Protein AF-0000000084485780 (afdb_homodimer)

Organism: NCBI:txid1629725

Structure (mmCIF, N/CA/C/O backbone):
data_AF-0000000084485780-model_v1
#
loop_
_entity.id
_entity.type
_entity.pdbx_description
1 polymer 'Codanin-1 C-terminal domain-containing protein'
#
loop_
_atom_site.group_PDB
_atom_site.id
_atom_site.type_symbol
_atom_site.label_atom_id
_atom_site.label_alt_id
_atom_site.label_comp_id
_atom_site.label_asym_id
_atom_site.label_entity_id
_atom_site.label_seq_id
_atom_site.pdbx_PDB_ins_code
_atom_site.Cartn_x
_atom_site.Cartn_y
_atom_site.Cartn_z
_atom_site.occupancy
_atom_site.B_iso_or_equiv
_atom_site.auth_seq_id
_atom_site.auth_comp_id
_atom_site.auth_asym_id
_atom_site.auth_atom_id
_atom_site.pdbx_PDB_model_num
ATOM 1 N N . GLN A 1 1 ? -11.43 38.719 -32.812 1 28.69 1 GLN A N 1
ATOM 2 C CA . GLN A 1 1 ? -11.594 37.781 -31.703 1 28.69 1 GLN A CA 1
ATOM 3 C C . GLN A 1 1 ? -12.211 38.469 -30.484 1 28.69 1 GLN A C 1
ATOM 5 O O . GLN A 1 1 ? -12.57 37.812 -29.516 1 28.69 1 GLN A O 1
ATOM 10 N N . ASP A 1 2 ? -12.148 39.781 -30.562 1 36.28 2 ASP A N 1
ATOM 11 C CA . ASP A 1 2 ? -12.758 40.812 -29.75 1 36.28 2 ASP A CA 1
ATOM 12 C C . ASP A 1 2 ? -14.281 40.781 -29.859 1 36.28 2 ASP A C 1
ATOM 14 O O . ASP A 1 2 ? -14.984 41.188 -28.922 1 36.28 2 ASP A O 1
ATOM 18 N N . GLU A 1 3 ? -14.711 40.312 -31.016 1 39.09 3 GLU A N 1
ATOM 19 C CA . GLU A 1 3 ? -16.109 40.438 -31.422 1 39.09 3 GLU A CA 1
ATOM 20 C C . GLU A 1 3 ? -17 39.469 -30.656 1 39.09 3 GLU A C 1
ATOM 22 O O . GLU A 1 3 ? -18.156 39.781 -30.344 1 39.09 3 GLU A O 1
ATOM 27 N N . THR A 1 4 ? -16.438 38.312 -30.422 1 40.22 4 THR A N 1
ATOM 28 C CA . THR A 1 4 ? -17.266 37.219 -29.906 1 40.22 4 THR A CA 1
ATOM 29 C C . THR A 1 4 ? -17.547 37.406 -28.422 1 40.22 4 THR A C 1
ATOM 31 O O . THR A 1 4 ? -18.469 36.812 -27.875 1 40.22 4 THR A O 1
ATOM 34 N N . ILE A 1 5 ? -16.656 38.094 -27.688 1 44.38 5 ILE A N 1
ATOM 35 C CA . ILE A 1 5 ? -16.812 38.406 -26.266 1 44.38 5 ILE A CA 1
ATOM 36 C C . ILE A 1 5 ? -17.969 39.406 -26.094 1 44.38 5 ILE A C 1
ATOM 38 O O . ILE A 1 5 ? -18.719 39.344 -25.141 1 44.38 5 ILE A O 1
ATOM 42 N N . ASN A 1 6 ? -18.094 40.219 -27.172 1 43.06 6 ASN A N 1
ATOM 43 C CA . ASN A 1 6 ? -19.078 41.312 -27.125 1 43.06 6 ASN A CA 1
ATOM 44 C C . ASN A 1 6 ? -20.5 40.75 -27.234 1 43.06 6 ASN A C 1
ATOM 46 O O . ASN A 1 6 ? -21.438 41.344 -26.719 1 43.06 6 ASN A O 1
ATOM 50 N N . GLU A 1 7 ? -20.578 39.594 -28 1 43.38 7 GLU A N 1
ATOM 51 C CA . GLU A 1 7 ? -21.938 39.125 -28.297 1 43.38 7 GLU A CA 1
ATOM 52 C C . GLU A 1 7 ? -22.562 38.5 -27.062 1 43.38 7 GLU A C 1
ATOM 54 O O . GLU A 1 7 ? -23.781 38.562 -26.859 1 43.38 7 GLU A O 1
ATOM 59 N N . GLN A 1 8 ? -21.734 37.781 -26.25 1 42.75 8 GLN A N 1
ATOM 60 C CA . GLN A 1 8 ? -22.328 37.125 -25.078 1 42.75 8 GLN A CA 1
ATOM 61 C C . GLN A 1 8 ? -22.781 38.156 -24.062 1 42.75 8 GLN A C 1
ATOM 63 O O . GLN A 1 8 ? -23.781 37.969 -23.375 1 42.75 8 GLN A O 1
ATOM 68 N N . ALA A 1 9 ? -22.062 39.281 -23.938 1 45.06 9 ALA A N 1
ATOM 69 C CA . ALA A 1 9 ? -22.484 40.406 -23.125 1 45.06 9 ALA A CA 1
ATOM 70 C C . ALA A 1 9 ? -23.812 40.969 -23.625 1 45.06 9 ALA A C 1
ATOM 72 O O . ALA A 1 9 ? -24.656 41.406 -22.812 1 45.06 9 ALA A O 1
ATOM 73 N N . SER A 1 10 ? -23.875 40.938 -24.984 1 44.81 10 SER A N 1
ATOM 74 C CA . SER A 1 10 ? -25.094 41.5 -25.578 1 44.81 10 SER A CA 1
ATOM 75 C C . SER A 1 10 ? -26.312 40.625 -25.266 1 44.81 10 SER A C 1
ATOM 77 O O . SER A 1 10 ? -27.422 41.156 -25.094 1 44.81 10 SER A O 1
ATOM 79 N N . ILE A 1 11 ? -26.094 39.25 -25.375 1 45.16 11 ILE A N 1
ATOM 80 C CA . ILE A 1 11 ? -27.266 38.406 -25.172 1 45.16 11 ILE A CA 1
ATOM 81 C C . ILE A 1 11 ? -27.766 38.562 -23.734 1 45.16 11 ILE A C 1
ATOM 83 O O . ILE A 1 11 ? -28.969 38.625 -23.484 1 45.16 11 ILE A O 1
ATOM 87 N N . LEU A 1 12 ? -26.781 38.656 -22.734 1 43.53 12 LEU A N 1
ATOM 88 C CA . LEU A 1 12 ? -27.219 38.812 -21.359 1 43.53 12 LEU A CA 1
ATOM 89 C C . LEU A 1 12 ? -27.875 40.188 -21.172 1 43.53 12 LEU A C 1
ATOM 91 O O . LEU A 1 12 ? -28.812 40.312 -20.359 1 43.53 12 LEU A O 1
ATOM 95 N N . SER A 1 13 ? -27.375 41.094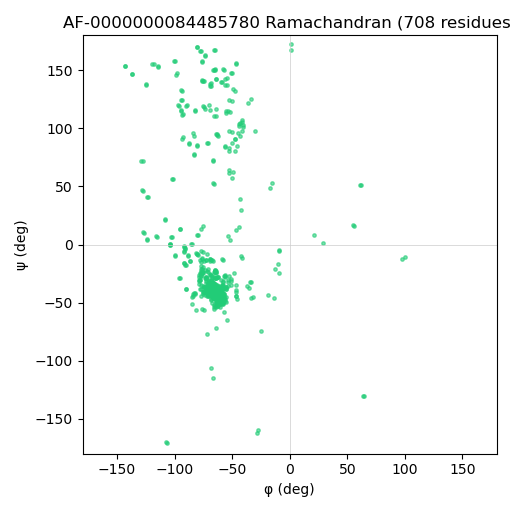 -21.922 1 44.09 13 SER A N 1
ATOM 96 C CA . SER A 1 13 ? -27.969 42.438 -21.891 1 44.09 13 SER A CA 1
ATOM 97 C C . SER A 1 13 ? -29.375 42.438 -22.469 1 44.09 13 SER A C 1
ATOM 99 O O . SER A 1 13 ? -30.156 43.344 -22.219 1 44.09 13 SER A O 1
ATOM 101 N N . SER A 1 14 ? -29.609 41.594 -23.531 1 42.59 14 SER A N 1
ATOM 102 C CA . SER A 1 14 ? -30.906 41.688 -24.203 1 42.59 14 SER A CA 1
ATOM 103 C C . SER A 1 14 ? -31.984 41 -23.391 1 42.59 14 SER A C 1
ATOM 105 O O . SER A 1 14 ? -33.156 40.906 -23.828 1 42.59 14 SER A O 1
ATOM 107 N N . LEU A 1 15 ? -31.578 40.094 -22.438 1 40.06 15 LEU A N 1
ATOM 108 C CA . LEU A 1 15 ? -32.75 39.531 -21.75 1 40.06 15 LEU A CA 1
ATOM 109 C C . LEU A 1 15 ? -33.5 40.594 -20.984 1 40.06 15 LEU A C 1
ATOM 111 O O . LEU A 1 15 ? -32.906 41.344 -20.188 1 40.06 15 LEU A O 1
ATOM 115 N N . PRO A 1 16 ? -34.719 40.969 -21.422 1 37.91 16 PRO A N 1
ATOM 116 C CA . PRO A 1 16 ? -35.719 41.875 -20.812 1 37.91 16 PRO A CA 1
ATOM 117 C C . PRO A 1 16 ? -36.094 41.438 -19.391 1 37.91 16 PRO A C 1
ATOM 119 O O . PRO A 1 16 ? -36.344 40.281 -19.141 1 37.91 16 PRO A O 1
ATOM 122 N N . ASN A 1 17 ? -35.75 42.281 -18.344 1 43.59 17 ASN A N 1
ATOM 123 C CA . ASN A 1 17 ? -36.125 42.375 -16.938 1 43.59 17 ASN A CA 1
ATOM 124 C C . ASN A 1 17 ? -35.125 41.719 -16.016 1 43.59 17 ASN A C 1
ATOM 126 O O . ASN A 1 17 ? -35.469 41.344 -14.891 1 43.59 17 ASN A O 1
ATOM 130 N N . VAL A 1 18 ? -34.25 40.969 -16.625 1 43.22 18 VAL A N 1
ATOM 131 C CA . VAL A 1 18 ? -33.312 40.438 -15.633 1 43.22 18 VAL A CA 1
ATOM 132 C C . VAL A 1 18 ? -32.406 41.531 -15.109 1 43.22 18 VAL A C 1
ATOM 134 O O . VAL A 1 18 ? -31.672 42.188 -15.883 1 43.22 18 VAL A O 1
ATOM 137 N N . ASP A 1 19 ? -32.844 42.25 -14.047 1 41.78 19 ASP A N 1
ATOM 138 C CA . ASP A 1 19 ? -32.125 43.312 -13.328 1 41.78 19 ASP A CA 1
ATOM 139 C C . ASP A 1 19 ? -30.641 42.906 -13.172 1 41.78 19 ASP A C 1
ATOM 141 O O . ASP A 1 19 ? -30.328 41.812 -12.703 1 41.78 19 ASP A O 1
ATOM 145 N N . ALA A 1 20 ? -29.766 43.531 -14.047 1 47.69 20 ALA A N 1
ATOM 146 C CA . ALA A 1 20 ? -28.312 43.406 -14.008 1 47.69 20 ALA A CA 1
ATOM 147 C C . ALA A 1 20 ? -27.812 43.344 -12.57 1 47.69 20 ALA A C 1
ATOM 149 O O . ALA A 1 20 ? -26.844 42.625 -12.281 1 47.69 20 ALA A O 1
ATOM 150 N N . GLU A 1 21 ? -28.484 44.094 -11.734 1 48.31 21 GLU A N 1
ATOM 151 C CA . GLU A 1 21 ? -28.047 44.094 -10.344 1 48.31 21 GLU A CA 1
ATOM 152 C C . GLU A 1 21 ? -28.312 42.75 -9.688 1 48.31 21 GLU A C 1
ATOM 154 O O . GLU A 1 21 ? -27.5 42.25 -8.914 1 48.31 21 GLU A O 1
ATOM 159 N N . LYS A 1 22 ? -29.484 42.156 -10 1 49.38 22 LYS A N 1
ATOM 160 C CA . LYS A 1 22 ? -29.766 40.812 -9.453 1 49.38 22 LYS A CA 1
ATOM 161 C C . LYS A 1 22 ? -28.828 39.781 -10.039 1 49.38 22 LYS A C 1
ATOM 163 O O . LYS A 1 22 ? -28.391 38.875 -9.328 1 49.38 22 LYS A O 1
ATOM 168 N N . LEU A 1 23 ? -28.531 39.906 -11.336 1 48.69 23 LEU A N 1
ATOM 169 C CA . LEU A 1 23 ? -27.578 38.969 -11.898 1 48.69 23 LEU A CA 1
ATOM 170 C C . LEU A 1 23 ? -26.172 39.188 -11.344 1 48.69 23 LEU A C 1
ATOM 172 O O . LEU A 1 23 ? -25.438 38.25 -11.078 1 48.69 23 LEU A O 1
ATOM 176 N N . HIS A 1 24 ? -25.766 40.469 -11.156 1 50.06 24 HIS A N 1
ATOM 177 C CA . HIS A 1 24 ? -24.5 40.719 -10.484 1 50.06 24 HIS A CA 1
ATOM 178 C C . HIS A 1 24 ? -24.516 40.219 -9.047 1 50.06 24 HIS A C 1
ATOM 180 O O . HIS A 1 24 ? -23.531 39.656 -8.562 1 50.06 24 HIS A O 1
ATOM 186 N N . ARG A 1 25 ? -25.656 40.344 -8.273 1 46.59 25 ARG A N 1
ATOM 187 C CA . ARG A 1 25 ? -25.766 39.781 -6.938 1 46.59 25 ARG A CA 1
ATOM 188 C C . ARG A 1 25 ? -25.812 38.25 -6.996 1 46.59 25 ARG A C 1
ATOM 190 O O . ARG A 1 25 ? -25.219 37.594 -6.152 1 46.59 25 ARG A O 1
ATOM 197 N N . LEU A 1 26 ? -26.484 37.688 -8.008 1 42.75 26 LEU A N 1
ATOM 198 C CA . LEU A 1 26 ? -26.422 36.25 -8.188 1 42.75 26 LEU A CA 1
ATOM 199 C C . LEU A 1 26 ? -25.016 35.812 -8.617 1 42.75 26 LEU A C 1
ATOM 201 O O . LEU A 1 26 ? -24.5 34.812 -8.133 1 42.75 26 LEU A O 1
ATOM 205 N N . LYS A 1 27 ? -24.375 36.5 -9.625 1 42.41 27 LYS A N 1
ATOM 206 C CA . LYS A 1 27 ? -22.984 36.188 -9.938 1 42.41 27 LYS A CA 1
ATOM 207 C C . LYS A 1 27 ? -22.078 36.469 -8.742 1 42.41 27 LYS A C 1
ATOM 209 O O . LYS A 1 27 ? -21.156 35.688 -8.445 1 42.41 27 LYS A O 1
ATOM 214 N N . ALA A 1 28 ? -22.156 37.656 -8.078 1 41.56 28 ALA A N 1
ATOM 215 C CA . ALA A 1 28 ? -21.391 37.875 -6.848 1 41.56 28 ALA A CA 1
ATOM 216 C C . ALA A 1 28 ? -21.719 36.844 -5.785 1 41.56 28 ALA A C 1
ATOM 218 O O . ALA A 1 28 ? -20.844 36.406 -5.039 1 41.56 28 ALA A O 1
ATOM 219 N N . ARG A 1 29 ? -22.969 36.469 -5.484 1 39.62 29 ARG A N 1
ATOM 220 C CA . ARG A 1 29 ? -23.328 35.344 -4.625 1 39.62 29 ARG A CA 1
ATOM 221 C C . ARG A 1 29 ? -22.797 34.031 -5.199 1 39.62 29 ARG A C 1
ATOM 223 O O . ARG A 1 29 ? -22.406 33.125 -4.453 1 39.62 29 ARG A O 1
ATOM 230 N N . LEU A 1 30 ? -22.984 33.656 -6.488 1 38.03 30 LEU A N 1
ATOM 231 C CA . LEU A 1 30 ? -22.375 32.469 -7.078 1 38.03 30 LEU A CA 1
ATOM 232 C C . LEU A 1 30 ? -20.859 32.562 -7.016 1 38.03 30 LEU A C 1
ATOM 234 O O . LEU A 1 30 ? -20.188 31.531 -6.84 1 38.03 30 LEU A O 1
ATOM 238 N N . ILE A 1 31 ? -20.219 33.656 -7.52 1 38.09 31 ILE A N 1
ATOM 239 C CA . ILE A 1 31 ? -18.797 33.812 -7.328 1 38.09 31 ILE A CA 1
ATOM 240 C C . ILE A 1 31 ? -18.484 34 -5.84 1 38.09 31 ILE A C 1
ATOM 242 O O . ILE A 1 31 ? -17.453 33.531 -5.359 1 38.09 31 ILE A O 1
ATOM 246 N N . THR A 1 32 ? -19.078 34.906 -5.047 1 34.62 32 THR A N 1
ATOM 247 C CA . THR A 1 32 ? -18.766 34.969 -3.623 1 34.62 32 THR A CA 1
ATOM 248 C C . THR A 1 32 ? -19.031 33.625 -2.949 1 34.62 32 THR A C 1
ATOM 250 O O . THR A 1 32 ? -18.359 33.281 -1.972 1 34.62 32 THR A O 1
ATOM 253 N N . LYS A 1 33 ? -20.281 33.031 -2.99 1 36.72 33 LYS A N 1
ATOM 254 C CA . LYS A 1 33 ? -20.719 31.875 -2.199 1 36.72 33 LYS A CA 1
ATOM 255 C C . LYS A 1 33 ? -19.953 30.609 -2.598 1 36.72 33 LYS A C 1
ATOM 257 O O . LYS A 1 33 ? -20.281 29.516 -2.137 1 36.72 33 LYS A O 1
ATOM 262 N N . GLN A 1 34 ? -19.625 30.422 -3.863 1 38.69 34 GLN A N 1
ATOM 263 C CA . GLN A 1 34 ? -18.625 29.359 -3.865 1 38.69 34 GLN A CA 1
ATOM 264 C C . GLN A 1 34 ? -17.578 29.562 -2.766 1 38.69 34 GLN A C 1
ATOM 266 O O . GLN A 1 34 ? -16.469 30.016 -3.037 1 38.69 34 GLN A O 1
ATOM 271 N N . GLU A 1 35 ? -17.781 30.359 -1.831 1 37.69 35 GLU A N 1
ATOM 272 C CA . GLU A 1 35 ? -17.266 30.531 -0.471 1 37.69 35 GLU A CA 1
ATOM 273 C C . GLU A 1 35 ? -16.562 29.266 0.013 1 37.69 35 GLU A C 1
ATOM 275 O O . GLU A 1 35 ? -17.234 28.281 0.388 1 37.69 35 GLU A O 1
ATOM 280 N N . ASN A 1 36 ? -15.727 28.656 -0.63 1 43.28 36 ASN A N 1
ATOM 281 C CA . ASN A 1 36 ? -14.594 27.844 -0.191 1 43.28 36 ASN A CA 1
ATOM 282 C C . ASN A 1 36 ? -14.359 27.984 1.31 1 43.28 36 ASN A C 1
ATOM 284 O O . ASN A 1 36 ? -13.43 27.391 1.853 1 43.28 36 ASN A O 1
ATOM 288 N N . ASN A 1 37 ? -14.82 29.141 1.917 1 45.34 37 ASN A N 1
ATOM 289 C CA . ASN A 1 37 ? -14.656 29.516 3.314 1 45.34 37 ASN A CA 1
ATOM 290 C C . ASN A 1 37 ? -15.617 28.75 4.223 1 45.34 37 ASN A C 1
ATOM 292 O O . ASN A 1 37 ? -15.938 29.203 5.32 1 45.34 37 ASN A O 1
ATOM 296 N N . ALA A 1 38 ? -16.453 28.031 3.666 1 51.06 38 ALA A N 1
ATOM 297 C CA . ALA A 1 38 ? -17.266 27.312 4.648 1 51.06 38 ALA A CA 1
ATOM 298 C C . ALA A 1 38 ? -16.391 26.562 5.641 1 51.06 38 ALA A C 1
ATOM 300 O O . ALA A 1 38 ? -15.289 26.125 5.297 1 51.06 38 ALA A O 1
ATOM 301 N N . LEU A 1 39 ? -16.578 26.812 6.863 1 59.53 39 LEU A N 1
ATOM 302 C CA . LEU A 1 39 ? -15.844 26.281 8.008 1 59.53 39 LEU A CA 1
ATOM 303 C C . LEU A 1 39 ? -15.414 24.844 7.758 1 59.53 39 LEU A C 1
ATOM 305 O O . LEU A 1 39 ? -14.297 24.453 8.117 1 59.53 39 LEU A O 1
ATOM 309 N N . ASN A 1 40 ? -16.266 24.125 6.98 1 66.5 40 ASN A N 1
ATOM 310 C CA . ASN A 1 40 ? -15.977 22.688 6.844 1 66.5 40 ASN A CA 1
ATOM 311 C C . ASN A 1 40 ? -15.938 22.266 5.379 1 66.5 40 ASN A C 1
ATOM 313 O O . ASN A 1 40 ? -16.656 21.359 4.973 1 66.5 40 ASN A O 1
ATOM 317 N N . SER A 1 41 ? -15.195 23.094 4.535 1 76.56 41 SER A N 1
ATOM 318 C CA . SER A 1 41 ? -15.102 22.703 3.129 1 76.56 41 SER A CA 1
ATOM 319 C C . SER A 1 41 ? -13.773 22.016 2.83 1 76.56 41 SER A C 1
ATOM 321 O O . SER A 1 41 ? -12.812 22.172 3.584 1 76.56 41 SER A O 1
ATOM 323 N N . THR A 1 42 ? -13.781 21.234 1.736 1 80.69 42 THR A N 1
ATOM 324 C CA . THR A 1 42 ? -12.57 20.562 1.298 1 80.69 42 THR A CA 1
ATOM 325 C C . THR A 1 42 ? -11.523 21.578 0.83 1 80.69 42 THR A C 1
ATOM 327 O O . THR A 1 42 ? -11.875 22.672 0.373 1 80.69 42 THR A O 1
ATOM 330 N N . PRO A 1 43 ? -10.305 21.266 0.976 1 86.75 43 PRO A N 1
ATOM 331 C CA . PRO A 1 43 ? -9.227 22.172 0.597 1 86.75 43 PRO A CA 1
ATOM 332 C C . PRO A 1 43 ? -9.273 22.562 -0.881 1 86.75 43 PRO A C 1
ATOM 334 O O . PRO A 1 43 ? -9.625 21.734 -1.727 1 86.75 43 PRO A O 1
ATOM 337 N N . THR A 1 44 ? -9 23.766 -1.102 1 86.88 44 THR A N 1
ATOM 338 C CA . THR A 1 44 ? -8.945 24.281 -2.469 1 86.88 44 THR A CA 1
ATOM 339 C C . THR A 1 44 ? -7.527 24.719 -2.826 1 86.88 44 THR A C 1
ATOM 341 O O . THR A 1 44 ? -6.73 25.031 -1.943 1 86.88 44 THR A O 1
ATOM 344 N N . PHE A 1 45 ? -7.195 24.672 -4.105 1 92.19 45 PHE A N 1
ATOM 345 C CA . PHE A 1 45 ? -5.895 25.125 -4.59 1 92.19 45 PHE A CA 1
ATOM 346 C C . PHE A 1 45 ? -5.938 26.609 -4.945 1 92.19 45 PHE A C 1
ATOM 348 O O . PHE A 1 45 ? -6.762 27.031 -5.754 1 92.19 45 PHE A O 1
ATOM 355 N N . THR A 1 46 ? -5.113 27.328 -4.27 1 88.88 46 THR A N 1
ATOM 356 C CA . THR A 1 46 ? -5.129 28.781 -4.496 1 88.88 46 THR A CA 1
ATOM 357 C C . THR A 1 46 ? -3.775 29.25 -5.008 1 88.88 46 THR A C 1
ATOM 359 O O . THR A 1 46 ? -2.764 28.578 -4.84 1 88.88 46 THR A O 1
ATOM 362 N N . GLY A 1 47 ? -3.801 30.391 -5.73 1 90.69 47 GLY A N 1
ATOM 363 C CA . GLY A 1 47 ? -2.566 31 -6.188 1 90.69 47 GLY A CA 1
ATOM 364 C C . GLY A 1 47 ? -1.799 30.141 -7.172 1 90.69 47 GLY A C 1
ATOM 365 O O . GLY A 1 47 ? -2.361 29.672 -8.164 1 90.69 47 GLY A O 1
ATOM 366 N N . HIS A 1 48 ? -0.497 30.016 -6.84 1 89.88 48 HIS A N 1
ATOM 367 C CA . HIS A 1 48 ? 0.386 29.25 -7.715 1 89.88 48 HIS A CA 1
ATOM 368 C C . HIS A 1 48 ? -0.005 27.766 -7.738 1 89.88 48 HIS A C 1
ATOM 370 O O . HIS A 1 48 ? 0.301 27.062 -8.695 1 89.88 48 HIS A O 1
ATOM 376 N N . GLN A 1 49 ? -0.655 27.359 -6.711 1 92.19 49 GLN A N 1
ATOM 377 C CA . GLN A 1 49 ? -1.061 25.953 -6.652 1 92.19 49 GLN A CA 1
ATOM 378 C C . GLN A 1 49 ? -2.037 25.609 -7.773 1 92.19 49 GLN A C 1
ATOM 380 O O . GLN A 1 49 ? -2.084 24.469 -8.242 1 92.19 49 GLN A O 1
ATOM 385 N N . GLU A 1 50 ? -2.799 26.578 -8.227 1 93 50 GLU A N 1
ATOM 386 C CA . GLU A 1 50 ? -3.756 26.359 -9.305 1 93 50 GLU A CA 1
ATOM 387 C C . GLU A 1 50 ? -3.045 25.984 -10.609 1 93 50 GLU A C 1
ATOM 389 O O . GLU A 1 50 ? -3.516 25.125 -11.352 1 93 50 GLU A O 1
ATOM 394 N N . PHE A 1 51 ? -1.991 26.656 -10.836 1 93.75 51 PHE A N 1
ATOM 395 C CA . PHE A 1 51 ? -1.213 26.359 -12.031 1 93.75 51 PHE A CA 1
ATOM 396 C C . PHE A 1 51 ? -0.756 24.906 -12.023 1 93.75 51 PHE A C 1
ATOM 398 O O . PHE A 1 51 ? -0.883 24.203 -13.031 1 93.75 51 PHE A O 1
ATOM 405 N N . TYR A 1 52 ? -0.185 24.5 -10.891 1 94.38 52 TYR A N 1
ATOM 406 C CA . TYR A 1 52 ? 0.339 23.141 -10.797 1 94.38 52 TYR A CA 1
ATOM 407 C C . TYR A 1 52 ? -0.785 22.125 -10.883 1 94.38 52 TYR A C 1
ATOM 409 O O . TYR A 1 52 ? -0.61 21.047 -11.461 1 94.38 52 TYR A O 1
ATOM 417 N N . LYS A 1 53 ? -1.869 22.469 -10.234 1 94.69 53 LYS A N 1
ATOM 418 C CA . LYS A 1 53 ? -3.035 21.609 -10.367 1 94.69 53 LYS A CA 1
ATOM 419 C C . LYS A 1 53 ? -3.418 21.422 -11.836 1 94.69 53 LYS A C 1
ATOM 421 O O . LYS A 1 53 ? -3.617 20.297 -12.289 1 94.69 53 LYS A O 1
ATOM 426 N N . ASP A 1 54 ? -3.51 22.5 -12.562 1 94 54 ASP A N 1
ATOM 427 C CA . ASP A 1 54 ? -3.877 22.453 -13.977 1 94 54 ASP A CA 1
ATOM 428 C C . ASP A 1 54 ? -2.816 21.719 -14.797 1 94 54 ASP A C 1
ATOM 430 O O . ASP A 1 54 ? -3.143 21 -15.742 1 94 54 ASP A O 1
ATOM 434 N N . PHE A 1 55 ? -1.621 21.953 -14.445 1 94.31 55 PHE A N 1
ATOM 435 C CA . PHE A 1 55 ? -0.519 21.281 -15.125 1 94.31 55 PHE A CA 1
ATOM 436 C C . PHE A 1 55 ? -0.636 19.766 -14.969 1 94.31 55 PHE A C 1
ATOM 438 O O . PHE A 1 55 ? -0.465 19.031 -15.938 1 94.31 55 PHE A O 1
ATOM 445 N N . ILE A 1 56 ? -0.933 19.312 -13.734 1 94.44 56 ILE A N 1
ATOM 446 C CA . ILE A 1 56 ? -1.091 17.891 -13.453 1 94.44 56 ILE A CA 1
ATOM 447 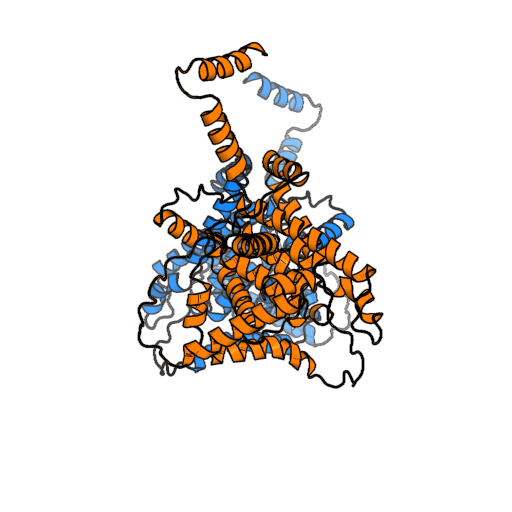C C . ILE A 1 56 ? -2.262 17.344 -14.258 1 94.44 56 ILE A C 1
ATOM 449 O O . ILE A 1 56 ? -2.141 16.281 -14.891 1 94.44 56 ILE A O 1
ATOM 453 N N . LEU A 1 57 ? -3.316 18.078 -14.32 1 92.69 57 LEU A N 1
ATOM 454 C CA . LEU A 1 57 ? -4.504 17.625 -15.039 1 92.69 57 LEU A CA 1
ATOM 455 C C . LEU A 1 57 ? -4.242 17.562 -16.547 1 92.69 57 LEU A C 1
ATOM 457 O O . LEU A 1 57 ? -4.703 16.656 -17.219 1 92.69 57 LEU A O 1
ATOM 461 N N . ALA A 1 58 ? -3.508 18.484 -17.047 1 92.62 58 ALA A N 1
ATOM 462 C CA . ALA A 1 58 ? -3.223 18.578 -18.469 1 92.62 58 ALA A CA 1
ATOM 463 C C . ALA A 1 58 ? -2.279 17.469 -18.922 1 92.62 58 ALA A C 1
ATOM 465 O O . ALA A 1 58 ? -2.344 17.016 -20.062 1 92.62 58 ALA A O 1
ATOM 466 N N . SER A 1 59 ? -1.379 17.062 -18.109 1 89.31 59 SER A N 1
ATOM 467 C CA . SER A 1 59 ? -0.438 16.016 -18.469 1 89.31 59 SER A CA 1
ATOM 468 C C . SER A 1 59 ? -1.161 14.703 -18.781 1 89.31 59 SER A C 1
ATOM 470 O O . SER A 1 59 ? -0.878 14.055 -19.797 1 89.31 59 SER A O 1
ATOM 472 N N . GLY A 1 60 ? -2.078 14.305 -17.969 1 85.62 60 GLY A N 1
ATOM 473 C CA . GLY A 1 60 ? -2.867 13.102 -18.156 1 85.62 60 GLY A CA 1
ATOM 474 C C . GLY A 1 60 ? -2.02 11.852 -18.312 1 85.62 60 GLY A C 1
ATOM 475 O O . GLY A 1 60 ? -2.498 10.828 -18.797 1 85.62 60 GLY A O 1
ATOM 476 N N . SER A 1 61 ? -0.753 11.93 -17.938 1 89.5 61 SER A N 1
ATOM 477 C CA . SER A 1 61 ? 0.185 10.836 -18.141 1 89.5 61 SER A CA 1
ATOM 478 C C . SER A 1 61 ? 0.271 9.953 -16.891 1 89.5 61 SER A C 1
ATOM 480 O O . SER A 1 61 ? 0.587 10.438 -15.805 1 89.5 61 SER A O 1
ATOM 482 N N . HIS A 1 62 ? 0.03 8.773 -17.172 1 91.25 62 HIS A N 1
ATOM 483 C CA . HIS A 1 62 ? 0.14 7.809 -16.078 1 91.25 62 HIS A CA 1
ATOM 484 C C . HIS A 1 62 ? 1.56 7.762 -15.531 1 91.25 62 HIS A C 1
ATOM 486 O O . HIS A 1 62 ? 1.755 7.746 -14.312 1 91.25 62 HIS A O 1
ATOM 492 N N . VAL A 1 63 ? 2.496 7.816 -16.391 1 91.31 63 VAL A N 1
ATOM 493 C CA . VAL A 1 63 ? 3.902 7.754 -16.016 1 91.31 63 VAL A CA 1
ATOM 494 C C . VAL A 1 63 ? 4.262 8.977 -15.172 1 91.31 63 VAL A C 1
ATOM 496 O O . VAL A 1 63 ? 4.906 8.844 -14.125 1 91.31 63 VAL A O 1
ATOM 499 N N . PHE A 1 64 ? 3.783 10.078 -15.578 1 93.94 64 PHE A N 1
ATOM 500 C CA . PHE A 1 64 ? 4.062 11.305 -14.844 1 93.94 64 PHE A CA 1
ATOM 501 C C . PHE A 1 64 ? 3.445 11.258 -13.445 1 93.94 64 PHE A C 1
ATOM 503 O O . PHE A 1 64 ? 4.094 11.609 -12.461 1 93.94 64 PHE A O 1
ATOM 510 N N . TYR A 1 65 ? 2.217 10.781 -13.352 1 94.62 65 TYR A N 1
ATOM 511 C CA . TYR A 1 65 ? 1.526 10.719 -12.07 1 94.62 65 TYR A CA 1
ATOM 512 C C . TYR A 1 65 ? 2.264 9.812 -11.094 1 94.62 65 TYR A C 1
ATOM 514 O O . TYR A 1 65 ? 2.455 10.164 -9.93 1 94.62 65 TYR A O 1
ATOM 522 N N . GLU A 1 66 ? 2.738 8.695 -11.594 1 94.06 66 GLU A N 1
ATOM 523 C CA . GLU A 1 66 ? 3.412 7.73 -10.734 1 94.06 66 GLU A CA 1
ATOM 524 C C . GLU A 1 66 ? 4.738 8.289 -10.211 1 94.06 66 GLU A C 1
ATOM 526 O O . GLU A 1 66 ? 5.039 8.18 -9.023 1 94.06 66 GLU A O 1
ATOM 531 N N . HIS A 1 67 ? 5.473 8.891 -11.047 1 94.25 67 HIS A N 1
ATOM 532 C CA . HIS A 1 67 ? 6.754 9.453 -10.633 1 94.25 67 HIS A CA 1
ATOM 533 C C . HIS A 1 67 ? 6.551 10.648 -9.711 1 94.25 67 HIS A C 1
ATOM 535 O O . HIS A 1 67 ? 7.309 10.828 -8.75 1 94.25 67 HIS A O 1
ATOM 541 N N . LEU A 1 68 ? 5.59 11.445 -10.055 1 96.62 68 LEU A N 1
ATOM 542 C CA . LEU A 1 68 ? 5.285 12.586 -9.195 1 96.62 68 LEU A CA 1
ATOM 543 C C . LEU A 1 68 ? 4.867 12.125 -7.805 1 96.62 68 LEU A C 1
ATOM 545 O O . LEU A 1 68 ? 5.324 12.68 -6.801 1 96.62 68 LEU A O 1
ATOM 549 N N . LYS A 1 69 ? 4 11.102 -7.719 1 97 69 LYS A N 1
ATOM 550 C CA . LYS A 1 69 ? 3.59 10.555 -6.43 1 97 69 LYS A CA 1
ATOM 551 C C . LYS A 1 69 ? 4.793 10.078 -5.625 1 97 69 LYS A C 1
ATOM 553 O O . LYS A 1 69 ? 4.922 10.391 -4.441 1 97 69 LYS A O 1
ATOM 558 N N . ASN A 1 70 ? 5.656 9.352 -6.262 1 96.38 70 ASN A N 1
ATOM 559 C CA . ASN A 1 70 ? 6.84 8.836 -5.586 1 96.38 70 ASN A CA 1
ATOM 560 C C . ASN A 1 70 ? 7.711 9.969 -5.043 1 96.38 70 ASN A C 1
ATOM 562 O O . ASN A 1 70 ? 8.227 9.875 -3.928 1 96.38 70 ASN A O 1
ATOM 566 N N . THR A 1 71 ? 7.844 10.977 -5.805 1 97.06 71 THR A N 1
ATOM 567 C CA . THR A 1 71 ? 8.656 12.117 -5.398 1 97.06 71 THR A CA 1
ATOM 568 C C . THR A 1 71 ? 8.023 12.836 -4.211 1 97.06 71 THR A C 1
ATOM 570 O O . THR A 1 71 ? 8.719 13.211 -3.262 1 97.06 71 THR A O 1
ATOM 573 N N . ILE A 1 72 ? 6.762 13.078 -4.281 1 98.12 72 ILE A N 1
ATOM 574 C CA . ILE A 1 72 ? 6.051 13.75 -3.201 1 98.12 72 ILE A CA 1
ATOM 575 C C . ILE A 1 72 ? 6.148 12.914 -1.925 1 98.12 72 ILE A C 1
ATOM 577 O O . ILE A 1 72 ? 6.406 13.453 -0.844 1 98.12 72 ILE A O 1
ATOM 581 N N . ILE A 1 73 ? 5.977 11.594 -2.068 1 97.75 73 ILE A N 1
ATOM 582 C CA . ILE A 1 73 ? 6.043 10.695 -0.921 1 97.75 73 ILE A CA 1
ATOM 583 C C . ILE A 1 73 ? 7.434 10.75 -0.298 1 97.75 73 ILE A C 1
ATOM 585 O O . ILE A 1 73 ? 7.57 10.797 0.927 1 97.75 73 ILE A O 1
ATOM 589 N N . LEU A 1 74 ? 8.438 10.789 -1.091 1 96.38 74 LEU A N 1
ATOM 590 C CA . LEU A 1 74 ? 9.805 10.898 -0.605 1 96.38 74 LEU A CA 1
ATOM 591 C C . LEU A 1 74 ? 10 12.188 0.186 1 96.38 74 LEU A C 1
ATOM 593 O O . LEU A 1 74 ? 10.539 12.172 1.292 1 96.38 74 LEU A O 1
ATOM 597 N N . GLU A 1 75 ? 9.523 13.258 -0.355 1 96.56 75 GLU A N 1
ATOM 598 C CA . GLU A 1 75 ? 9.672 14.562 0.292 1 96.56 75 GLU A CA 1
ATOM 599 C C . GLU A 1 75 ? 8.914 14.609 1.614 1 96.56 75 GLU A C 1
ATOM 601 O O . GLU A 1 75 ? 9.414 15.148 2.604 1 96.56 75 GLU A O 1
ATOM 606 N N . ILE A 1 76 ? 7.73 14.039 1.648 1 96.94 76 ILE A N 1
ATOM 607 C CA . ILE A 1 76 ? 6.926 14.016 2.865 1 96.94 76 ILE A CA 1
ATOM 608 C C . ILE A 1 76 ? 7.66 13.234 3.953 1 96.94 76 ILE A C 1
ATOM 610 O O . ILE A 1 76 ? 7.746 13.68 5.098 1 96.94 76 ILE A O 1
ATOM 614 N N . ASN A 1 77 ? 8.18 12.125 3.611 1 93.81 77 ASN A N 1
ATOM 615 C CA . ASN A 1 77 ? 8.867 11.297 4.598 1 93.81 77 ASN A CA 1
ATOM 616 C C . ASN A 1 77 ? 10.148 11.961 5.094 1 93.81 77 ASN A C 1
ATOM 618 O O . ASN A 1 77 ? 10.484 11.867 6.273 1 93.81 77 ASN A O 1
ATOM 622 N N . GLN A 1 78 ? 10.82 12.641 4.203 1 93.19 78 GLN A N 1
ATOM 623 C CA . GLN A 1 78 ? 12.039 13.344 4.59 1 93.19 78 GLN A CA 1
ATOM 624 C C . GLN A 1 78 ? 11.727 14.508 5.52 1 93.19 78 GLN A C 1
ATOM 626 O O . GLN A 1 78 ? 12.398 14.703 6.535 1 93.19 78 GLN A O 1
ATOM 631 N N . LEU A 1 79 ? 10.695 15.227 5.203 1 93.88 79 LEU A N 1
ATOM 632 C CA . LEU A 1 79 ? 10.328 16.406 5.973 1 93.88 79 LEU A CA 1
ATOM 633 C C . LEU A 1 79 ? 9.664 16.016 7.289 1 93.88 79 LEU A C 1
ATOM 635 O O . LEU A 1 79 ? 9.711 16.766 8.258 1 93.88 79 LEU A O 1
ATOM 639 N N . SER A 1 80 ? 9.078 14.828 7.371 1 91.94 80 SER A N 1
ATOM 640 C CA . SER A 1 80 ? 8.352 14.391 8.555 1 91.94 80 SER A CA 1
ATOM 641 C C . SER A 1 80 ? 9.266 13.625 9.508 1 91.94 80 SER A C 1
ATOM 643 O O . SER A 1 80 ? 8.844 13.242 10.609 1 91.94 80 SER A O 1
ATOM 645 N N . ALA A 1 81 ? 10.422 13.469 9.125 1 86.81 81 ALA A N 1
ATOM 646 C CA . ALA A 1 81 ? 11.359 12.734 9.969 1 86.81 81 ALA A CA 1
ATOM 647 C C . ALA A 1 81 ? 11.695 13.516 11.234 1 86.81 81 ALA A C 1
ATOM 649 O O . ALA A 1 81 ? 11.844 14.734 11.195 1 86.81 81 ALA A O 1
ATOM 650 N N . SER A 1 82 ? 11.766 12.852 12.312 1 78 82 SER A N 1
ATOM 651 C CA . SER A 1 82 ? 12.047 13.461 13.609 1 78 82 SER A CA 1
ATOM 652 C C . SER A 1 82 ? 13.422 14.102 13.633 1 78 82 SER A C 1
ATOM 654 O O . SER A 1 82 ? 13.648 15.078 14.352 1 78 82 SER A O 1
ATOM 656 N N . SER A 1 83 ? 14.258 13.562 12.844 1 78.81 83 SER A N 1
ATOM 657 C CA . SER A 1 83 ? 15.641 14.031 12.836 1 78.81 83 SER A CA 1
ATOM 658 C C . SER A 1 83 ? 15.734 15.461 12.305 1 78.81 83 SER A C 1
ATOM 660 O O . SER A 1 83 ? 16.75 16.141 12.516 1 78.81 83 SER A O 1
ATOM 662 N N . THR A 1 84 ? 14.719 15.93 11.703 1 82.81 84 THR A N 1
ATOM 663 C CA . THR A 1 84 ? 14.727 17.25 11.086 1 82.81 84 THR A CA 1
ATOM 664 C C . THR A 1 84 ? 14.891 18.344 12.148 1 82.81 84 THR A C 1
ATOM 666 O O . THR A 1 84 ? 15.484 19.375 11.883 1 82.81 84 THR A O 1
ATOM 669 N N . PHE A 1 85 ? 14.422 18.062 13.344 1 84.38 85 PHE A N 1
ATOM 670 C CA . PHE A 1 85 ? 14.414 19.109 14.352 1 84.38 85 PHE A CA 1
ATOM 671 C C . PHE A 1 85 ? 15.336 18.75 15.516 1 84.38 85 PHE A C 1
ATOM 673 O O . PHE A 1 85 ? 15.398 19.469 16.516 1 84.38 85 PHE A O 1
ATOM 680 N N . ASN A 1 86 ? 16.047 17.688 15.344 1 82 86 ASN A N 1
ATOM 681 C CA . ASN A 1 86 ? 16.891 17.188 16.422 1 82 86 ASN A CA 1
ATOM 682 C C . ASN A 1 86 ? 17.969 18.219 16.781 1 82 86 ASN A C 1
ATOM 684 O O . ASN A 1 86 ? 18.266 18.422 17.969 1 82 86 ASN A O 1
ATOM 688 N N . ASP A 1 87 ? 18.531 18.766 15.766 1 78.88 87 ASP A N 1
ATOM 689 C CA . ASP A 1 87 ? 19.578 19.75 16 1 78.88 87 ASP A CA 1
ATOM 690 C C . ASP A 1 87 ? 19.062 20.922 16.828 1 78.88 87 ASP A C 1
ATOM 692 O O . ASP A 1 87 ? 19.781 21.453 17.688 1 78.88 87 ASP A O 1
ATOM 696 N N . PHE A 1 88 ? 17.859 21.359 16.578 1 79.31 88 PHE A N 1
ATOM 697 C CA . PHE A 1 88 ? 17.234 22.453 17.328 1 79.31 88 PHE A CA 1
ATOM 698 C C . PHE A 1 88 ? 16.953 22.031 18.766 1 79.31 88 PHE A C 1
ATOM 700 O O . PHE A 1 88 ? 17.172 22.828 19.688 1 79.31 88 PHE A O 1
ATOM 707 N N . LEU A 1 89 ? 16.562 20.828 19 1 81 89 LEU A N 1
ATOM 708 C CA . LEU A 1 89 ? 16.109 20.344 20.297 1 81 89 LEU A CA 1
ATOM 709 C C . LEU A 1 89 ? 17.297 20.078 21.219 1 81 89 LEU A C 1
ATOM 711 O O . LEU A 1 89 ? 17.188 20.25 22.438 1 81 89 LEU A O 1
ATOM 715 N N . GLU A 1 90 ? 18.328 19.562 20.656 1 74.81 90 GLU A N 1
ATOM 716 C CA . GLU A 1 90 ? 19.531 19.297 21.453 1 74.81 90 GLU A CA 1
ATOM 717 C C . GLU A 1 90 ? 20.156 20.578 21.969 1 74.81 90 GLU A C 1
ATOM 719 O O . GLU A 1 90 ? 20.766 20.609 23.031 1 74.81 90 GLU A O 1
ATOM 724 N N . ASN A 1 91 ? 20.156 21.562 21.188 1 68.5 91 ASN A N 1
ATOM 725 C CA . ASN A 1 91 ? 20.75 22.844 21.578 1 68.5 91 ASN A CA 1
ATOM 726 C C . ASN A 1 91 ? 19.828 23.609 22.531 1 68.5 91 ASN A C 1
ATOM 728 O O . ASN A 1 91 ? 20.234 24.641 23.094 1 68.5 91 ASN A O 1
ATOM 732 N N . GLU A 1 92 ? 18.578 23.297 22.531 1 57.94 92 GLU A N 1
ATOM 733 C CA . GLU A 1 92 ? 17.672 23.984 23.422 1 57.94 92 GLU A CA 1
ATOM 734 C C . GLU A 1 92 ? 17.969 23.672 24.875 1 57.94 92 GLU A C 1
ATOM 736 O O . GLU A 1 92 ? 17.922 22.5 25.297 1 57.94 92 GLU A O 1
ATOM 741 N N . GLU A 1 93 ? 19.141 24.25 25.391 1 53.19 93 GLU A N 1
ATOM 742 C CA . GLU A 1 93 ? 19.375 24.219 26.844 1 53.19 93 GLU A CA 1
ATOM 743 C C . GLU A 1 93 ? 18.062 24.172 27.609 1 53.19 93 GLU A C 1
ATOM 745 O O . GLU A 1 93 ? 16.984 24.281 27.016 1 53.19 93 GLU A O 1
ATOM 750 N N . ASN A 1 94 ? 18.109 24.594 29.031 1 48.81 94 ASN A N 1
ATOM 751 C CA . ASN A 1 94 ? 17.125 24.594 30.109 1 48.81 94 ASN A CA 1
ATOM 752 C C . ASN A 1 94 ? 15.789 25.156 29.656 1 48.81 94 ASN A C 1
ATOM 754 O O . ASN A 1 94 ? 14.797 25.109 30.391 1 48.81 94 ASN A O 1
ATOM 758 N N . ASP A 1 95 ? 15.711 26.312 28.875 1 47.94 95 ASP A N 1
ATOM 759 C CA . ASP A 1 95 ? 14.469 27.078 28.891 1 47.94 95 ASP A CA 1
ATOM 760 C C . ASP A 1 95 ? 13.539 26.641 27.766 1 47.94 95 ASP A C 1
ATOM 762 O O . ASP A 1 95 ? 13.969 26.5 26.609 1 47.94 95 ASP A O 1
ATOM 766 N N . PHE A 1 96 ? 12.547 25.672 27.891 1 51.69 96 PHE A N 1
ATOM 767 C CA . PHE A 1 96 ? 11.367 25.297 27.125 1 51.69 96 PHE A CA 1
ATOM 768 C C . PHE A 1 96 ? 11.078 26.344 26.047 1 51.69 96 PHE A C 1
ATOM 770 O O . PHE A 1 96 ? 10.117 26.203 25.281 1 51.69 96 PHE A O 1
ATOM 777 N N . ASN A 1 97 ? 11.852 27.469 26.031 1 57.12 97 ASN A N 1
ATOM 778 C CA . ASN A 1 97 ? 11.5 28.562 25.141 1 57.12 97 ASN A CA 1
ATOM 779 C C . ASN A 1 97 ? 12.055 28.344 23.734 1 57.12 97 ASN A C 1
ATOM 781 O O . ASN A 1 97 ? 13.266 28.219 23.547 1 57.12 97 ASN A O 1
ATOM 785 N N . VAL A 1 98 ? 11.352 27.828 22.828 1 68.19 98 VAL A N 1
ATOM 786 C CA . VAL A 1 98 ? 11.641 27.594 21.422 1 68.19 98 VAL A CA 1
ATOM 787 C C . VAL A 1 98 ? 12.094 28.891 20.75 1 68.19 98 VAL A C 1
ATOM 789 O O . VAL A 1 98 ? 11.453 29.922 20.922 1 68.19 98 VAL A O 1
ATOM 792 N N . ASP A 1 99 ? 13.32 29 20.281 1 78.56 99 ASP A N 1
ATOM 793 C CA . ASP A 1 99 ? 13.859 30.141 19.547 1 78.56 99 ASP A CA 1
ATOM 794 C C . ASP A 1 99 ? 13.039 30.406 18.281 1 78.56 99 ASP A C 1
ATOM 796 O O . ASP A 1 99 ? 12.312 29.531 17.812 1 78.56 99 ASP A O 1
ATOM 800 N N . SER A 1 100 ? 13 31.672 17.859 1 84.62 100 SER A N 1
ATOM 801 C CA . SER A 1 100 ? 12.281 32.125 16.688 1 84.62 100 SER A CA 1
ATOM 802 C C . SER A 1 100 ? 12.734 31.391 15.43 1 84.62 100 SER A C 1
ATOM 804 O O . SER A 1 100 ? 11.93 31.141 14.523 1 84.62 100 SER A O 1
ATOM 806 N N . THR A 1 101 ? 13.992 30.922 15.445 1 86.69 101 THR A N 1
ATOM 807 C CA . THR A 1 101 ? 14.523 30.234 14.281 1 86.69 101 THR A CA 1
ATOM 808 C C . THR A 1 101 ? 13.891 28.859 14.141 1 86.69 101 THR A C 1
ATOM 810 O O . THR A 1 101 ? 13.508 28.438 13.039 1 86.69 101 THR A O 1
ATOM 813 N N . MET A 1 102 ? 13.773 28.219 15.25 1 88.31 102 MET A N 1
ATOM 814 C CA . MET A 1 102 ? 13.156 26.891 15.234 1 88.31 102 MET A CA 1
ATOM 815 C C . MET A 1 102 ? 11.68 26.984 14.867 1 88.31 102 MET A C 1
ATOM 817 O O . MET A 1 102 ? 11.18 26.156 14.086 1 88.31 102 MET A O 1
ATOM 821 N N . ARG A 1 103 ? 11.031 27.922 15.406 1 91.25 103 ARG A N 1
ATOM 822 C CA . ARG A 1 103 ? 9.617 28.109 15.125 1 91.25 103 ARG A CA 1
ATOM 823 C C . ARG A 1 103 ? 9.383 28.406 13.648 1 91.25 103 ARG A C 1
ATOM 825 O O . ARG A 1 103 ? 8.461 27.859 13.039 1 91.25 103 ARG A O 1
ATOM 832 N N . ASN A 1 104 ? 10.273 29.234 13.102 1 91.62 104 ASN A N 1
ATOM 833 C CA . ASN A 1 104 ? 10.156 29.547 11.688 1 91.62 104 ASN A CA 1
ATOM 834 C C . ASN A 1 104 ? 10.422 28.328 10.812 1 91.62 104 ASN A C 1
ATOM 836 O O . ASN A 1 104 ? 9.773 28.141 9.781 1 91.62 104 ASN A O 1
ATOM 840 N N . SER A 1 105 ? 11.359 27.594 11.219 1 92.12 105 SER A N 1
ATOM 841 C CA . SER A 1 105 ? 11.672 26.375 10.484 1 92.12 105 SER A CA 1
ATOM 842 C C . SER A 1 105 ? 10.508 25.391 10.539 1 92.12 105 SER A C 1
ATOM 844 O O . SER A 1 105 ? 10.156 24.781 9.531 1 92.12 105 SER A O 1
ATOM 846 N N . TYR A 1 106 ? 9.938 25.266 11.727 1 94.25 106 TYR A N 1
ATOM 847 C CA . TYR A 1 106 ? 8.773 24.406 11.898 1 94.25 106 TYR A CA 1
ATOM 848 C C . TYR A 1 106 ? 7.613 24.875 11.031 1 94.25 106 TYR A C 1
ATOM 850 O O . TYR A 1 106 ? 6.977 24.078 10.336 1 94.25 106 TYR A O 1
ATOM 858 N N . PHE A 1 107 ? 7.367 26.125 11.062 1 94.75 107 PHE A N 1
ATOM 859 C CA . PHE A 1 107 ? 6.277 26.734 10.305 1 94.75 107 PHE A CA 1
ATOM 860 C C . PHE A 1 107 ? 6.445 26.453 8.812 1 94.75 107 PHE A C 1
ATOM 862 O O . PHE A 1 107 ? 5.512 25.984 8.156 1 94.75 107 PHE A O 1
ATOM 869 N N . SER A 1 108 ? 7.605 26.734 8.281 1 95.12 108 SER A N 1
ATOM 870 C CA . SER A 1 108 ? 7.871 26.562 6.859 1 95.12 108 SER A CA 1
ATOM 871 C C . SER A 1 108 ? 7.789 25.078 6.465 1 95.12 108 SER A C 1
ATOM 873 O O . SER A 1 108 ? 7.23 24.75 5.418 1 95.12 108 SER A O 1
ATOM 875 N N . ASN A 1 109 ? 8.328 24.266 7.289 1 96.38 109 ASN A N 1
ATOM 876 C CA . ASN A 1 109 ? 8.297 22.828 7.043 1 96.38 109 ASN A CA 1
ATOM 877 C C . ASN A 1 109 ? 6.867 22.297 7.016 1 96.38 109 ASN A C 1
ATOM 879 O O . ASN A 1 109 ? 6.496 21.562 6.102 1 96.38 109 ASN A O 1
ATOM 883 N N . LEU A 1 110 ? 6.098 22.672 8.008 1 97 110 LEU A N 1
ATOM 884 C CA . LEU A 1 110 ? 4.715 22.203 8.094 1 97 110 LEU A CA 1
ATOM 885 C C . LEU A 1 110 ? 3.895 22.719 6.918 1 97 110 LEU A C 1
ATOM 887 O O . LEU A 1 110 ? 3.062 22 6.367 1 97 110 LEU A O 1
ATOM 891 N N . LYS A 1 111 ? 4.121 23.922 6.559 1 96.31 111 LYS A N 1
ATOM 892 C CA . LYS A 1 111 ? 3.445 24.516 5.402 1 96.31 111 LYS A CA 1
ATOM 893 C C . LYS A 1 111 ? 3.729 23.703 4.137 1 96.31 111 LYS A C 1
ATOM 895 O O . LYS A 1 111 ? 2.812 23.406 3.369 1 96.31 111 LYS A O 1
ATOM 900 N N . PHE A 1 112 ? 4.922 23.391 3.967 1 96.75 112 PHE A N 1
ATOM 901 C CA . PHE A 1 112 ? 5.328 22.625 2.795 1 96.75 112 PHE A CA 1
ATOM 902 C C . PHE A 1 112 ? 4.758 21.219 2.85 1 96.75 112 PHE A C 1
ATOM 904 O O . PHE A 1 112 ? 4.273 20.703 1.841 1 96.75 112 PHE A O 1
ATOM 911 N N . LEU A 1 113 ? 4.781 20.609 3.996 1 97.81 113 LEU A N 1
ATOM 912 C CA . LEU A 1 113 ? 4.223 19.281 4.188 1 97.81 113 LEU A CA 1
ATOM 913 C C . LEU A 1 113 ? 2.742 19.25 3.83 1 97.81 113 LEU A C 1
ATOM 915 O O . LEU A 1 113 ? 2.287 18.344 3.119 1 97.81 113 LEU A O 1
ATOM 919 N N . ARG A 1 114 ? 2.029 20.172 4.285 1 97.5 114 ARG A N 1
ATOM 920 C CA . ARG A 1 114 ? 0.598 20.25 4.012 1 97.5 114 ARG A CA 1
ATOM 921 C C . ARG A 1 114 ? 0.336 20.422 2.518 1 97.5 114 ARG A C 1
ATOM 923 O O . ARG A 1 114 ? -0.6 19.828 1.976 1 97.5 114 ARG A O 1
ATOM 930 N N . MET A 1 115 ? 1.146 21.219 1.881 1 97.44 115 MET A N 1
ATOM 931 C CA . MET A 1 115 ? 1.004 21.422 0.442 1 97.44 115 MET A CA 1
ATOM 932 C C . MET A 1 115 ? 1.254 20.125 -0.321 1 97.44 115 MET A C 1
ATOM 934 O O . MET A 1 115 ? 0.479 19.766 -1.208 1 97.44 115 MET A O 1
ATOM 938 N N . LEU A 1 116 ? 2.312 19.484 0.004 1 98.19 116 LEU A N 1
ATOM 939 C CA . LEU A 1 116 ? 2.633 18.219 -0.631 1 98.19 116 LEU A CA 1
ATOM 940 C C . LEU A 1 116 ? 1.515 17.203 -0.413 1 98.19 116 LEU A C 1
ATOM 942 O O . LEU A 1 116 ? 1.11 16.5 -1.347 1 98.19 116 LEU A O 1
ATOM 946 N N . ALA A 1 117 ? 1.049 17.141 0.791 1 98.31 117 ALA A N 1
ATOM 947 C CA . ALA A 1 117 ? -0.027 16.219 1.135 1 98.31 117 ALA A CA 1
ATOM 948 C C . ALA A 1 117 ? -1.287 16.516 0.328 1 98.31 117 ALA A C 1
ATOM 950 O O . ALA A 1 117 ? -1.971 15.594 -0.13 1 98.31 117 ALA A O 1
ATOM 951 N N . LYS A 1 118 ? -1.576 17.766 0.194 1 97.56 118 LYS A N 1
ATOM 952 C CA . LYS A 1 118 ? -2.723 18.219 -0.596 1 97.56 118 LYS A CA 1
ATOM 953 C C . LYS A 1 118 ? -2.621 17.719 -2.035 1 97.56 118 LYS A C 1
ATOM 955 O O . LYS A 1 118 ? -3.58 17.156 -2.572 1 97.56 118 LYS A O 1
ATOM 960 N N . PHE A 1 119 ? -1.489 17.859 -2.625 1 97.88 119 PHE A N 1
ATOM 961 C CA . PHE A 1 119 ? -1.286 17.453 -4.008 1 97.88 119 PHE A CA 1
ATOM 962 C C . PHE A 1 119 ? -1.286 15.93 -4.129 1 97.88 119 PHE A C 1
ATOM 964 O O . PHE A 1 119 ? -1.783 15.375 -5.113 1 97.88 119 PHE A O 1
ATOM 971 N N . LEU A 1 120 ? -0.704 15.297 -3.191 1 98.19 120 LEU A N 1
ATOM 972 C CA . LEU A 1 120 ? -0.702 13.836 -3.219 1 98.19 120 LEU A CA 1
ATOM 973 C C . LEU A 1 120 ? -2.125 13.297 -3.188 1 98.19 120 LEU A C 1
ATOM 975 O O . LEU A 1 120 ? -2.482 12.43 -3.994 1 98.19 120 LEU A O 1
ATOM 979 N N . GLY A 1 121 ? -2.896 13.812 -2.191 1 97.25 121 GLY A N 1
ATOM 980 C CA . GLY A 1 121 ? -4.293 13.406 -2.127 1 97.25 121 GLY A CA 1
ATOM 981 C C . GLY A 1 121 ? -5.062 13.719 -3.395 1 97.25 121 GLY A C 1
ATOM 982 O O . GLY A 1 121 ? -5.895 12.922 -3.832 1 97.25 121 GLY A O 1
ATOM 983 N N . PHE A 1 122 ? -4.754 14.812 -4.047 1 96.06 122 PHE A N 1
ATOM 984 C CA . PHE A 1 122 ? -5.398 15.234 -5.285 1 96.06 122 PHE A CA 1
ATOM 985 C C . PHE A 1 122 ? -5.129 14.234 -6.402 1 96.06 122 PHE A C 1
ATOM 987 O O . PHE A 1 122 ? -6.055 13.812 -7.098 1 96.06 122 PHE A O 1
ATOM 994 N N . ILE A 1 123 ? -3.955 13.852 -6.535 1 95.94 123 ILE A N 1
ATOM 995 C CA . ILE A 1 123 ? -3.561 12.938 -7.598 1 95.94 123 ILE A CA 1
ATOM 996 C C . ILE A 1 123 ? -4.203 11.57 -7.363 1 95.94 123 ILE A C 1
ATOM 998 O O . ILE A 1 123 ? -4.691 10.938 -8.305 1 95.94 123 ILE A O 1
ATOM 1002 N N . GLU A 1 124 ? -4.219 11.133 -6.168 1 95 124 GLU A N 1
ATOM 1003 C CA . GLU A 1 124 ? -4.77 9.82 -5.84 1 95 124 GLU A CA 1
ATOM 1004 C C . GLU A 1 124 ? -6.281 9.789 -6.023 1 95 124 GLU A C 1
ATOM 1006 O O . GLU A 1 124 ? -6.859 8.742 -6.312 1 95 124 GLU A O 1
ATOM 1011 N N . ALA A 1 125 ? -6.895 10.906 -5.902 1 93.94 125 ALA A N 1
ATOM 1012 C CA . ALA A 1 125 ? -8.352 10.984 -6.012 1 93.94 125 ALA A CA 1
ATOM 1013 C C . ALA A 1 125 ? -8.781 11.188 -7.461 1 93.94 125 ALA A C 1
ATOM 1015 O O . ALA A 1 125 ? -9.961 11.055 -7.789 1 93.94 125 ALA A O 1
ATOM 1016 N N . LEU A 1 126 ? -7.918 11.438 -8.328 1 92 126 LEU A N 1
ATOM 1017 C CA . LEU A 1 126 ? -8.211 11.812 -9.711 1 92 126 LEU A CA 1
ATOM 1018 C C . LEU A 1 126 ? -9.016 10.719 -10.406 1 92 126 LEU A C 1
ATOM 1020 O O . LEU A 1 126 ? -9.906 11.008 -11.203 1 92 126 LEU A O 1
ATOM 1024 N N . SER A 1 127 ? -8.703 9.5 -10.086 1 90.31 127 SER A N 1
ATOM 1025 C CA . SER A 1 127 ? -9.305 8.391 -10.82 1 90.31 127 SER A CA 1
ATOM 1026 C C . SER A 1 127 ? -10.711 8.086 -10.305 1 90.31 127 SER A C 1
ATOM 1028 O O . SER A 1 127 ? -11.461 7.348 -10.945 1 90.31 127 SER A O 1
ATOM 1030 N N . TYR A 1 128 ? -11.055 8.703 -9.266 1 88.25 128 TYR A N 1
ATOM 1031 C CA . TYR A 1 128 ? -12.289 8.289 -8.617 1 88.25 128 TYR A CA 1
ATOM 1032 C C . TYR A 1 128 ? -13.258 9.461 -8.469 1 88.25 128 TYR A C 1
ATOM 1034 O O . TYR A 1 128 ? -14.258 9.359 -7.762 1 88.25 128 TYR A O 1
ATOM 1042 N N . LYS A 1 129 ? -12.859 10.484 -8.984 1 74.88 129 LYS A N 1
ATOM 1043 C CA . LYS A 1 129 ? -13.695 11.672 -8.812 1 74.88 129 LYS A CA 1
ATOM 1044 C C . LYS A 1 129 ? -15.07 11.469 -9.445 1 74.88 129 LYS A C 1
ATOM 1046 O O . LYS A 1 129 ? -15.172 11.117 -10.625 1 74.88 129 LYS A O 1
ATOM 1051 N N . MET A 1 130 ? -15.938 11.016 -8.5 1 63.72 130 MET A N 1
ATOM 1052 C CA . MET A 1 130 ? -17.328 10.883 -8.891 1 63.72 130 MET A CA 1
ATOM 1053 C C . MET A 1 130 ? -18.125 12.141 -8.531 1 63.72 130 MET A C 1
ATOM 1055 O O . MET A 1 130 ? -17.797 12.828 -7.566 1 63.72 130 MET A O 1
ATOM 1059 N N . ASP A 1 131 ? -18.859 12.648 -9.352 1 57.22 131 ASP A N 1
ATOM 1060 C CA . ASP A 1 131 ? -19.781 13.719 -8.977 1 57.22 131 ASP A CA 1
ATOM 1061 C C . ASP A 1 131 ? -20.703 13.281 -7.84 1 57.22 131 ASP A C 1
ATOM 1063 O O . ASP A 1 131 ? -21.484 12.352 -7.996 1 57.22 131 ASP A O 1
ATOM 1067 N N . SER A 1 132 ? -20.234 13.414 -6.527 1 54.34 132 SER A N 1
ATOM 1068 C CA . SER A 1 132 ? -20.844 13.023 -5.258 1 54.34 132 SER A CA 1
ATOM 1069 C C . SER A 1 132 ? -22.359 13.156 -5.309 1 54.34 132 SER A C 1
ATOM 1071 O O . SER A 1 132 ? -23.078 12.367 -4.691 1 54.34 132 SER A O 1
ATOM 1073 N N . LYS A 1 133 ? -22.953 14.273 -5.824 1 54.09 133 LYS A N 1
ATOM 1074 C CA . LYS A 1 133 ? -24.391 14.539 -5.75 1 54.09 133 LYS A CA 1
ATOM 1075 C C . LYS A 1 133 ? -25.188 13.422 -6.41 1 54.09 133 LYS A C 1
ATOM 1077 O O . LYS A 1 133 ? -26.359 13.234 -6.113 1 54.09 133 LYS A O 1
ATOM 1082 N N . MET A 1 134 ? -24.484 12.594 -7.152 1 58.94 134 MET A N 1
ATOM 1083 C CA . MET A 1 134 ? -25.359 11.758 -7.961 1 58.94 134 MET A CA 1
ATOM 1084 C C . MET A 1 134 ? -25.047 10.281 -7.762 1 58.94 134 MET A C 1
ATOM 1086 O O . MET A 1 134 ? -25.547 9.43 -8.492 1 58.94 134 MET A O 1
ATOM 1090 N N . VAL A 1 135 ? -24.188 10.055 -6.734 1 69.44 135 VAL A N 1
ATOM 1091 C CA . VAL A 1 135 ? -23.828 8.633 -6.812 1 69.44 135 VAL A CA 1
ATOM 1092 C C . VAL A 1 135 ? -24.766 7.824 -5.922 1 69.44 135 VAL A C 1
ATOM 1094 O O . VAL A 1 135 ? -24.969 8.156 -4.75 1 69.44 135 VAL A O 1
ATOM 1097 N N . SER A 1 136 ? -25.609 7.016 -6.445 1 80.69 136 SER A N 1
ATOM 1098 C CA . SER A 1 136 ? -26.516 6.094 -5.773 1 80.69 136 SER A CA 1
ATOM 1099 C C . SER A 1 136 ? -25.781 5.234 -4.75 1 80.69 136 SER A C 1
ATOM 1101 O O . SER A 1 136 ? -24.562 5.047 -4.848 1 80.69 136 SER A O 1
ATOM 1103 N N . GLU A 1 137 ? -26.5 4.957 -3.793 1 83.75 137 GLU A N 1
ATOM 1104 C CA . GLU A 1 137 ? -25.984 4.094 -2.734 1 83.75 137 GLU A CA 1
ATOM 1105 C C . GLU A 1 137 ? -25.484 2.771 -3.299 1 83.75 137 GLU A C 1
ATOM 1107 O O . GLU A 1 137 ? -24.5 2.219 -2.807 1 83.75 137 GLU A O 1
ATOM 1112 N N . GLY A 1 138 ? -26.125 2.314 -4.223 1 86.75 138 GLY A N 1
ATOM 1113 C CA . GLY A 1 138 ? -25.719 1.068 -4.852 1 86.75 138 GLY A CA 1
ATOM 1114 C C . GLY A 1 138 ? -24.344 1.151 -5.512 1 86.75 138 GLY A C 1
ATOM 1115 O O . GLY A 1 138 ? -23.547 0.226 -5.398 1 86.75 138 GLY A O 1
ATOM 1116 N N . ILE A 1 139 ? -24.109 2.268 -6.059 1 87.62 139 ILE A N 1
ATOM 1117 C CA . ILE A 1 139 ? -22.828 2.469 -6.738 1 87.62 139 ILE A CA 1
ATOM 1118 C C . ILE A 1 139 ? -21.703 2.578 -5.707 1 87.62 139 ILE A C 1
ATOM 1120 O O . ILE A 1 139 ? -20.609 2.037 -5.906 1 87.62 139 ILE A O 1
ATOM 1124 N N . ILE A 1 140 ? -22.016 3.275 -4.652 1 88.94 140 ILE A N 1
ATOM 1125 C CA . ILE A 1 140 ? -21.031 3.436 -3.588 1 88.94 140 ILE A CA 1
ATOM 1126 C C . ILE A 1 140 ? -20.672 2.07 -3.014 1 88.94 140 ILE A C 1
ATOM 1128 O O . ILE A 1 140 ? -19.484 1.765 -2.826 1 88.94 140 ILE A O 1
ATOM 1132 N N . LYS A 1 141 ? -21.625 1.265 -2.795 1 92 141 LYS A N 1
ATOM 1133 C CA . LYS A 1 141 ? -21.375 -0.073 -2.26 1 92 141 LYS A CA 1
ATOM 1134 C C . LYS A 1 141 ? -20.562 -0.913 -3.229 1 92 141 LYS A C 1
ATOM 1136 O O . LYS A 1 141 ? -19.641 -1.636 -2.812 1 92 141 LYS A O 1
ATOM 1141 N N . ALA A 1 142 ? -20.875 -0.807 -4.441 1 91.94 142 ALA A N 1
ATOM 1142 C CA . ALA A 1 142 ? -20.141 -1.552 -5.457 1 91.94 142 ALA A CA 1
ATOM 1143 C C . ALA A 1 142 ? -18.688 -1.113 -5.508 1 91.94 142 ALA A C 1
ATOM 1145 O O . ALA A 1 142 ? -17.781 -1.944 -5.645 1 91.94 142 ALA A O 1
ATOM 1146 N N . GLU A 1 143 ? -18.5 0.154 -5.402 1 92.56 143 GLU A N 1
ATOM 1147 C CA . GLU A 1 143 ? -17.141 0.687 -5.418 1 92.56 143 GLU A CA 1
ATOM 1148 C C . GLU A 1 143 ? -16.344 0.241 -4.188 1 92.56 143 GLU A C 1
ATOM 1150 O O . GLU A 1 143 ? -15.172 -0.096 -4.285 1 92.56 143 GLU A O 1
ATOM 1155 N N . ILE A 1 144 ? -17 0.243 -3.088 1 94.44 144 ILE A N 1
ATOM 1156 C CA . ILE A 1 144 ? -16.359 -0.196 -1.854 1 94.44 144 ILE A CA 1
ATOM 1157 C C . ILE A 1 144 ? -15.969 -1.667 -1.971 1 94.44 144 ILE A C 1
ATOM 1159 O O . ILE A 1 144 ? -14.859 -2.053 -1.586 1 94.44 144 ILE A O 1
ATOM 1163 N N . ASP A 1 145 ? -16.812 -2.416 -2.574 1 94.81 145 ASP A N 1
ATOM 1164 C CA . ASP A 1 145 ? -16.531 -3.84 -2.736 1 94.81 145 ASP A CA 1
ATOM 1165 C C . ASP A 1 145 ? -15.367 -4.066 -3.705 1 94.81 145 ASP A C 1
ATOM 1167 O O . ASP A 1 145 ? -14.5 -4.906 -3.455 1 94.81 145 ASP A O 1
ATOM 1171 N N . THR A 1 146 ? -15.352 -3.336 -4.699 1 94.88 146 THR A N 1
ATOM 1172 C CA . THR A 1 146 ? -14.336 -3.502 -5.73 1 94.88 146 THR A CA 1
ATOM 1173 C C . THR A 1 146 ? -12.969 -3.061 -5.215 1 94.88 146 THR A C 1
ATOM 1175 O O . THR A 1 146 ? -11.945 -3.652 -5.566 1 94.88 146 THR A O 1
ATOM 1178 N N . ARG A 1 147 ? -12.977 -2.051 -4.312 1 96.19 147 ARG A N 1
ATOM 1179 C CA . ARG A 1 147 ? -11.711 -1.463 -3.863 1 96.19 147 ARG A CA 1
ATOM 1180 C C . ARG A 1 147 ? -11.406 -1.857 -2.424 1 96.19 147 ARG A C 1
ATOM 1182 O O . ARG A 1 147 ? -10.594 -1.211 -1.756 1 96.19 147 ARG A O 1
ATOM 1189 N N . ARG A 1 148 ? -11.969 -2.895 -1.96 1 94.88 148 ARG A N 1
ATOM 1190 C CA . ARG A 1 148 ? -11.906 -3.258 -0.548 1 94.88 148 ARG A CA 1
ATOM 1191 C C . ARG A 1 148 ? -10.477 -3.564 -0.126 1 94.88 148 ARG A C 1
ATOM 1193 O O . ARG A 1 148 ? -10.109 -3.385 1.038 1 94.88 148 ARG A O 1
ATOM 1200 N N . TRP A 1 149 ? -9.641 -3.926 -1.048 1 93.38 149 TRP A N 1
ATOM 1201 C CA . TRP A 1 149 ? -8.281 -4.344 -0.699 1 93.38 149 TRP A CA 1
ATOM 1202 C C . TRP A 1 149 ? -7.277 -3.24 -1.001 1 93.38 149 TRP A C 1
ATOM 1204 O O . TRP A 1 149 ? -6.074 -3.412 -0.786 1 93.38 149 TRP A O 1
ATOM 1214 N N . TYR A 1 150 ? -7.77 -2.121 -1.373 1 94.31 150 TYR A N 1
ATOM 1215 C CA . TYR A 1 150 ? -6.922 -1.002 -1.775 1 94.31 150 TYR A CA 1
ATOM 1216 C C . TYR A 1 150 ? -6.152 -0.444 -0.584 1 94.31 150 TYR A C 1
ATOM 1218 O O . TYR A 1 150 ? -6.707 -0.306 0.51 1 94.31 150 TYR A O 1
ATOM 1226 N N . GLN A 1 151 ? -4.891 -0.175 -0.838 1 95.44 151 GLN A N 1
ATOM 1227 C CA . GLN A 1 151 ? -4.051 0.6 0.068 1 95.44 151 GLN A CA 1
ATOM 1228 C C . GLN A 1 151 ? -3.189 1.6 -0.698 1 95.44 151 GLN A C 1
ATOM 1230 O O . GLN A 1 151 ? -2.809 1.348 -1.844 1 95.44 151 GLN A O 1
ATOM 1235 N N . PRO A 1 152 ? -2.951 2.725 -0.087 1 95.75 152 PRO A N 1
ATOM 1236 C CA . PRO A 1 152 ? -2.117 3.717 -0.77 1 95.75 152 PRO A CA 1
ATOM 1237 C C . PRO A 1 152 ? -0.682 3.24 -0.976 1 95.75 152 PRO A C 1
ATOM 1239 O O . PRO A 1 152 ? -0.271 2.236 -0.388 1 95.75 152 PRO A O 1
ATOM 1242 N N . ASN A 1 153 ? 0.095 3.967 -1.814 1 95.38 153 ASN A N 1
ATOM 1243 C CA . ASN A 1 153 ? 1.449 3.574 -2.193 1 95.38 153 ASN A CA 1
ATOM 1244 C C . ASN A 1 153 ? 2.461 3.939 -1.11 1 95.38 153 ASN A C 1
ATOM 1246 O O . ASN A 1 153 ? 3.668 3.939 -1.358 1 95.38 153 ASN A O 1
ATOM 1250 N N . PHE A 1 154 ? 1.996 4.367 0.018 1 94.19 154 PHE A N 1
ATOM 1251 C CA . PHE A 1 154 ? 2.834 4.559 1.196 1 94.19 154 PHE A CA 1
ATOM 1252 C C . PHE A 1 154 ? 2.08 4.18 2.465 1 94.19 154 PHE A C 1
ATOM 1254 O O . PHE A 1 154 ? 0.848 4.195 2.49 1 94.19 154 PHE A O 1
ATOM 1261 N N . ASP A 1 155 ? 2.781 3.797 3.449 1 93.69 155 ASP A N 1
ATOM 1262 C CA . ASP A 1 155 ? 2.166 3.27 4.664 1 93.69 155 ASP A CA 1
ATOM 1263 C C . ASP A 1 155 ? 1.827 4.395 5.641 1 93.69 155 ASP A C 1
ATOM 1265 O O . ASP A 1 155 ? 2.596 4.676 6.562 1 93.69 155 ASP A O 1
ATOM 1269 N N . LEU A 1 156 ? 0.666 4.938 5.461 1 95.44 156 LEU A N 1
ATOM 1270 C CA . LEU A 1 156 ? 0.199 6.031 6.312 1 95.44 156 LEU A CA 1
ATOM 1271 C C . LEU A 1 156 ? 0.024 5.562 7.75 1 95.44 156 LEU A C 1
ATOM 1273 O O . LEU A 1 156 ? 0.296 6.312 8.688 1 95.44 156 LEU A O 1
ATOM 1277 N N . LYS A 1 157 ? -0.405 4.352 7.918 1 93.25 157 LYS A N 1
ATOM 1278 C CA . LYS A 1 157 ? -0.616 3.777 9.242 1 93.25 157 LYS A CA 1
ATOM 1279 C C . LYS A 1 157 ? 0.686 3.738 10.039 1 93.25 157 LYS A C 1
ATOM 1281 O O . LYS A 1 157 ? 0.722 4.156 11.203 1 93.25 157 LYS A O 1
ATOM 1286 N N . GLN A 1 158 ? 1.687 3.334 9.383 1 90.56 158 GLN A N 1
ATOM 1287 C CA . GLN A 1 158 ? 2.982 3.252 10.047 1 90.56 158 GLN A CA 1
ATOM 1288 C C . GLN A 1 158 ? 3.51 4.641 10.398 1 90.56 158 GLN A C 1
ATOM 1290 O O . GLN A 1 158 ? 4.176 4.82 11.422 1 90.56 158 GLN A O 1
ATOM 1295 N N . ILE A 1 159 ? 3.223 5.566 9.594 1 93.5 159 ILE A N 1
ATOM 1296 C CA . ILE A 1 159 ? 3.699 6.926 9.828 1 93.5 159 ILE A CA 1
ATOM 1297 C C . ILE A 1 159 ? 3.045 7.496 11.078 1 93.5 159 ILE A C 1
ATOM 1299 O O . ILE A 1 159 ? 3.711 8.125 11.906 1 93.5 159 ILE A O 1
ATOM 1303 N N . VAL A 1 160 ? 1.764 7.273 11.258 1 93.88 160 VAL A N 1
ATOM 1304 C CA . VAL A 1 160 ? 1.067 7.801 12.422 1 93.88 160 VAL A CA 1
ATOM 1305 C C . VAL A 1 160 ? 1.557 7.09 13.68 1 93.88 160 VAL A C 1
ATOM 1307 O O . VAL A 1 160 ? 1.784 7.727 14.711 1 93.88 160 VAL A O 1
ATOM 1310 N N . LEU A 1 161 ? 1.803 5.828 13.609 1 90.25 161 LEU A N 1
ATOM 1311 C CA . LEU A 1 161 ? 2.293 5.066 14.75 1 90.25 161 LEU A CA 1
ATOM 1312 C C . LEU A 1 161 ? 3.697 5.516 15.141 1 90.25 161 LEU A C 1
ATOM 1314 O O . LEU A 1 161 ? 4.004 5.641 16.328 1 90.25 161 LEU A O 1
ATOM 1318 N N . ARG A 1 162 ? 4.43 5.781 14.164 1 89.31 162 ARG A N 1
ATOM 1319 C CA . ARG A 1 162 ? 5.777 6.285 14.422 1 89.31 162 ARG A CA 1
ATOM 1320 C C . ARG A 1 162 ? 5.73 7.668 15.062 1 89.31 162 ARG A C 1
ATOM 1322 O O . ARG A 1 162 ? 6.523 7.977 15.953 1 89.31 162 ARG A O 1
ATOM 1329 N N . ALA A 1 163 ? 4.832 8.477 14.586 1 92.19 163 ALA A N 1
ATOM 1330 C CA . ALA A 1 163 ? 4.684 9.812 15.148 1 92.19 163 ALA A CA 1
ATOM 1331 C C . ALA A 1 163 ? 4.285 9.75 16.625 1 92.19 163 ALA A C 1
ATOM 1333 O O . ALA A 1 163 ? 4.727 10.57 17.422 1 92.19 163 ALA A O 1
ATOM 1334 N N . ILE A 1 164 ? 3.477 8.781 16.984 1 89.44 164 ILE A N 1
ATOM 1335 C CA . ILE A 1 164 ? 3.082 8.578 18.375 1 89.44 164 ILE A CA 1
ATOM 1336 C C . ILE A 1 164 ? 4.297 8.164 19.203 1 89.44 164 ILE A C 1
ATOM 1338 O O . ILE A 1 164 ? 4.539 8.719 20.266 1 89.44 164 ILE A O 1
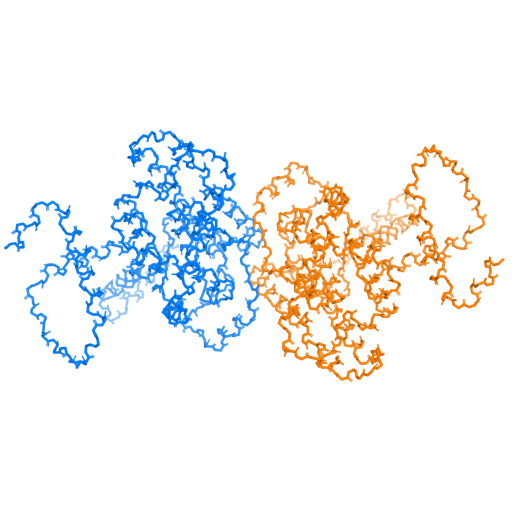ATOM 1342 N N . LYS A 1 165 ? 5.082 7.277 18.641 1 85.5 165 LYS A N 1
ATOM 1343 C CA . LYS A 1 165 ? 6.246 6.742 19.344 1 85.5 165 LYS A CA 1
ATOM 1344 C C . LYS A 1 165 ? 7.309 7.82 19.531 1 85.5 165 LYS A C 1
ATOM 1346 O O . LYS A 1 165 ? 7.91 7.918 20.609 1 85.5 165 LYS A O 1
ATOM 1351 N N . GLU A 1 166 ? 7.461 8.602 18.531 1 86.69 166 GLU A N 1
ATOM 1352 C CA . GLU A 1 166 ? 8.523 9.609 18.562 1 86.69 166 GLU A CA 1
ATOM 1353 C C . GLU A 1 166 ? 8.016 10.93 19.125 1 86.69 166 GLU A C 1
ATOM 1355 O O . GLU A 1 166 ? 8.789 11.875 19.297 1 86.69 166 GLU A O 1
ATOM 1360 N N . ASN A 1 167 ? 6.742 11.07 19.406 1 88.88 167 ASN A N 1
ATOM 1361 C CA . ASN A 1 167 ? 6.113 12.266 19.953 1 88.88 167 ASN A CA 1
ATOM 1362 C C . ASN A 1 167 ? 6.27 13.461 19.031 1 88.88 167 ASN A C 1
ATOM 1364 O O . ASN A 1 167 ? 6.742 14.523 19.453 1 88.88 167 ASN A O 1
ATOM 1368 N N . THR A 1 168 ? 5.914 13.242 17.844 1 93.44 168 THR A N 1
ATOM 1369 C CA . THR A 1 168 ? 5.953 14.289 16.828 1 93.44 168 THR A CA 1
ATOM 1370 C C . THR A 1 168 ? 4.578 14.477 16.188 1 93.44 168 THR A C 1
ATOM 1372 O O . THR A 1 168 ? 4.477 14.688 14.984 1 93.44 168 THR A O 1
ATOM 1375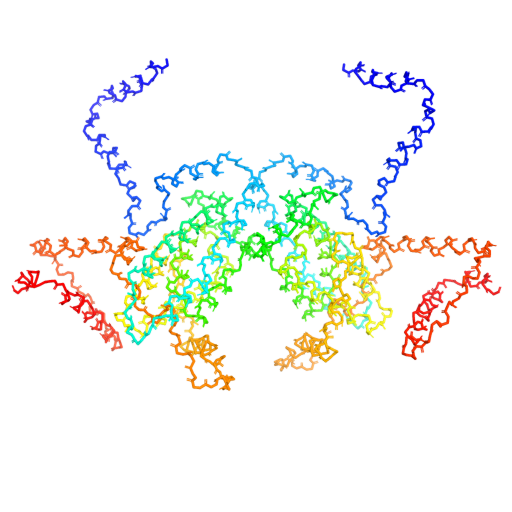 N N . LEU A 1 169 ? 3.533 14.445 16.906 1 94.44 169 LEU A N 1
ATOM 1376 C CA . LEU A 1 169 ? 2.158 14.5 16.422 1 94.44 169 LEU A CA 1
ATOM 1377 C C . LEU A 1 169 ? 1.843 15.867 15.828 1 94.44 169 LEU A C 1
ATOM 1379 O O . LEU A 1 169 ? 1.065 15.977 14.883 1 94.44 169 LEU A O 1
ATOM 1383 N N . ILE A 1 170 ? 2.406 16.922 16.391 1 95 170 ILE A N 1
ATOM 1384 C CA . ILE A 1 170 ? 2.119 18.266 15.922 1 95 170 ILE A CA 1
ATOM 1385 C C . ILE A 1 170 ? 2.635 18.453 14.5 1 95 170 ILE A C 1
ATOM 1387 O O . ILE A 1 170 ? 2.195 19.344 13.781 1 95 170 ILE A O 1
ATOM 1391 N N . LEU A 1 171 ? 3.559 17.641 14.156 1 95.75 171 LEU A N 1
ATOM 1392 C CA . LEU A 1 171 ? 4.094 17.672 12.797 1 95.75 171 LEU A CA 1
ATOM 1393 C C . LEU A 1 171 ? 3.309 16.734 11.891 1 95.75 171 LEU A C 1
ATOM 1395 O O . LEU A 1 171 ? 3.018 17.078 10.742 1 95.75 171 LEU A O 1
ATOM 1399 N N . ALA A 1 172 ? 2.871 15.586 12.305 1 96.69 172 ALA A N 1
ATOM 1400 C CA . ALA A 1 172 ? 2.303 14.508 11.5 1 96.69 172 ALA A CA 1
ATOM 1401 C C . ALA A 1 172 ? 0.818 14.742 11.234 1 96.69 172 ALA A C 1
ATOM 1403 O O . ALA A 1 172 ? 0.344 14.578 10.109 1 96.69 172 ALA A O 1
ATOM 1404 N N . ILE A 1 173 ? 0.081 15.164 12.172 1 97.38 173 ILE A N 1
ATOM 1405 C CA . ILE A 1 173 ? -1.377 15.18 12.102 1 97.38 173 ILE A CA 1
ATOM 1406 C C . ILE A 1 173 ? -1.837 16.25 11.109 1 97.38 173 ILE A C 1
ATOM 1408 O O . ILE A 1 173 ? -2.701 15.984 10.266 1 97.38 173 ILE A O 1
ATOM 1412 N N . PRO A 1 174 ? -1.266 17.438 11.133 1 97.12 174 PRO A N 1
ATOM 1413 C CA . PRO A 1 174 ? -1.787 18.469 10.242 1 97.12 174 PRO A CA 1
ATOM 1414 C C . PRO A 1 174 ? -1.684 18.094 8.766 1 97.12 174 PRO A C 1
ATOM 1416 O O . PRO A 1 174 ? -2.623 18.312 8 1 97.12 174 PRO A O 1
ATOM 1419 N N . TRP A 1 175 ? -0.568 17.531 8.375 1 97.75 175 TRP A N 1
ATOM 1420 C CA . TRP A 1 175 ? -0.474 17.203 6.953 1 97.75 175 TRP A CA 1
ATOM 1421 C C . TRP A 1 175 ? -1.253 15.938 6.637 1 97.75 175 TRP A C 1
ATOM 1423 O O . TRP A 1 175 ? -1.78 15.781 5.531 1 97.75 175 TRP A O 1
ATOM 1433 N N . MET A 1 176 ? -1.379 15.008 7.512 1 98 176 MET A N 1
ATOM 1434 C CA . MET A 1 176 ? -2.162 13.797 7.293 1 98 176 MET A CA 1
ATOM 1435 C C . MET A 1 176 ? -3.635 14.133 7.078 1 98 176 MET A C 1
ATOM 1437 O O . MET A 1 176 ? -4.289 13.547 6.215 1 98 176 MET A O 1
ATOM 1441 N N . VAL A 1 177 ? -4.074 15.023 7.926 1 97.12 177 VAL A N 1
ATOM 1442 C CA . VAL A 1 177 ? -5.461 15.469 7.812 1 97.12 177 VAL A CA 1
ATOM 1443 C C . VAL A 1 177 ? -5.688 16.109 6.445 1 97.12 177 VAL A C 1
ATOM 1445 O O . VAL A 1 177 ? -6.711 15.867 5.801 1 97.12 177 VAL A O 1
ATOM 1448 N N . LYS A 1 178 ? -4.758 16.891 5.992 1 97 178 LYS A N 1
ATOM 1449 C CA . LYS A 1 178 ? -4.855 17.516 4.676 1 97 178 LYS A CA 1
ATOM 1450 C C . LYS A 1 178 ? -4.871 16.469 3.568 1 97 178 LYS A C 1
ATOM 1452 O O . LYS A 1 178 ? -5.664 16.562 2.629 1 97 178 LYS A O 1
ATOM 1457 N N . TYR A 1 179 ? -4.117 15.484 3.682 1 98.12 179 TYR A N 1
ATOM 1458 C CA . TYR A 1 179 ? -4.059 14.383 2.721 1 98.12 179 TYR A CA 1
ATOM 1459 C C . TYR A 1 179 ? -5.395 13.648 2.656 1 98.12 179 TYR A C 1
ATOM 1461 O O . TYR A 1 179 ? -5.957 13.469 1.573 1 98.12 179 TYR A O 1
ATOM 1469 N N . ILE A 1 180 ? -5.91 13.266 3.795 1 97.75 180 ILE A N 1
ATOM 1470 C CA . ILE A 1 180 ? -7.137 12.477 3.863 1 97.75 180 ILE A CA 1
ATOM 1471 C C . ILE A 1 180 ? -8.32 13.312 3.375 1 97.75 180 ILE A C 1
ATOM 1473 O O . ILE A 1 180 ? -9.234 12.797 2.732 1 97.75 180 ILE A O 1
ATOM 1477 N N . SER A 1 181 ? -8.258 14.609 3.635 1 95.81 181 SER A N 1
ATOM 1478 C CA . SER A 1 181 ? -9.336 15.5 3.23 1 95.81 181 SER A CA 1
ATOM 1479 C C . SER A 1 181 ? -9.453 15.57 1.711 1 95.81 181 SER A C 1
ATOM 1481 O O . SER A 1 181 ? -10.508 15.914 1.179 1 95.81 181 SER A O 1
ATOM 1483 N N . MET A 1 182 ? -8.406 15.281 1.011 1 95.5 182 MET A N 1
ATOM 1484 C CA . MET A 1 182 ? -8.391 15.375 -0.446 1 95.5 182 MET A CA 1
ATOM 1485 C C . MET A 1 182 ? -8.898 14.086 -1.079 1 95.5 182 MET A C 1
ATOM 1487 O O . MET A 1 182 ? -9.195 14.055 -2.275 1 95.5 182 MET A O 1
ATOM 1491 N N . LEU A 1 183 ? -8.992 13.023 -0.325 1 95.19 183 LEU A N 1
ATOM 1492 C CA . LEU A 1 183 ? -9.383 11.727 -0.865 1 95.19 183 LEU A CA 1
ATOM 1493 C C . LEU A 1 183 ? -10.875 11.695 -1.182 1 95.19 183 LEU A C 1
ATOM 1495 O O . LEU A 1 183 ? -11.633 12.555 -0.719 1 95.19 183 LEU A O 1
ATOM 1499 N N . ASP A 1 184 ? -11.25 10.727 -1.979 1 92.38 184 ASP A N 1
ATOM 1500 C CA . ASP A 1 184 ? -12.648 10.633 -2.396 1 92.38 184 ASP A CA 1
ATOM 1501 C C . ASP A 1 184 ? -13.5 9.969 -1.317 1 92.38 184 ASP A C 1
ATOM 1503 O O . ASP A 1 184 ? -12.969 9.398 -0.361 1 92.38 184 ASP A O 1
ATOM 1507 N N . TYR A 1 185 ? -14.766 10.023 -1.507 1 91.31 185 TYR A N 1
ATOM 1508 C CA . TYR A 1 185 ? -15.766 9.555 -0.56 1 91.31 185 TYR A CA 1
ATOM 1509 C C . TYR A 1 185 ? -15.57 8.078 -0.236 1 91.31 185 TYR A C 1
ATOM 1511 O O . TYR A 1 185 ? -15.641 7.676 0.928 1 91.31 185 TYR A O 1
ATOM 1519 N N . VAL A 1 186 ? -15.352 7.289 -1.184 1 93.75 186 VAL A N 1
ATOM 1520 C CA . VAL A 1 186 ? -15.273 5.84 -1.033 1 93.75 186 VAL A CA 1
ATOM 1521 C C . VAL A 1 186 ? -13.953 5.457 -0.377 1 93.75 186 VAL A C 1
ATOM 1523 O O . VAL A 1 186 ? -13.914 4.59 0.502 1 93.75 186 VAL A O 1
ATOM 1526 N N . THR A 1 187 ? -12.859 6.102 -0.766 1 95.5 187 THR A N 1
ATOM 1527 C CA . THR A 1 187 ? -11.523 5.738 -0.296 1 95.5 187 THR A CA 1
ATOM 1528 C C . THR A 1 187 ? -11.453 5.812 1.227 1 95.5 187 THR A C 1
ATOM 1530 O O . THR A 1 187 ? -10.891 4.922 1.871 1 95.5 187 THR A O 1
ATOM 1533 N N . ILE A 1 188 ? -12.023 6.82 1.818 1 95.06 188 ILE A N 1
ATOM 1534 C CA . ILE A 1 188 ? -11.93 7.055 3.256 1 95.06 188 ILE A CA 1
ATOM 1535 C C . ILE A 1 188 ? -12.719 5.984 4.004 1 95.06 188 ILE A C 1
ATOM 1537 O O . ILE A 1 188 ? -12.562 5.82 5.215 1 95.06 188 ILE A O 1
ATOM 1541 N N . ARG A 1 189 ? -13.523 5.219 3.289 1 94.75 189 ARG A N 1
ATOM 1542 C CA . ARG A 1 189 ? -14.383 4.207 3.898 1 94.75 189 ARG A CA 1
ATOM 1543 C C . ARG A 1 189 ? -13.82 2.807 3.676 1 94.75 189 ARG A C 1
ATOM 1545 O O . ARG A 1 189 ? -14.422 1.816 4.094 1 94.75 189 ARG A O 1
ATOM 1552 N N . LEU A 1 190 ? -12.719 2.705 3.023 1 96.62 190 LEU A N 1
ATOM 1553 C CA . LEU A 1 190 ? -12.094 1.41 2.773 1 96.62 190 LEU A CA 1
ATOM 1554 C C . LEU A 1 190 ? -11.406 0.888 4.031 1 96.62 190 LEU A C 1
ATOM 1556 O O . LEU A 1 190 ? -11.023 1.669 4.902 1 96.62 190 LEU A O 1
ATOM 1560 N N . PRO A 1 191 ? -11.188 -0.418 4.125 1 95.69 191 PRO A N 1
ATOM 1561 C CA . PRO A 1 191 ? -10.648 -1.03 5.344 1 95.69 191 PRO A CA 1
ATOM 1562 C C . PRO A 1 191 ? -9.305 -0.441 5.762 1 95.69 191 PRO A C 1
ATOM 1564 O O . PRO A 1 191 ? -9.062 -0.228 6.949 1 95.69 191 PRO A O 1
ATOM 1567 N N . TYR A 1 192 ? -8.461 -0.221 4.852 1 96.06 192 TYR A N 1
ATOM 1568 C CA . TYR A 1 192 ? -7.168 0.353 5.199 1 96.06 192 TYR A CA 1
ATOM 1569 C C . TYR A 1 192 ? -7.34 1.692 5.91 1 96.06 192 TYR A C 1
ATOM 1571 O O . TYR A 1 192 ? -6.75 1.921 6.969 1 96.06 192 TYR A O 1
ATOM 1579 N N . PHE A 1 193 ? -8.117 2.559 5.352 1 96.56 193 PHE A N 1
ATOM 1580 C CA . PHE A 1 193 ? -8.281 3.891 5.922 1 96.56 193 PHE A CA 1
ATOM 1581 C C . PHE A 1 193 ? -9.117 3.84 7.191 1 96.56 193 PHE A C 1
ATOM 1583 O O . PHE A 1 193 ? -8.93 4.648 8.102 1 96.56 193 PHE A O 1
ATOM 1590 N N . GLU A 1 194 ? -9.984 2.861 7.27 1 94.75 194 GLU A N 1
ATOM 1591 C CA . GLU A 1 194 ? -10.695 2.666 8.531 1 94.75 194 GLU A CA 1
ATOM 1592 C C . GLU A 1 194 ? -9.727 2.389 9.672 1 94.75 194 GLU A C 1
ATOM 1594 O O . GLU A 1 194 ? -9.914 2.893 10.781 1 94.75 194 GLU A O 1
ATOM 1599 N N . SER A 1 195 ? -8.719 1.604 9.383 1 94.56 195 SER A N 1
ATOM 1600 C CA . SER A 1 195 ? -7.723 1.301 10.398 1 94.56 195 SER A CA 1
ATOM 1601 C C . SER A 1 195 ? -6.918 2.543 10.773 1 94.56 195 SER A C 1
ATOM 1603 O O . SER A 1 195 ? -6.566 2.73 11.938 1 94.56 195 SER A O 1
ATOM 1605 N N . VAL A 1 196 ? -6.625 3.379 9.844 1 96.12 196 VAL A N 1
ATOM 1606 C CA . VAL A 1 196 ? -5.914 4.629 10.102 1 96.12 196 VAL A CA 1
ATOM 1607 C C . VAL A 1 196 ? -6.789 5.562 10.93 1 96.12 196 VAL A C 1
ATOM 1609 O O . VAL A 1 196 ? -6.324 6.156 11.906 1 96.12 196 VAL A O 1
ATOM 1612 N N . LEU A 1 197 ? -8.062 5.656 10.547 1 96.44 197 LEU A N 1
ATOM 1613 C CA . LEU A 1 197 ? -9 6.535 11.242 1 96.44 197 LEU A CA 1
ATOM 1614 C C . LEU A 1 197 ? -9.18 6.094 12.688 1 96.44 197 LEU A C 1
ATOM 1616 O O . LEU A 1 197 ? -9.328 6.934 13.578 1 96.44 197 LEU A O 1
ATOM 1620 N N . GLU A 1 198 ? -9.148 4.844 12.922 1 93.38 198 GLU A N 1
ATOM 1621 C CA . GLU A 1 198 ? -9.25 4.355 14.289 1 93.38 198 GLU A CA 1
ATOM 1622 C C . GLU A 1 198 ? -8.125 4.906 15.164 1 93.38 198 GLU A C 1
ATOM 1624 O O . GLU A 1 198 ? -8.352 5.309 16.297 1 93.38 198 GLU A O 1
ATOM 1629 N N . ILE A 1 199 ? -6.949 4.91 14.625 1 93.38 199 ILE A N 1
ATOM 1630 C CA . ILE A 1 199 ? -5.805 5.453 15.352 1 93.38 199 ILE A CA 1
ATOM 1631 C C . ILE A 1 199 ? -6.016 6.945 15.602 1 93.38 199 ILE A C 1
ATOM 1633 O O . ILE A 1 199 ? -5.754 7.445 16.703 1 93.38 199 ILE A O 1
ATOM 1637 N N . LEU A 1 200 ? -6.543 7.637 14.586 1 95.25 200 LEU A N 1
ATOM 1638 C CA . LEU A 1 200 ? -6.797 9.062 14.719 1 95.25 200 LEU A CA 1
ATOM 1639 C C . LEU A 1 200 ? -7.887 9.328 15.758 1 95.25 200 LEU A C 1
ATOM 1641 O O . LEU A 1 200 ? -7.824 10.32 16.484 1 95.25 200 LEU A O 1
ATOM 1645 N N . PHE A 1 201 ? -8.859 8.438 15.812 1 93.94 201 PHE A N 1
ATOM 1646 C CA . PHE A 1 201 ? -9.906 8.555 16.812 1 93.94 201 PHE A CA 1
ATOM 1647 C C . PHE A 1 201 ? -9.336 8.414 18.219 1 93.94 201 PHE A C 1
ATOM 1649 O O . PHE A 1 201 ? -9.711 9.164 19.125 1 93.94 201 PHE A O 1
ATOM 1656 N N . TYR A 1 202 ? -8.445 7.531 18.344 1 90.56 202 TYR A N 1
ATOM 1657 C CA . TYR A 1 202 ? -7.793 7.344 19.641 1 90.56 202 TYR A CA 1
ATOM 1658 C C . TYR A 1 202 ? -7.031 8.594 20.047 1 90.56 202 TYR A C 1
ATOM 1660 O O . TYR A 1 202 ? -7.09 9.016 21.203 1 90.56 202 TYR A O 1
ATOM 1668 N N . ILE A 1 203 ? -6.301 9.141 19.156 1 91.19 203 ILE A N 1
ATOM 1669 C CA . ILE A 1 203 ? -5.535 10.352 19.422 1 91.19 203 ILE A CA 1
ATOM 1670 C C . ILE A 1 203 ? -6.484 11.484 19.828 1 91.19 203 ILE A C 1
ATOM 1672 O O . ILE A 1 203 ? -6.242 12.188 20.812 1 91.19 203 ILE A O 1
ATOM 1676 N N . TYR A 1 204 ? -7.492 11.586 19.078 1 92.31 204 TYR A N 1
ATOM 1677 C CA . TYR A 1 204 ? -8.477 12.633 19.344 1 92.31 204 TYR A CA 1
ATOM 1678 C C . TYR A 1 204 ? -9.117 12.453 20.719 1 92.31 204 TYR A C 1
ATOM 1680 O O . TYR A 1 204 ? -9.266 13.414 21.469 1 92.31 204 TYR A O 1
ATOM 1688 N N . TYR A 1 205 ? -9.438 11.25 21.016 1 89.5 205 TYR A N 1
ATOM 1689 C CA . TYR A 1 205 ? -10.031 10.93 22.297 1 89.5 205 TYR A CA 1
ATOM 1690 C C . TYR A 1 205 ? -9.07 11.242 23.438 1 89.5 205 TYR A C 1
ATOM 1692 O O . TYR A 1 205 ? -9.461 11.836 24.438 1 89.5 205 TYR A O 1
ATOM 1700 N N . ALA A 1 206 ? -7.883 10.844 23.281 1 86.25 206 ALA A N 1
ATOM 1701 C CA . ALA A 1 206 ? -6.867 11.047 24.297 1 86.25 206 ALA A CA 1
ATOM 1702 C C . ALA A 1 206 ? -6.652 12.539 24.562 1 86.25 206 ALA A C 1
ATOM 1704 O O . ALA A 1 206 ? -6.512 12.953 25.719 1 86.25 206 ALA A O 1
ATOM 1705 N N . ILE A 1 207 ? -6.641 13.344 23.578 1 87.44 207 ILE A N 1
ATOM 1706 C CA . ILE A 1 207 ? -6.398 14.773 23.703 1 87.44 207 ILE A CA 1
ATOM 1707 C C . ILE A 1 207 ? -7.59 15.445 24.375 1 87.44 207 ILE A C 1
ATOM 1709 O O . ILE A 1 207 ? -7.418 16.359 25.188 1 87.44 207 ILE A O 1
ATOM 1713 N N . ASN A 1 208 ? -8.688 14.922 24.109 1 85.75 208 ASN A N 1
ATOM 1714 C CA . ASN A 1 208 ? -9.891 15.508 24.672 1 85.75 208 ASN A CA 1
ATOM 1715 C C . ASN A 1 208 ? -10.07 15.102 26.141 1 85.75 208 ASN A C 1
ATOM 1717 O O . ASN A 1 208 ? -10.625 15.859 26.938 1 85.75 208 ASN A O 1
ATOM 1721 N N . THR A 1 209 ? -9.68 13.938 26.484 1 82.31 209 THR A N 1
ATOM 1722 C CA . THR A 1 209 ? -9.828 13.461 27.859 1 82.31 209 THR A CA 1
ATOM 1723 C C . THR A 1 209 ? -8.797 14.125 28.766 1 82.31 209 THR A C 1
ATOM 1725 O O . THR A 1 209 ? -9.086 14.43 29.922 1 82.31 209 THR A O 1
ATOM 1728 N N . GLN A 1 210 ? -7.613 14.281 28.297 1 76.81 210 GLN A N 1
ATOM 1729 C CA . GLN A 1 210 ? -6.566 14.953 29.047 1 76.81 210 GLN A CA 1
ATOM 1730 C C . GLN A 1 210 ? -6.367 16.391 28.547 1 76.81 210 GLN A C 1
ATOM 1732 O O . GLN A 1 210 ? -5.242 16.797 28.25 1 76.81 210 GLN A O 1
ATOM 1737 N N . TRP A 1 211 ? -7.441 17.125 28.578 1 75.12 211 TRP A N 1
ATOM 1738 C CA . TRP A 1 211 ? -7.383 18.422 27.938 1 75.12 211 TRP A CA 1
ATOM 1739 C C . TRP A 1 211 ? -6.594 19.422 28.781 1 75.12 211 TRP A C 1
ATOM 1741 O O . TRP A 1 211 ? -6.785 19.5 30 1 75.12 211 TRP A O 1
ATOM 1751 N N . GLU A 1 212 ? -5.539 19.891 28.172 1 73.75 212 GLU A N 1
ATOM 1752 C CA . GLU A 1 212 ? -4.754 21 28.688 1 73.75 212 GLU A CA 1
ATOM 1753 C C . GLU A 1 212 ? -4.625 22.109 27.656 1 73.75 212 GLU A C 1
ATOM 1755 O O . GLU A 1 212 ? -4.555 21.844 26.453 1 73.75 212 GLU A O 1
ATOM 1760 N N . PRO A 1 213 ? -4.77 23.359 28.172 1 77.19 213 PRO A N 1
ATOM 1761 C CA . PRO A 1 213 ? -4.652 24.469 27.234 1 77.19 213 PRO A CA 1
ATOM 1762 C C . PRO A 1 213 ? -3.242 24.609 26.656 1 77.19 213 PRO A C 1
ATOM 1764 O O . PRO A 1 213 ? -2.586 25.641 26.875 1 77.19 213 PRO A O 1
ATOM 1767 N N . ASN A 1 214 ? -2.748 23.656 26.156 1 82.94 214 ASN A N 1
ATOM 1768 C CA . ASN A 1 214 ? -1.475 23.609 25.438 1 82.94 214 ASN A CA 1
ATOM 1769 C C . ASN A 1 214 ? -1.668 23.766 23.938 1 82.94 214 ASN A C 1
ATOM 1771 O O . ASN A 1 214 ? -2.414 23 23.312 1 82.94 214 ASN A O 1
ATOM 1775 N N . PRO A 1 215 ? -1.12 24.859 23.453 1 86.44 215 PRO A N 1
ATOM 1776 C CA . PRO A 1 215 ? -1.316 25.141 22.031 1 86.44 215 PRO A CA 1
ATOM 1777 C C . PRO A 1 215 ? -0.956 23.938 21.156 1 86.44 215 PRO A C 1
ATOM 1779 O O . PRO A 1 215 ? -1.547 23.75 20.078 1 86.44 215 PRO A O 1
ATOM 1782 N N . ASN A 1 216 ? -0.027 23.156 21.562 1 88.94 216 ASN A N 1
ATOM 1783 C CA . ASN A 1 216 ? 0.331 21.953 20.812 1 88.94 216 ASN A CA 1
ATOM 1784 C C . ASN A 1 216 ? -0.842 20.984 20.719 1 88.94 216 ASN A C 1
ATOM 1786 O O . ASN A 1 216 ? -1.099 20.422 19.656 1 88.94 216 ASN A O 1
ATOM 1790 N N . LYS A 1 217 ? -1.525 20.828 21.781 1 89.19 217 LYS A N 1
ATOM 1791 C CA . LYS A 1 217 ? -2.674 19.922 21.797 1 89.19 217 LYS A CA 1
ATOM 1792 C C . LYS A 1 217 ? -3.852 20.516 21.031 1 89.19 217 LYS A C 1
ATOM 1794 O O . LYS A 1 217 ? -4.641 19.797 20.438 1 89.19 217 LYS A O 1
ATOM 1799 N N . VAL A 1 218 ? -3.881 21.812 21.062 1 90.75 218 VAL A N 1
ATOM 1800 C CA . VAL A 1 218 ? -4.992 22.516 20.422 1 90.75 218 VAL A CA 1
ATOM 1801 C C . VAL A 1 218 ? -4.93 22.328 18.906 1 90.75 218 VAL A C 1
ATOM 1803 O O . VAL A 1 218 ? -5.949 22.078 18.266 1 90.75 218 VAL A O 1
ATOM 1806 N N . ILE A 1 219 ? -3.77 22.453 18.359 1 93.69 219 ILE A N 1
ATOM 1807 C CA . ILE A 1 219 ? -3.646 22.328 16.906 1 93.69 219 ILE A CA 1
ATOM 1808 C C . ILE A 1 219 ? -4.047 20.922 16.469 1 93.69 219 ILE A C 1
ATOM 1810 O O . ILE A 1 219 ? -4.707 20.734 15.453 1 93.69 219 ILE A O 1
ATOM 1814 N N . ILE A 1 220 ? -3.688 19.891 17.234 1 94.56 220 ILE A N 1
ATOM 1815 C CA . ILE A 1 220 ? -4.043 18.516 16.922 1 94.56 220 ILE A CA 1
ATOM 1816 C C . ILE A 1 220 ? -5.559 18.344 17.016 1 94.56 220 ILE A C 1
ATOM 1818 O O . ILE A 1 220 ? -6.176 17.766 16.109 1 94.56 220 ILE A O 1
ATOM 1822 N N . LYS A 1 221 ? -6.094 18.844 18.031 1 92.12 221 LYS A N 1
ATOM 1823 C CA . LYS A 1 221 ? -7.531 18.734 18.281 1 92.12 221 LYS A CA 1
ATOM 1824 C C . LYS A 1 221 ? -8.328 19.375 17.141 1 92.12 221 LYS A C 1
ATOM 1826 O O . LYS A 1 221 ? -9.258 18.781 16.609 1 92.12 221 LYS A O 1
ATOM 1831 N N . PHE A 1 222 ? -7.93 20.531 16.781 1 91 222 PHE A N 1
ATOM 1832 C CA . PHE A 1 222 ? -8.68 21.266 15.773 1 91 222 PHE A CA 1
ATOM 1833 C C . PHE A 1 222 ? -8.484 20.656 14.391 1 91 222 PHE A C 1
ATOM 1835 O O . PHE A 1 222 ? -9.422 20.625 13.586 1 91 222 PHE A O 1
ATOM 1842 N N . CYS A 1 223 ? -7.32 20.234 14.141 1 94.81 223 CYS A N 1
ATOM 1843 C CA . CYS A 1 223 ? -7.086 19.562 12.859 1 94.81 223 CYS A CA 1
ATOM 1844 C C . CYS A 1 223 ? -7.953 18.312 12.734 1 94.81 223 CYS A C 1
ATOM 1846 O O . CYS A 1 223 ? -8.625 18.125 11.711 1 94.81 223 CYS A O 1
ATOM 1848 N N . LEU A 1 224 ? -7.949 17.484 13.719 1 95.5 224 LEU A N 1
ATOM 1849 C CA . LEU A 1 224 ? -8.727 16.25 13.688 1 95.5 224 LEU A CA 1
ATOM 1850 C C . LEU A 1 224 ? -10.227 16.562 13.703 1 95.5 224 LEU A C 1
ATOM 1852 O O . LEU A 1 224 ? -10.992 15.93 12.969 1 95.5 224 LEU A O 1
ATOM 1856 N N . GLY A 1 225 ? -10.633 17.484 14.523 1 92.25 225 GLY A N 1
ATOM 1857 C CA . GLY A 1 225 ? -12.023 17.906 14.547 1 92.25 225 GLY A CA 1
ATOM 1858 C C . GLY A 1 225 ? -12.531 18.375 13.188 1 92.25 225 GLY A C 1
ATOM 1859 O O . GLY A 1 225 ? -13.641 18.016 12.781 1 92.25 225 GLY A O 1
ATOM 1860 N N . TRP A 1 226 ? -11.711 19.156 12.578 1 91.38 226 TRP A N 1
ATOM 1861 C CA . TRP A 1 226 ? -12.047 19.656 11.242 1 91.38 226 TRP A CA 1
ATOM 1862 C C . TRP A 1 226 ? -12.234 18.484 10.266 1 91.38 226 TRP A C 1
ATOM 1864 O O . TRP A 1 226 ? -13.195 18.469 9.5 1 91.38 226 TRP A O 1
ATOM 1874 N N . LEU A 1 227 ? -11.359 17.516 10.273 1 94.62 227 LEU A N 1
ATOM 1875 C CA . LEU A 1 227 ? -11.445 16.359 9.391 1 94.62 227 LEU A CA 1
ATOM 1876 C C . LEU A 1 227 ? -12.75 15.594 9.617 1 94.62 227 LEU A C 1
ATOM 1878 O O . LEU A 1 227 ? -13.414 15.203 8.656 1 94.62 227 LEU A O 1
ATOM 1882 N N . PHE A 1 228 ? -13.133 15.445 10.828 1 93.5 228 PHE A N 1
ATOM 1883 C CA . PHE A 1 228 ? -14.289 14.633 11.195 1 93.5 228 PHE A CA 1
ATOM 1884 C C . PHE A 1 228 ? -15.586 15.336 10.812 1 93.5 228 PHE A C 1
ATOM 1886 O O . PHE A 1 228 ? -16.656 14.711 10.773 1 93.5 228 PHE A O 1
ATOM 1893 N N . GLU A 1 229 ? -15.484 16.594 10.5 1 89.5 229 GLU A N 1
ATOM 1894 C CA . GLU A 1 229 ? -16.688 17.375 10.195 1 89.5 229 GLU A CA 1
ATOM 1895 C C . GLU A 1 229 ? -16.812 17.609 8.695 1 89.5 229 GLU A C 1
ATOM 1897 O O . GLU A 1 229 ? -17.797 18.203 8.242 1 89.5 229 GLU A O 1
ATOM 1902 N N . LEU A 1 230 ? -15.922 17.141 7.98 1 90.19 230 LEU A N 1
ATOM 1903 C CA . LEU A 1 230 ? -15.984 17.312 6.535 1 90.19 230 LEU A CA 1
ATOM 1904 C C . LEU A 1 230 ? -17.188 16.578 5.957 1 90.19 230 LEU A C 1
ATOM 1906 O O . LEU A 1 230 ? -17.594 15.531 6.469 1 90.19 230 LEU A O 1
ATOM 1910 N N . PRO A 1 231 ? -17.734 17.062 4.859 1 86.94 231 PRO A N 1
ATOM 1911 C CA . PRO A 1 231 ? -18.969 16.5 4.301 1 86.94 231 PRO A CA 1
ATOM 1912 C C . PRO A 1 231 ? -18.797 15.062 3.793 1 86.94 231 PRO A C 1
ATOM 1914 O O . PRO A 1 231 ? -19.719 14.258 3.873 1 86.94 231 PRO A O 1
ATOM 1917 N N . HIS A 1 232 ? -17.688 14.805 3.246 1 88.88 232 HIS A N 1
ATOM 1918 C CA . HIS A 1 232 ? -17.516 13.484 2.656 1 88.88 232 HIS A CA 1
ATOM 1919 C C . HIS A 1 232 ? -16.922 12.5 3.666 1 88.88 232 HIS A C 1
ATOM 1921 O O . HIS A 1 232 ? -16.75 11.32 3.359 1 88.88 232 HIS A O 1
ATOM 1927 N N . PHE A 1 233 ? -16.625 13 4.793 1 91.25 233 PHE A N 1
ATOM 1928 C CA . PHE A 1 233 ? -16.156 12.133 5.871 1 91.25 233 PHE A CA 1
ATOM 1929 C C . PHE A 1 233 ? -17.312 11.359 6.488 1 91.25 233 PHE A C 1
ATOM 1931 O O . PHE A 1 233 ? -18.422 11.883 6.598 1 91.25 233 PHE A O 1
ATOM 1938 N N . PRO A 1 234 ? -17.062 10.109 6.828 1 88 234 PRO A N 1
ATOM 1939 C CA . PRO A 1 234 ? -18.141 9.391 7.512 1 88 234 PRO A CA 1
ATOM 1940 C C . PRO A 1 234 ? -18.484 9.992 8.875 1 88 234 PRO A C 1
ATOM 1942 O O . PRO A 1 234 ? -17.781 9.742 9.859 1 88 234 PRO A O 1
ATOM 1945 N N . SER A 1 235 ? -19.422 10.82 9.016 1 77.69 235 SER A N 1
ATOM 1946 C CA . SER A 1 235 ? -19.75 11.68 10.156 1 77.69 235 SER A CA 1
ATOM 1947 C C . SER A 1 235 ? -19.953 10.852 11.422 1 77.69 235 SER A C 1
ATOM 1949 O O . SER A 1 235 ? -19.5 11.242 12.5 1 77.69 235 SER A O 1
ATOM 1951 N N . GLU A 1 236 ? -20.547 9.68 11.32 1 84.5 236 GLU A N 1
ATOM 1952 C CA . GLU A 1 236 ? -20.891 8.953 12.539 1 84.5 236 GLU A CA 1
ATOM 1953 C C . GLU A 1 236 ? -19.797 7.945 12.898 1 84.5 236 GLU A C 1
ATOM 1955 O O . GLU A 1 236 ? -19.938 7.199 13.875 1 84.5 236 GLU A O 1
ATOM 1960 N N . SER A 1 237 ? -18.719 8.164 12.203 1 89.69 237 SER A N 1
ATOM 1961 C CA . SER A 1 237 ? -17.719 7.125 12.406 1 89.69 237 SER A CA 1
ATOM 1962 C C . SER A 1 237 ? -17.047 7.277 13.766 1 89.69 237 SER A C 1
ATOM 1964 O O . SER A 1 237 ? -16.797 6.285 14.461 1 89.69 237 SER A O 1
ATOM 1966 N N . TYR A 1 238 ? -16.75 8.453 14.156 1 90.19 238 TYR A N 1
ATOM 1967 C CA . TYR A 1 238 ? -16.094 8.672 15.438 1 90.19 238 TYR A CA 1
ATOM 1968 C C . TYR A 1 238 ? -17 8.266 16.594 1 90.19 238 TYR A C 1
ATOM 1970 O O . TYR A 1 238 ? -16.562 7.559 17.516 1 90.19 238 TYR A O 1
ATOM 1978 N N . TYR A 1 239 ? -18.203 8.648 16.562 1 87.81 239 TYR A N 1
ATOM 1979 C CA . TYR A 1 239 ? -19.141 8.359 17.641 1 87.81 239 TYR A CA 1
ATOM 1980 C C . TYR A 1 239 ? -19.469 6.871 17.688 1 87.81 239 TYR A C 1
ATOM 1982 O O . TYR A 1 239 ? -19.641 6.305 18.766 1 87.81 239 TYR A O 1
ATOM 1990 N N . ASN A 1 240 ? -19.578 6.297 16.516 1 89.5 240 ASN A N 1
ATOM 1991 C CA . ASN A 1 240 ? -19.75 4.852 16.469 1 89.5 240 ASN A CA 1
ATOM 1992 C C . ASN A 1 240 ? -18.578 4.113 17.078 1 89.5 240 ASN A C 1
ATOM 1994 O O . ASN A 1 240 ? -18.75 3.131 17.797 1 89.5 240 ASN A O 1
ATOM 1998 N N . TRP A 1 241 ? -17.438 4.637 16.734 1 89.94 241 TRP A N 1
ATOM 1999 C CA . TRP A 1 241 ? -16.219 4.066 17.312 1 89.94 241 TRP A CA 1
ATOM 2000 C C . TRP A 1 241 ? -16.219 4.215 18.828 1 89.94 241 TRP A C 1
ATOM 2002 O O . TRP A 1 241 ? -15.922 3.264 19.562 1 89.94 241 TRP A O 1
ATOM 2012 N N . LEU A 1 242 ? -16.609 5.344 19.391 1 86.69 242 LEU A N 1
ATOM 2013 C CA . LEU A 1 242 ? -16.641 5.637 20.812 1 86.69 242 LEU A CA 1
ATOM 2014 C C . LEU A 1 242 ? -17.641 4.738 21.531 1 86.69 242 LEU A C 1
ATOM 2016 O O . LEU A 1 242 ? -17.375 4.254 22.641 1 86.69 242 LEU A O 1
ATOM 2020 N N . SER A 1 243 ? -18.703 4.426 20.859 1 87.19 243 SER A N 1
ATOM 2021 C CA . SER A 1 243 ? -19.766 3.621 21.453 1 87.19 243 SER A CA 1
ATOM 2022 C C . SER A 1 243 ? -19.391 2.143 21.469 1 87.19 243 SER A C 1
ATOM 2024 O O . SER A 1 243 ? -19.812 1.402 22.359 1 87.19 243 SER A O 1
ATOM 2026 N N . ASN A 1 244 ? -18.625 1.72 20.5 1 86.31 244 ASN A N 1
ATOM 2027 C CA . ASN A 1 244 ? -18.297 0.303 20.375 1 86.31 244 ASN A CA 1
ATOM 2028 C C . ASN A 1 244 ? -17.016 -0.055 21.109 1 86.31 244 ASN A C 1
ATOM 2030 O O . ASN A 1 244 ? -16.688 -1.232 21.25 1 86.31 244 ASN A O 1
ATOM 2034 N N . THR A 1 245 ? -16.297 0.884 21.422 1 81.44 245 THR A N 1
ATOM 2035 C CA . THR A 1 245 ? -15.016 0.606 22.078 1 81.44 245 THR A CA 1
ATOM 2036 C C . THR A 1 245 ? -15.141 0.728 23.594 1 81.44 245 THR A C 1
ATOM 2038 O O . THR A 1 245 ? -15.664 1.724 24.094 1 81.44 245 THR A O 1
ATOM 2041 N N . SER A 1 246 ? -14.844 -0.423 24.188 1 75.94 246 SER A N 1
ATOM 2042 C CA . SER A 1 246 ? -14.883 -0.416 25.641 1 75.94 246 SER A CA 1
ATOM 2043 C C . SER A 1 246 ? -13.836 0.526 26.219 1 75.94 246 SER A C 1
ATOM 2045 O O . SER A 1 246 ? -12.766 0.702 25.641 1 75.94 246 SER A O 1
ATOM 2047 N N . SER A 1 247 ? -14.219 1.181 27.266 1 67.56 247 SER A N 1
ATOM 2048 C CA . SER A 1 247 ? -13.305 2.096 27.953 1 67.56 247 SER A CA 1
ATOM 2049 C C . SER A 1 247 ? -12 1.402 28.328 1 67.56 247 SER A C 1
ATOM 2051 O O . SER A 1 247 ? -10.93 2.016 28.281 1 67.56 247 SER A O 1
ATOM 2053 N N . ALA A 1 248 ? -12.133 0.159 28.594 1 67.44 248 ALA A N 1
ATOM 2054 C CA . ALA A 1 248 ? -10.953 -0.621 28.969 1 67.44 248 ALA A CA 1
ATOM 2055 C C . ALA A 1 248 ? -10.008 -0.794 27.781 1 67.44 248 ALA A C 1
ATOM 2057 O O . ALA A 1 248 ? -8.781 -0.72 27.953 1 67.44 248 ALA A O 1
ATOM 2058 N N . ASP A 1 249 ? -10.578 -0.912 26.672 1 71.88 249 ASP A N 1
ATOM 2059 C CA . ASP A 1 249 ? -9.773 -1.116 25.469 1 71.88 249 ASP A CA 1
ATOM 2060 C C . ASP A 1 249 ? -9.039 0.163 25.078 1 71.88 249 ASP A C 1
ATOM 2062 O O . ASP A 1 249 ? -7.875 0.117 24.688 1 71.88 249 ASP A O 1
ATOM 2066 N N . ILE A 1 250 ? -9.805 1.164 25.234 1 71.69 250 ILE A N 1
ATOM 2067 C CA . ILE A 1 250 ? -9.227 2.461 24.906 1 71.69 250 ILE A CA 1
ATOM 2068 C C . ILE A 1 250 ? -8.047 2.76 25.828 1 71.69 250 ILE A C 1
ATOM 2070 O O . ILE A 1 250 ? -6.984 3.188 25.375 1 71.69 250 ILE A O 1
ATOM 2074 N N . SER A 1 251 ? -8.219 2.455 27.078 1 66.25 251 SER A N 1
ATOM 2075 C CA . SER A 1 251 ? -7.172 2.699 28.078 1 66.25 251 SER A CA 1
ATOM 2076 C C . SER A 1 251 ? -5.949 1.826 27.812 1 66.25 251 SER A C 1
ATOM 2078 O O . SER A 1 251 ? -4.812 2.289 27.922 1 66.25 251 SER A O 1
ATOM 2080 N N . LYS A 1 252 ? -6.203 0.635 27.484 1 67.75 252 LYS A N 1
ATOM 2081 C CA . LYS A 1 252 ? -5.109 -0.291 27.219 1 67.75 252 LYS A CA 1
ATOM 2082 C C . LYS A 1 252 ? -4.293 0.158 26 1 67.75 252 LYS A C 1
ATOM 2084 O O . LYS A 1 252 ? -3.061 0.107 26.031 1 67.75 252 LYS A O 1
ATOM 2089 N N . ARG A 1 253 ? -5.051 0.533 25.031 1 65.12 253 ARG A N 1
ATOM 2090 C CA . ARG A 1 253 ? -4.371 0.943 23.812 1 65.12 253 ARG A CA 1
ATOM 2091 C C . ARG A 1 253 ? -3.625 2.256 24 1 65.12 253 ARG A C 1
ATOM 2093 O O . ARG A 1 253 ? -2.529 2.441 23.469 1 65.12 253 ARG A O 1
ATOM 2100 N N . LEU A 1 254 ? -4.316 3.07 24.703 1 62.31 254 LEU A N 1
ATOM 2101 C CA . LEU A 1 254 ? -3.662 4.332 25.031 1 62.31 254 LEU A CA 1
ATOM 2102 C C . LEU A 1 254 ? -2.381 4.09 25.828 1 62.31 254 LEU A C 1
ATOM 2104 O O . LEU A 1 254 ? -1.358 4.727 25.578 1 62.31 254 LEU A O 1
ATOM 2108 N N . ASN A 1 255 ? -2.51 3.111 26.703 1 59.66 255 ASN A N 1
ATOM 2109 C CA . ASN A 1 255 ? -1.347 2.773 27.516 1 59.66 255 ASN A CA 1
ATOM 2110 C C . ASN A 1 255 ? -0.286 2.043 26.703 1 59.66 255 ASN A C 1
ATOM 2112 O O . ASN A 1 255 ? 0.911 2.287 26.875 1 59.66 255 ASN A O 1
ATOM 2116 N N . SER A 1 256 ? -0.769 1.156 25.953 1 57.72 256 SER A N 1
ATOM 2117 C CA . SER A 1 256 ? 0.168 0.381 25.141 1 57.72 256 SER A CA 1
ATOM 2118 C C . SER A 1 256 ? 0.859 1.258 24.109 1 57.72 256 SER A C 1
ATOM 2120 O O . SER A 1 256 ? 2.066 1.139 23.891 1 57.72 256 SER A O 1
ATOM 2122 N N . ASN A 1 257 ? -0.016 1.826 23.422 1 53.78 257 ASN A N 1
ATOM 2123 C CA . ASN A 1 257 ? 0.554 2.701 22.406 1 53.78 257 ASN A CA 1
ATOM 2124 C C . ASN A 1 257 ? 1.412 3.799 23.031 1 53.78 257 ASN A C 1
ATOM 2126 O O . ASN A 1 257 ? 2.457 4.16 22.484 1 53.78 257 ASN A O 1
ATOM 2130 N N . TRP A 1 258 ? 0.838 4.246 24.188 1 49.62 258 TRP A N 1
ATOM 2131 C CA . TRP A 1 258 ? 1.589 5.262 24.922 1 49.62 258 TRP A CA 1
ATOM 2132 C C . TRP A 1 258 ? 2.771 4.645 25.656 1 49.62 258 TRP A C 1
ATOM 2134 O O . TRP A 1 258 ? 3.863 5.219 25.688 1 49.62 258 TRP A O 1
ATOM 2144 N N . ASN A 1 259 ? 2.545 3.449 26.297 1 47.25 259 ASN A N 1
ATOM 2145 C CA . ASN A 1 259 ? 3.654 2.764 26.938 1 47.25 259 ASN A CA 1
ATOM 2146 C C . ASN A 1 259 ? 4.703 2.303 25.938 1 47.25 259 ASN A C 1
ATOM 2148 O O . ASN A 1 259 ? 5.898 2.307 26.234 1 47.25 259 ASN A O 1
ATOM 2152 N N . HIS A 1 260 ? 4.285 1.624 24.984 1 42.97 260 HIS A N 1
ATOM 2153 C CA . HIS A 1 260 ? 5.277 1.315 23.969 1 42.97 260 HIS A CA 1
ATOM 2154 C C . HIS A 1 260 ? 6.07 2.559 23.578 1 42.97 260 HIS A C 1
ATOM 2156 O O . HIS A 1 260 ? 7.254 2.467 23.234 1 42.97 260 HIS A O 1
ATOM 2162 N N . VAL A 1 261 ? 5.379 3.596 23.516 1 39.75 261 VAL A N 1
ATOM 2163 C CA . VAL A 1 261 ? 6.086 4.867 23.438 1 39.75 261 VAL A CA 1
ATOM 2164 C C . VAL A 1 261 ? 6.945 5.062 24.688 1 39.75 261 VAL A C 1
ATOM 2166 O O . VAL A 1 261 ? 8.094 5.488 24.594 1 39.75 261 VAL A O 1
ATOM 2169 N N . GLN A 1 262 ? 6.461 4.672 25.844 1 37.5 262 GLN A N 1
ATOM 2170 C CA . GLN A 1 262 ? 7.195 4.84 27.078 1 37.5 262 GLN A CA 1
ATOM 2171 C C . GLN A 1 262 ? 8.164 3.682 27.312 1 37.5 262 GLN A C 1
ATOM 2173 O O . GLN A 1 262 ? 9.266 3.879 27.828 1 37.5 262 GLN A O 1
ATOM 2178 N N . ASN A 1 263 ? 7.832 2.309 27.266 1 37.72 263 ASN A N 1
ATOM 2179 C CA . ASN A 1 263 ? 8.711 1.188 27.562 1 37.72 263 ASN A CA 1
ATOM 2180 C C . ASN A 1 263 ? 9.797 1.02 26.5 1 37.72 263 ASN A C 1
ATOM 2182 O O . ASN A 1 263 ? 10.734 0.242 26.688 1 37.72 263 ASN A O 1
ATOM 2186 N N . GLY A 1 264 ? 9.672 1.102 25.281 1 34.5 264 GLY A N 1
ATOM 2187 C CA . GLY A 1 264 ? 10.914 1.164 24.531 1 34.5 264 GLY A CA 1
ATOM 2188 C C . GLY A 1 264 ? 11.945 2.074 25.156 1 34.5 264 GLY A C 1
ATOM 2189 O O . GLY A 1 264 ? 13.039 2.258 24.609 1 34.5 264 GLY A O 1
ATOM 2190 N N . LYS A 1 265 ? 11.5 2.816 26.141 1 34.53 265 LYS A N 1
ATOM 2191 C CA . LYS A 1 265 ? 12.508 3.381 27.031 1 34.53 265 LYS A CA 1
ATOM 2192 C C . LYS A 1 265 ? 13.125 2.301 27.922 1 34.53 265 LYS A C 1
ATOM 2194 O O . LYS A 1 265 ? 13.914 2.602 28.812 1 34.53 265 LYS A O 1
ATOM 2199 N N . THR A 1 266 ? 12.758 1.029 28.078 1 33.31 266 THR A N 1
ATOM 2200 C CA . THR A 1 266 ? 13.5 0.267 29.078 1 33.31 266 THR A CA 1
ATOM 2201 C C . THR A 1 266 ? 14.914 -0.044 28.594 1 33.31 266 THR A C 1
ATOM 2203 O O . THR A 1 266 ? 15.836 -0.159 29.391 1 33.31 266 THR A O 1
ATOM 2206 N N . ASP A 1 267 ? 15.258 -0.943 27.75 1 32.78 267 ASP A N 1
ATOM 2207 C CA . ASP A 1 267 ? 16.672 -1.287 27.734 1 32.78 267 ASP A CA 1
ATOM 2208 C C . ASP A 1 267 ? 17.547 -0.034 27.672 1 32.78 267 ASP A C 1
ATOM 2210 O O . ASP A 1 267 ? 18.734 -0.112 27.344 1 32.78 267 ASP A O 1
ATOM 2214 N N . SER A 1 268 ? 17.391 1.097 27.281 1 30.12 268 SER A N 1
ATOM 2215 C CA . SER A 1 268 ? 18.531 1.901 27.734 1 30.12 268 SER A CA 1
ATOM 2216 C C . SER A 1 268 ? 18.828 1.66 29.219 1 30.12 268 SER A C 1
ATOM 2218 O O . SER A 1 268 ? 17.938 1.804 30.062 1 30.12 268 SER A O 1
ATOM 2220 N N . ASN A 1 269 ? 19.609 0.82 29.969 1 29.62 269 ASN A N 1
ATOM 2221 C CA . ASN A 1 269 ? 20.906 1.333 30.375 1 29.62 269 ASN A CA 1
ATOM 2222 C C . ASN A 1 269 ? 21.266 2.607 29.625 1 29.62 269 ASN A C 1
ATOM 2224 O O . ASN A 1 269 ? 22.453 2.941 29.484 1 29.62 269 ASN A O 1
ATOM 2228 N N . LEU A 1 270 ? 20.672 2.914 28.453 1 31 270 LEU A N 1
ATOM 2229 C CA . LEU A 1 270 ? 20.938 4.352 28.453 1 31 270 LEU A CA 1
ATOM 2230 C C . LEU A 1 270 ? 20.625 4.953 29.812 1 31 270 LEU A C 1
ATOM 2232 O O . LEU A 1 270 ? 19.5 4.832 30.312 1 31 270 LEU A O 1
ATOM 2236 N N . GLY A 1 271 ? 21.562 4.938 30.828 1 32.09 271 GLY A N 1
ATOM 2237 C CA . GLY A 1 271 ? 21.656 5.785 32 1 32.09 271 GLY A CA 1
ATOM 2238 C C . GLY A 1 271 ? 20.531 6.801 32.094 1 32.09 271 GLY A C 1
ATOM 2239 O O . GLY A 1 271 ? 19.781 6.992 31.141 1 32.09 271 GLY A O 1
ATOM 2240 N N . LYS A 1 272 ? 20.438 7.609 33.375 1 34.22 272 LYS A N 1
ATOM 2241 C CA . LYS A 1 272 ? 20.016 8.922 33.844 1 34.22 272 LYS A CA 1
ATOM 2242 C C . LYS A 1 272 ? 19.938 9.93 32.719 1 34.22 272 LYS A C 1
ATOM 2244 O O . LYS A 1 272 ? 19.609 11.094 32.938 1 34.22 272 LYS A O 1
ATOM 2249 N N . ASN A 1 273 ? 20.938 9.992 31.766 1 32.91 273 ASN A N 1
ATOM 2250 C CA . ASN A 1 273 ? 21.328 11.25 31.156 1 32.91 273 ASN A CA 1
ATOM 2251 C C . ASN A 1 273 ? 20.219 11.836 30.297 1 32.91 273 ASN A C 1
ATOM 2253 O O . ASN A 1 273 ? 19.781 12.969 30.516 1 32.91 273 ASN A O 1
ATOM 2257 N N . GLN A 1 274 ? 20.359 12.016 28.531 1 39.44 274 GLN A N 1
ATOM 2258 C CA . GLN A 1 274 ? 19.969 13.164 27.719 1 39.44 274 GLN A CA 1
ATOM 2259 C C . GLN A 1 274 ? 18.469 13.172 27.453 1 39.44 274 GLN A C 1
ATOM 2261 O O . GLN A 1 274 ? 17.953 12.266 26.797 1 39.44 274 GLN A O 1
ATOM 2266 N N . LEU A 1 275 ? 17.406 13.641 28.156 1 49.53 275 LEU A N 1
ATOM 2267 C CA . LEU A 1 275 ? 16.328 14.578 28.406 1 49.53 275 LEU A CA 1
ATOM 2268 C C . LEU A 1 275 ? 15.953 15.328 27.141 1 49.53 275 LEU A C 1
ATOM 2270 O O . LEU A 1 275 ? 15.812 16.547 27.141 1 49.53 275 LEU A O 1
ATOM 2274 N N . THR A 1 276 ? 16.453 14.992 26 1 60.44 276 THR A N 1
ATOM 2275 C CA . THR A 1 276 ? 16.141 15.922 24.922 1 60.44 276 THR A CA 1
ATOM 2276 C C . THR A 1 276 ? 14.633 15.945 24.656 1 60.44 276 THR A C 1
ATOM 2278 O O . THR A 1 276 ? 14 14.891 24.562 1 60.44 276 THR A O 1
ATOM 2281 N N . PRO A 1 277 ? 14.078 16.922 24.844 1 74.5 277 PRO A N 1
ATOM 2282 C CA . PRO A 1 277 ? 12.641 17.078 24.609 1 74.5 277 PRO A CA 1
ATOM 2283 C C . PRO A 1 277 ? 12.242 16.719 23.172 1 74.5 277 PRO A C 1
ATOM 2285 O O . PRO A 1 277 ? 13.062 16.828 22.266 1 74.5 277 PRO A O 1
ATOM 2288 N N . SER A 1 278 ? 11.133 16 23.047 1 84.88 278 SER A N 1
ATOM 2289 C CA . SER A 1 278 ? 10.547 15.758 21.734 1 84.88 278 SER A CA 1
ATOM 2290 C C . SER A 1 278 ? 9.797 16.984 21.219 1 84.88 278 SER A C 1
ATOM 2292 O O . SER A 1 278 ? 9.578 17.938 21.969 1 84.88 278 SER A O 1
ATOM 2294 N N . LEU A 1 279 ? 9.484 16.969 19.984 1 87.38 279 LEU A N 1
ATOM 2295 C CA . LEU A 1 279 ? 8.844 18.109 19.359 1 87.38 279 LEU A CA 1
ATOM 2296 C C . LEU A 1 279 ? 7.527 18.438 20.047 1 87.38 279 LEU A C 1
ATOM 2298 O O . LEU A 1 279 ? 7.203 19.625 20.234 1 87.38 279 LEU A O 1
ATOM 2302 N N . ASP A 1 280 ? 6.848 17.453 20.5 1 88.5 280 ASP A N 1
ATOM 2303 C CA . ASP A 1 280 ? 5.551 17.656 21.141 1 88.5 280 ASP A CA 1
ATOM 2304 C C . ASP A 1 280 ? 5.711 18.203 22.562 1 88.5 280 ASP A C 1
ATOM 2306 O O . ASP A 1 280 ? 4.75 18.688 23.156 1 88.5 280 ASP A O 1
ATOM 2310 N N . ASP A 1 281 ? 6.887 18.156 23.016 1 84.25 281 ASP A N 1
ATOM 2311 C CA . ASP A 1 281 ? 7.148 18.578 24.391 1 84.25 281 ASP A CA 1
ATOM 2312 C C . ASP A 1 281 ? 7.496 20.062 24.438 1 84.25 281 ASP A C 1
ATOM 2314 O O . ASP A 1 281 ? 7.445 20.688 25.5 1 84.25 281 ASP A O 1
ATOM 2318 N N . VAL A 1 282 ? 7.84 20.609 23.406 1 85.19 282 VAL A N 1
ATOM 2319 C CA . VAL A 1 282 ? 8.266 22 23.359 1 85.19 282 VAL A CA 1
ATOM 2320 C C . VAL A 1 282 ? 7.098 22.875 22.891 1 85.19 282 VAL A C 1
ATOM 2322 O O . VAL A 1 282 ? 6.305 22.469 22.047 1 85.19 282 VAL A O 1
ATOM 2325 N N . GLU A 1 283 ? 7.027 24.031 23.391 1 86.12 283 GLU A N 1
ATOM 2326 C CA . GLU A 1 283 ? 5.949 24.953 23.031 1 86.12 283 GLU A CA 1
ATOM 2327 C C . GLU A 1 283 ? 6.262 25.688 21.719 1 86.12 283 GLU A C 1
ATOM 2329 O O . GLU A 1 283 ? 6.566 26.891 21.734 1 86.12 283 GLU A O 1
ATOM 2334 N N . ILE A 1 284 ? 6.082 25.031 20.75 1 90.38 284 ILE A N 1
ATOM 2335 C CA . ILE A 1 284 ? 6.48 25.578 19.453 1 90.38 284 ILE A CA 1
ATOM 2336 C C . ILE A 1 284 ? 5.273 26.219 18.766 1 90.38 284 ILE A C 1
ATOM 2338 O O . ILE A 1 284 ? 5.422 27.188 18.016 1 90.38 284 ILE A O 1
ATOM 2342 N N . VAL A 1 285 ? 4.137 25.766 19.016 1 92.75 285 VAL A N 1
ATOM 2343 C CA . VAL A 1 285 ? 2.934 26.25 18.344 1 92.75 285 VAL A CA 1
ATOM 2344 C C . VAL A 1 285 ? 2.443 27.516 19.016 1 92.75 285 VAL A C 1
ATOM 2346 O O . VAL A 1 285 ? 2.109 27.516 20.203 1 92.75 285 VAL A O 1
ATOM 2349 N N . ASP A 1 286 ? 2.477 28.562 18.312 1 89.69 286 ASP A N 1
ATOM 2350 C CA . ASP A 1 286 ? 1.934 29.812 18.828 1 89.69 286 ASP A CA 1
ATOM 2351 C C . ASP A 1 286 ? 0.615 30.172 18.141 1 89.69 286 ASP A C 1
ATOM 2353 O O . ASP A 1 286 ? 0.064 29.359 17.391 1 89.69 286 ASP A O 1
ATOM 2357 N N . GLN A 1 287 ? 0.161 31.312 18.359 1 86.12 287 GLN A N 1
ATOM 2358 C CA . GLN A 1 287 ? -1.134 31.734 17.844 1 86.12 287 GLN A CA 1
ATOM 2359 C C . GLN A 1 287 ? -1.093 31.891 16.328 1 86.12 287 GLN A C 1
ATOM 2361 O O . GLN A 1 287 ? -2.049 31.531 15.633 1 86.12 287 GLN A O 1
ATOM 2366 N N . THR A 1 288 ? 0.01 32.406 15.844 1 87.88 288 THR A N 1
ATOM 2367 C CA . THR A 1 288 ? 0.155 32.625 14.406 1 87.88 288 THR A CA 1
ATOM 2368 C C . THR A 1 288 ? 0.113 31.297 13.664 1 87.88 288 THR A C 1
ATOM 2370 O O . THR A 1 288 ? -0.564 31.172 12.641 1 87.88 288 THR A O 1
ATOM 2373 N N . ILE A 1 289 ? 0.792 30.328 14.25 1 92.81 289 ILE A N 1
ATOM 2374 C CA . ILE A 1 289 ? 0.832 29 13.656 1 92.81 289 ILE A CA 1
ATOM 2375 C C . ILE A 1 289 ? -0.554 28.359 13.719 1 92.81 289 ILE A C 1
ATOM 2377 O O . ILE A 1 289 ? -1.028 27.797 12.734 1 92.81 289 ILE A O 1
ATOM 2381 N N . LEU A 1 290 ? -1.175 28.484 14.789 1 90.88 290 LEU A N 1
ATOM 2382 C CA . LEU A 1 290 ? -2.494 27.891 14.992 1 90.88 290 LEU A CA 1
ATOM 2383 C C . LEU A 1 290 ? -3.498 28.453 13.984 1 90.88 290 LEU A C 1
ATOM 2385 O O . LEU A 1 290 ? -4.207 27.688 13.32 1 90.88 290 LEU A O 1
ATOM 2389 N N . TYR A 1 291 ? -3.504 29.719 13.75 1 87.25 291 TYR A N 1
ATOM 2390 C CA . TYR A 1 291 ? -4.492 30.344 12.883 1 87.25 291 TYR A CA 1
ATOM 2391 C C . TYR A 1 291 ? -4.148 30.141 11.414 1 87.25 291 TYR A C 1
ATOM 2393 O O . TYR A 1 291 ? -5.031 30.141 10.555 1 87.25 291 TYR A O 1
ATOM 2401 N N . THR A 1 292 ? -2.898 29.969 11.117 1 89.94 292 THR A N 1
ATOM 2402 C CA . THR A 1 292 ? -2.488 29.703 9.742 1 89.94 292 THR A CA 1
ATOM 2403 C C . THR A 1 292 ? -2.902 28.312 9.305 1 89.94 292 THR A C 1
ATOM 2405 O O . THR A 1 292 ? -3.363 28.109 8.18 1 89.94 292 THR A O 1
ATOM 2408 N N . PHE A 1 293 ? -2.775 27.406 10.273 1 92.12 293 PHE A N 1
ATOM 2409 C CA . PHE A 1 293 ? -2.982 26.016 9.883 1 92.12 293 PHE A CA 1
ATOM 2410 C C . PHE A 1 293 ? -4.387 25.562 10.258 1 92.12 293 PHE A C 1
ATOM 2412 O O . PHE A 1 293 ? -4.824 24.484 9.844 1 92.12 293 PHE A O 1
ATOM 2419 N N . CYS A 1 294 ? -5.051 26.328 10.953 1 88.44 294 CYS A N 1
ATOM 2420 C CA . CYS A 1 294 ? -6.457 26.094 11.258 1 88.44 294 CYS A CA 1
ATOM 2421 C C . CYS A 1 294 ? -7.293 27.328 10.953 1 88.44 294 CYS A C 1
ATOM 2423 O O . CYS A 1 294 ? -7.867 27.938 11.859 1 88.44 294 CYS A O 1
ATOM 2425 N N . PRO A 1 295 ? -7.453 27.562 9.68 1 81.06 295 PRO A N 1
ATOM 2426 C CA . PRO A 1 295 ? -8.133 28.797 9.289 1 81.06 295 PRO A CA 1
ATOM 2427 C C . PRO A 1 295 ? -9.594 28.828 9.734 1 81.06 295 PRO A C 1
ATOM 2429 O O . PRO A 1 295 ? -10.172 29.906 9.891 1 81.06 295 PRO A O 1
ATOM 2432 N N . TYR A 1 296 ? -10.172 27.797 9.961 1 77.12 296 TYR A N 1
ATOM 2433 C CA . TYR A 1 296 ? -11.562 27.703 10.383 1 77.12 296 TYR A CA 1
ATOM 2434 C C . TYR A 1 296 ? -11.75 28.25 11.797 1 77.12 296 TYR A C 1
ATOM 2436 O O . TYR A 1 296 ? -12.875 28.516 12.219 1 77.12 296 TYR A O 1
ATOM 2444 N N . LEU A 1 297 ? -10.641 28.469 12.531 1 78.94 297 LEU A N 1
ATOM 2445 C CA . LEU A 1 297 ? -10.68 29.062 13.859 1 78.94 297 LEU A CA 1
ATOM 2446 C C . LEU A 1 297 ? -11.016 30.547 13.773 1 78.94 297 LEU A C 1
ATOM 2448 O O . LEU A 1 297 ? -11.555 31.125 14.719 1 78.94 297 LEU A O 1
ATOM 2452 N N . GLU A 1 298 ? -10.602 31.094 12.609 1 72.31 298 GLU A N 1
ATOM 2453 C CA . GLU A 1 298 ? -10.914 32.5 12.406 1 72.31 298 GLU A CA 1
ATOM 2454 C C . GLU A 1 298 ? -12.422 32.719 12.312 1 72.31 298 GLU A C 1
ATOM 2456 O O . GLU A 1 298 ? -12.945 33.719 12.805 1 72.31 298 GLU A O 1
ATOM 2461 N N . GLY A 1 299 ? -13.047 31.797 11.602 1 66.31 299 GLY A N 1
ATOM 2462 C CA . GLY A 1 299 ? -14.5 31.875 11.547 1 66.31 299 GLY A CA 1
ATOM 2463 C C . GLY A 1 299 ? -15.148 31.828 12.914 1 66.31 299 GLY A C 1
ATOM 2464 O O . GLY A 1 299 ? -16.125 32.531 13.172 1 66.31 299 GLY A O 1
ATOM 2465 N N . PHE A 1 300 ? -14.523 31.125 13.766 1 63.53 300 PHE A N 1
ATOM 2466 C CA . PHE A 1 300 ? -15.031 31.016 15.133 1 63.53 300 PHE A CA 1
ATOM 2467 C C . PHE A 1 300 ? -14.828 32.344 15.891 1 63.53 300 PHE A C 1
ATOM 2469 O O . PHE A 1 300 ? -15.711 32.75 16.641 1 63.53 300 PHE A O 1
ATOM 2476 N N . ARG A 1 301 ? -13.719 32.906 15.562 1 62.66 301 ARG A N 1
ATOM 2477 C CA . ARG A 1 301 ? -13.414 34.188 16.203 1 62.66 301 ARG A CA 1
ATOM 2478 C C . ARG A 1 301 ? -14.391 35.281 15.766 1 62.66 301 ARG A C 1
ATOM 2480 O O . ARG A 1 301 ? -14.883 36.031 16.594 1 62.66 301 ARG A O 1
ATOM 2487 N N . LYS A 1 302 ? -14.656 35.156 14.516 1 60.72 302 LYS A N 1
ATOM 2488 C CA . LYS A 1 302 ? -15.586 36.125 13.969 1 60.72 302 LYS A CA 1
ATOM 2489 C C . LYS A 1 302 ? -17 35.938 14.516 1 60.72 302 LYS A C 1
ATOM 2491 O O . LYS A 1 302 ? -17.688 36.875 14.859 1 60.72 302 LYS A O 1
ATOM 2496 N N . LEU A 1 303 ? -17.297 34.656 14.57 1 56.47 303 LEU A N 1
ATOM 2497 C CA . LEU A 1 303 ? -18.625 34.312 15.07 1 56.47 303 LEU A CA 1
ATOM 2498 C C . LEU A 1 303 ? -18.766 34.688 16.547 1 56.47 303 LEU A C 1
ATOM 2500 O O . LEU A 1 303 ? -19.812 35.188 16.969 1 56.47 303 LEU A O 1
ATOM 2504 N N . LEU A 1 304 ? -17.609 34.469 17.188 1 55.75 304 LEU A N 1
ATOM 2505 C CA . LEU A 1 304 ? -17.625 34.781 18.609 1 55.75 304 LEU A CA 1
ATOM 2506 C C . LEU A 1 304 ? -17.562 36.281 18.859 1 55.75 304 LEU A C 1
ATOM 2508 O O . LEU A 1 304 ? -18.141 36.781 19.812 1 55.75 304 LEU A O 1
ATOM 2512 N N . SER A 1 305 ? -17.016 36.969 17.891 1 55.5 305 SER A N 1
ATOM 2513 C CA . SER A 1 305 ? -16.906 38.438 18 1 55.5 305 SER A CA 1
ATOM 2514 C C . SER A 1 305 ? -18.203 39.125 17.609 1 55.5 305 SER A C 1
ATOM 2516 O O . SER A 1 305 ? -18.594 40.125 18.203 1 55.5 305 SER A O 1
ATOM 2518 N N . THR A 1 306 ? -18.922 38.656 16.484 1 51.38 306 THR A N 1
ATOM 2519 C CA . THR A 1 306 ? -20.188 39.219 16.016 1 51.38 306 THR A CA 1
ATOM 2520 C C . THR A 1 306 ? -21.297 38.938 17.031 1 51.38 306 THR A C 1
ATOM 2522 O O . THR A 1 306 ? -22.172 39.781 17.234 1 51.38 306 THR A O 1
ATOM 2525 N N . ASN A 1 307 ? -21.406 37.688 17.422 1 46.41 307 ASN A N 1
ATOM 2526 C CA . ASN A 1 307 ? -22.406 37.406 18.453 1 46.41 307 ASN A CA 1
ATOM 2527 C C . ASN A 1 307 ? -22.172 38.25 19.703 1 46.41 307 ASN A C 1
ATOM 2529 O O . ASN A 1 307 ? -23.125 38.594 20.406 1 46.41 307 ASN A O 1
ATOM 2533 N N . SER A 1 308 ? -21 38.562 19.812 1 43.47 308 SER A N 1
ATOM 2534 C CA . SER A 1 308 ? -20.75 39.469 20.922 1 43.47 308 SER A CA 1
ATOM 2535 C C . SER A 1 308 ? -21.297 40.875 20.609 1 43.47 308 SER A C 1
ATOM 2537 O O . SER A 1 308 ? -21.734 41.594 21.516 1 43.47 308 SER A O 1
ATOM 2539 N N . LEU A 1 309 ? -21.469 41.219 19.266 1 42 309 LEU A N 1
ATOM 2540 C CA . LEU A 1 309 ? -22.031 42.531 18.922 1 42 309 LEU A CA 1
ATOM 2541 C C . LEU A 1 309 ? -23.547 42.5 18.953 1 42 309 LEU A C 1
ATOM 2543 O O . LEU A 1 309 ? -24.188 43.469 19.312 1 42 309 LEU A O 1
ATOM 2547 N N . ASN A 1 310 ? -24.281 41.438 18.375 1 38.75 310 ASN A N 1
ATOM 2548 C CA . ASN A 1 310 ? -25.75 41.469 18.344 1 38.75 310 ASN A CA 1
ATOM 2549 C C . ASN A 1 310 ? -26.344 41.125 19.688 1 38.75 310 ASN A C 1
ATOM 2551 O O . ASN A 1 310 ? -27.516 40.781 19.781 1 38.75 310 ASN A O 1
ATOM 2555 N N . SER A 1 311 ? -25.766 41.062 20.766 1 37.44 311 SER A N 1
ATOM 2556 C CA . SER A 1 311 ? -26.484 40.906 22.031 1 37.44 311 SER A CA 1
ATOM 2557 C C . SER A 1 311 ? -27.547 41.969 22.203 1 37.44 311 SER A C 1
ATOM 2559 O O . SER A 1 311 ? -28.094 42.156 23.297 1 37.44 311 SER A O 1
ATOM 2561 N N . GLY A 1 312 ? -27.875 42.812 21.266 1 35.16 312 GLY A N 1
ATOM 2562 C CA . GLY A 1 312 ? -29.125 43.5 21.562 1 35.16 312 GLY A CA 1
ATOM 2563 C C . GLY A 1 312 ? -30.359 42.625 21.375 1 35.16 312 GLY A C 1
ATOM 2564 O O . GLY A 1 312 ? -31.453 42.969 21.812 1 35.16 312 GLY A O 1
ATOM 2565 N N . ASN A 1 313 ? -30.688 42 20.297 1 33.41 313 ASN A N 1
ATOM 2566 C CA . ASN A 1 313 ? -31.953 41.281 20.141 1 33.41 313 ASN A CA 1
ATOM 2567 C C . ASN A 1 313 ? -32 40.031 20.984 1 33.41 313 ASN A C 1
ATOM 2569 O O . ASN A 1 313 ? -31.078 39.219 20.969 1 33.41 313 ASN A O 1
ATOM 2573 N N . VAL A 1 314 ? -33 39.875 21.984 1 33.94 314 VAL A N 1
ATOM 2574 C CA . VAL A 1 314 ? -33.469 38.938 23 1 33.94 314 VAL A CA 1
ATOM 2575 C C . VAL A 1 314 ? -33.688 37.562 22.359 1 33.94 314 VAL A C 1
ATOM 2577 O O . VAL A 1 314 ? -34.5 37.438 21.438 1 33.94 314 VAL A O 1
ATOM 2580 N N . ALA A 1 315 ? -32.781 36.75 22.188 1 31.12 315 ALA A N 1
ATOM 2581 C CA . ALA A 1 315 ? -33.094 35.375 21.797 1 31.12 315 ALA A CA 1
ATOM 2582 C C . ALA A 1 315 ? -34.281 34.812 22.609 1 31.12 315 ALA A C 1
ATOM 2584 O O . ALA A 1 315 ? -34.344 35 23.828 1 31.12 315 ALA A O 1
ATOM 2585 N N . LYS A 1 316 ? -35.469 34.719 22.031 1 32.25 316 LYS A N 1
ATOM 2586 C CA . LYS A 1 316 ? -36.625 34 22.562 1 32.25 316 LYS A CA 1
ATOM 2587 C C . LYS A 1 316 ? -36.219 32.75 23.344 1 32.25 316 LYS A C 1
ATOM 2589 O O . LYS A 1 316 ? -35.281 32.062 22.953 1 32.25 316 LYS A O 1
ATOM 2594 N N . HIS A 1 317 ? -36.656 32.594 24.656 1 29.81 317 HIS A N 1
ATOM 2595 C CA . HIS A 1 317 ? -36.531 31.547 25.672 1 29.81 317 HIS A CA 1
ATOM 2596 C C . HIS A 1 317 ? -37 30.203 25.109 1 29.81 317 HIS A C 1
ATOM 2598 O O . HIS A 1 317 ? -38.188 29.984 24.875 1 29.81 317 HIS A O 1
ATOM 2604 N N . ILE A 1 318 ? -36.406 29.609 24.125 1 29.16 318 ILE A N 1
ATOM 2605 C CA . ILE A 1 318 ? -36.844 28.266 23.797 1 29.16 318 ILE A CA 1
ATOM 2606 C C . ILE A 1 318 ? -36.812 27.406 25.062 1 29.16 318 ILE A C 1
ATOM 2608 O O . ILE A 1 318 ? -35.781 27.328 25.734 1 29.16 318 ILE A O 1
ATOM 2612 N N . THR A 1 319 ? -37.906 27.203 25.75 1 26.94 319 THR A N 1
ATOM 2613 C CA . THR A 1 319 ? -38.188 26.391 26.938 1 26.94 319 THR A CA 1
ATOM 2614 C C . THR A 1 319 ? -37.531 25.016 26.828 1 26.94 319 THR A C 1
ATOM 2616 O O . THR A 1 319 ? -37.75 24.297 25.859 1 26.94 319 THR A O 1
ATOM 2619 N N . PRO A 1 320 ? -36.406 24.844 27.531 1 27.86 320 PRO A N 1
ATOM 2620 C CA . PRO A 1 320 ? -35.688 23.578 27.625 1 27.86 320 PRO A CA 1
ATOM 2621 C C . PRO A 1 320 ? -36.594 22.406 28 1 27.86 320 PRO A C 1
ATOM 2623 O O . PRO A 1 320 ? -37.469 22.547 28.859 1 27.86 320 PRO A O 1
ATOM 2626 N N . LEU A 1 321 ? -37.188 21.781 27.047 1 29.25 321 LEU A N 1
ATOM 2627 C CA . LEU A 1 321 ? -37.906 20.578 27.453 1 29.25 321 LEU A CA 1
ATOM 2628 C C . LEU A 1 321 ? -37.094 19.781 28.469 1 29.25 321 LEU A C 1
ATOM 2630 O O . LEU A 1 321 ? -35.875 19.672 28.344 1 29.25 321 LEU A O 1
ATOM 2634 N N . SER A 1 322 ? -37.438 19.734 29.766 1 29.14 322 SER A N 1
ATOM 2635 C CA . SER A 1 322 ? -37 19.109 31 1 29.14 322 SER A CA 1
ATOM 2636 C C . SER A 1 322 ? -36.625 17.641 30.781 1 29.14 322 SER A C 1
ATOM 2638 O O . SER A 1 322 ? -37.5 16.766 30.797 1 29.14 322 SER A O 1
ATOM 2640 N N . THR A 1 323 ? -36.156 17.219 29.609 1 31.14 323 THR A N 1
ATOM 2641 C CA . THR A 1 323 ? -36.031 15.781 29.797 1 31.14 323 THR A CA 1
ATOM 2642 C C . THR A 1 323 ? -35.188 15.453 31.016 1 31.14 323 THR A C 1
ATOM 2644 O O . THR A 1 323 ? -34.312 16.234 31.391 1 31.14 323 THR A O 1
ATOM 2647 N N . VAL A 1 324 ? -35.469 14.438 31.781 1 32.62 324 VAL A N 1
ATOM 2648 C CA . VAL A 1 324 ? -34.906 13.797 32.969 1 32.62 324 VAL A CA 1
ATOM 2649 C C . VAL A 1 324 ? -33.406 13.68 32.844 1 32.62 324 VAL A C 1
ATOM 2651 O O . VAL A 1 324 ? -32.906 13.102 31.875 1 32.62 324 VAL A O 1
ATOM 2654 N N . GLU A 1 325 ? -32.562 14.68 33.375 1 30.81 325 GLU A N 1
ATOM 2655 C CA . GLU A 1 325 ? -31.172 15.086 33.469 1 30.81 325 GLU A CA 1
ATOM 2656 C C . GLU A 1 325 ? -30.297 13.961 34 1 30.81 325 GLU A C 1
ATOM 2658 O O . GLU A 1 325 ? -30.406 13.578 35.188 1 30.81 325 GLU A O 1
ATOM 2663 N N . ASN A 1 326 ? -30.25 12.859 33.281 1 32.25 326 ASN A N 1
ATOM 2664 C CA . ASN A 1 326 ? -29.359 11.945 33.969 1 32.25 326 ASN A CA 1
ATOM 2665 C C . ASN A 1 326 ? -28.047 12.633 34.375 1 32.25 326 ASN A C 1
ATOM 2667 O O . ASN A 1 326 ? -27.609 13.562 33.688 1 32.25 326 ASN A O 1
ATOM 2671 N N . SER A 1 327 ? -27.422 12.602 35.594 1 33.78 327 SER A N 1
ATOM 2672 C CA . SER A 1 327 ? -26.375 13.227 36.406 1 33.78 327 SER A CA 1
ATOM 2673 C C . SER A 1 327 ? -25.094 13.398 35.625 1 33.78 327 SER A C 1
ATOM 2675 O O . SER A 1 327 ? -24.375 14.391 35.781 1 33.78 327 SER A O 1
ATOM 2677 N N . VAL A 1 328 ? -24.672 12.461 34.906 1 35.69 328 VAL A N 1
ATOM 2678 C CA . VAL A 1 328 ? -23.281 12.477 34.469 1 35.69 328 VAL A CA 1
ATOM 2679 C C . VAL A 1 328 ? -23.078 13.539 33.375 1 35.69 328 VAL A C 1
ATOM 2681 O O . VAL A 1 328 ? -21.953 13.977 33.125 1 35.69 328 VAL A O 1
ATOM 2684 N N . ASP A 1 329 ? -24.078 13.969 32.656 1 36.16 329 ASP A N 1
ATOM 2685 C CA . ASP A 1 329 ? -23.969 14.828 31.484 1 36.16 329 ASP A CA 1
ATOM 2686 C C . ASP A 1 329 ? -23.672 16.266 31.891 1 36.16 329 ASP A C 1
ATOM 2688 O O . ASP A 1 329 ? -23.312 17.094 31.047 1 36.16 329 ASP A O 1
ATOM 2692 N N . VAL A 1 330 ? -23.984 16.75 33.094 1 41.62 330 VAL A N 1
ATOM 2693 C CA . VAL A 1 330 ? -23.891 18.125 33.562 1 41.62 330 VAL A CA 1
ATOM 2694 C C . VAL A 1 330 ? -22.422 18.5 33.719 1 41.62 330 VAL A C 1
ATOM 2696 O O . VAL A 1 330 ? -22.031 19.625 33.375 1 41.62 330 VAL A O 1
ATOM 2699 N N . THR A 1 331 ? -21.609 17.594 34.25 1 38.88 331 THR A N 1
ATOM 2700 C CA . THR A 1 331 ? -20.234 17.953 34.594 1 38.88 331 THR A CA 1
ATOM 2701 C C . THR A 1 331 ? -19.438 18.266 33.312 1 38.88 331 THR A C 1
ATOM 2703 O O . THR A 1 331 ? -18.594 19.172 33.344 1 38.88 331 THR A O 1
ATOM 2706 N N . GLU A 1 332 ? -19.672 17.562 32.312 1 39.5 332 GLU A N 1
ATOM 2707 C CA . GLU A 1 332 ? -18.891 17.797 31.094 1 39.5 332 GLU A CA 1
ATOM 2708 C C . GLU A 1 332 ? -19.234 19.156 30.484 1 39.5 332 GLU A C 1
ATOM 2710 O O . GLU A 1 332 ? -18.359 19.844 29.969 1 39.5 332 GLU A O 1
ATOM 2715 N N . LYS A 1 333 ? -20.391 19.719 30.625 1 44.03 333 LYS A N 1
ATOM 2716 C CA . LYS A 1 333 ? -20.781 21.031 30.125 1 44.03 333 LYS A CA 1
ATOM 2717 C C . LYS A 1 333 ? -20.125 22.156 30.922 1 44.03 333 LYS A C 1
ATOM 2719 O O . LYS A 1 333 ? -19.703 23.156 30.359 1 44.03 333 LYS A O 1
ATOM 2724 N N . LYS A 1 334 ? -20.016 21.953 32.188 1 45 334 LYS A N 1
ATOM 2725 C CA . LYS A 1 334 ? -19.391 22.984 33.031 1 45 334 LYS A CA 1
ATOM 2726 C C . LYS A 1 334 ? -17.922 23.172 32.656 1 45 334 LYS A C 1
ATOM 2728 O O . LYS A 1 334 ? -17.438 24.297 32.562 1 45 334 LYS A O 1
ATOM 2733 N N . LEU A 1 335 ? -17.203 22.094 32.438 1 43.16 335 LEU A N 1
ATOM 2734 C CA . LEU A 1 335 ? -15.773 22.188 32.125 1 43.16 335 LEU A CA 1
ATOM 2735 C C . LEU A 1 335 ? -15.562 22.859 30.766 1 43.16 335 LEU A C 1
ATOM 2737 O O . LEU A 1 335 ? -14.641 23.672 30.609 1 43.16 335 LEU A O 1
ATOM 2741 N N . LYS A 1 336 ? -16.422 22.719 29.766 1 46.06 336 LYS A N 1
ATOM 2742 C CA . LYS A 1 336 ? -16.344 23.438 28.5 1 46.06 336 LYS A CA 1
ATOM 2743 C C . LYS A 1 336 ? -16.547 24.938 28.688 1 46.06 336 LYS A C 1
ATOM 2745 O O . LYS A 1 336 ? -15.828 25.75 28.109 1 46.06 336 LYS A O 1
ATOM 2750 N N . CYS A 1 337 ? -17.406 25.281 29.609 1 48.69 337 CYS A N 1
ATOM 2751 C CA . CYS A 1 337 ? -17.641 26.688 29.922 1 48.69 337 CYS A CA 1
ATOM 2752 C C . CYS A 1 337 ? -16.438 27.312 30.609 1 48.69 337 CYS A C 1
ATOM 2754 O O . CYS A 1 337 ? -16.047 28.438 30.281 1 48.69 337 CYS A O 1
ATOM 2756 N N . GLN A 1 338 ? -15.781 26.625 31.484 1 48.62 338 GLN A N 1
ATOM 2757 C CA . GLN A 1 338 ? -14.625 27.156 32.219 1 48.62 338 GLN A CA 1
ATOM 2758 C C . GLN A 1 338 ? -13.438 27.344 31.281 1 48.62 338 GLN A C 1
ATOM 2760 O O . GLN A 1 338 ? -12.719 28.344 31.375 1 48.62 338 GLN A O 1
ATOM 2765 N N . LEU A 1 339 ? -13.164 26.453 30.375 1 45.12 339 LEU A N 1
ATOM 2766 C CA . LEU A 1 339 ? -12.07 26.562 29.406 1 45.12 339 LEU A CA 1
ATOM 2767 C C . LEU A 1 339 ? -12.305 27.734 28.453 1 45.12 339 LEU A C 1
ATOM 2769 O O . LEU A 1 339 ? -11.375 28.469 28.141 1 45.12 339 LEU A O 1
ATOM 2773 N N . GLU A 1 340 ? -13.547 27.984 28.125 1 48.38 340 GLU A N 1
ATOM 2774 C CA . GLU A 1 340 ? -13.922 29.188 27.391 1 48.38 340 GLU A CA 1
ATOM 2775 C C . GLU A 1 340 ? -13.648 30.453 28.219 1 48.38 340 GLU A C 1
ATOM 2777 O O . GLU A 1 340 ? -13.117 31.422 27.703 1 48.38 340 GLU A O 1
ATOM 2782 N N . GLU A 1 341 ? -13.922 30.375 29.484 1 48.16 341 GLU A N 1
ATOM 2783 C CA . GLU A 1 341 ? -13.695 31.516 30.375 1 48.16 341 GLU A CA 1
ATOM 2784 C C . GLU A 1 341 ? -12.203 31.797 30.516 1 48.16 341 GLU A C 1
ATOM 2786 O O . GLU A 1 341 ? -11.781 32.969 30.5 1 48.16 341 GLU A O 1
ATOM 2791 N N . ALA A 1 342 ? -11.336 30.875 30.688 1 46.22 342 ALA A N 1
ATOM 2792 C CA . ALA A 1 342 ? -9.898 31.078 30.859 1 46.22 342 ALA A CA 1
ATOM 2793 C C . ALA A 1 342 ? -9.273 31.656 29.594 1 46.22 342 ALA A C 1
ATOM 2795 O O . ALA A 1 342 ? -8.359 32.469 29.672 1 46.22 342 ALA A O 1
ATOM 2796 N N . PHE A 1 343 ? -9.664 31.203 28.406 1 44.72 343 PHE A N 1
ATOM 2797 C CA . PHE A 1 343 ? -9.219 31.812 27.156 1 44.72 343 PHE A CA 1
ATOM 2798 C C . PHE A 1 343 ? -9.531 33.312 27.125 1 44.72 343 PHE A C 1
ATOM 2800 O O . PHE A 1 343 ? -8.695 34.125 26.734 1 44.72 343 PHE A O 1
ATOM 2807 N N . PHE A 1 344 ? -10.664 33.625 27.656 1 45.28 344 PHE A N 1
ATOM 2808 C CA . PHE A 1 344 ? -11.055 35.031 27.703 1 45.28 344 PHE A CA 1
ATOM 2809 C C . PHE A 1 344 ? -10.219 35.781 28.734 1 45.28 344 PHE A C 1
ATOM 2811 O O . PHE A 1 344 ? -9.945 36.969 28.562 1 45.28 344 PHE A O 1
ATOM 2818 N N . ASN A 1 345 ? -9.898 35.219 29.766 1 45.56 345 ASN A N 1
ATOM 2819 C CA . ASN A 1 345 ? -9.133 35.906 30.797 1 45.56 345 ASN A CA 1
ATOM 2820 C C . ASN A 1 345 ? -7.734 36.25 30.297 1 45.56 345 ASN A C 1
ATOM 2822 O O . ASN A 1 345 ? -7.082 37.156 30.844 1 45.56 345 ASN A O 1
ATOM 2826 N N . CYS A 1 346 ? -7.16 35.531 29.391 1 38.81 346 CYS A N 1
ATOM 2827 C CA . CYS A 1 346 ? -5.816 35.844 28.938 1 38.81 346 CYS A CA 1
ATOM 2828 C C . CYS A 1 346 ? -5.855 36.969 27.891 1 38.81 346 CYS A C 1
ATOM 2830 O O . CYS A 1 346 ? -4.82 37.344 27.344 1 38.81 346 CYS A O 1
ATOM 2832 N N . GLN A 1 347 ? -6.988 37.406 27.422 1 38.44 347 GLN A N 1
ATOM 2833 C CA . GLN A 1 347 ? -7.09 38.562 26.516 1 38.44 347 GLN A CA 1
ATOM 2834 C C . GLN A 1 347 ? -6.883 39.875 27.281 1 38.44 347 GLN A C 1
ATOM 2836 O O . GLN A 1 347 ? -7.086 39.938 28.5 1 38.44 347 GLN A O 1
ATOM 2841 N N . PRO A 1 348 ? -6.152 40.938 26.703 1 36.16 348 PRO A N 1
ATOM 2842 C CA . PRO A 1 348 ? -5.828 42.219 27.375 1 36.16 348 PRO A CA 1
ATOM 2843 C C . PRO A 1 348 ? -7.031 42.812 28.078 1 36.16 348 PRO A C 1
ATOM 2845 O O . PRO A 1 348 ? -8.18 42.469 27.781 1 36.16 348 PRO A O 1
ATOM 2848 N N . VAL A 1 349 ? -6.809 43.719 29.172 1 41.69 349 VAL A N 1
ATOM 2849 C CA . VAL A 1 349 ? -7.621 44.406 30.156 1 41.69 349 VAL A CA 1
ATOM 2850 C C . VAL A 1 349 ? -8.727 45.188 29.469 1 41.69 349 VAL A C 1
ATOM 2852 O O . VAL A 1 349 ? -9.828 45.344 30.016 1 41.69 349 VAL A O 1
ATOM 2855 N N . SER A 1 350 ? -8.461 45.75 28.297 1 37.88 350 SER A N 1
ATOM 2856 C CA . SER A 1 350 ? -9.414 46.656 27.719 1 37.88 350 SER A CA 1
ATOM 2857 C C . SER A 1 350 ? -10.742 45.969 27.422 1 37.88 350 SER A C 1
ATOM 2859 O O . SER A 1 350 ? -11.812 46.594 27.547 1 37.88 350 SER A O 1
ATOM 2861 N N . VAL A 1 351 ? -10.703 44.75 27 1 39.19 351 VAL A N 1
ATOM 2862 C CA . VAL A 1 351 ? -11.93 44.031 26.672 1 39.19 351 VAL A CA 1
ATOM 2863 C C . VAL A 1 351 ? -12.609 43.562 27.969 1 39.19 351 VAL A C 1
ATOM 2865 O O . VAL A 1 351 ? -13.789 43.188 27.953 1 39.19 351 VAL A O 1
ATOM 2868 N N . ARG A 1 352 ? -11.938 43.594 29.141 1 38.53 352 ARG A N 1
ATOM 2869 C CA . ARG A 1 352 ? -12.5 43.25 30.438 1 38.53 352 ARG A CA 1
ATOM 2870 C C . ARG A 1 352 ? -13.523 44.281 30.875 1 38.53 352 ARG A C 1
ATOM 2872 O O . ARG A 1 352 ? -14.477 43.969 31.594 1 38.53 352 ARG A O 1
ATOM 2879 N N . LYS A 1 353 ? -13.258 45.562 30.547 1 37.25 353 LYS A N 1
ATOM 2880 C CA . LYS A 1 353 ? -14.047 46.656 31.125 1 37.25 353 LYS A CA 1
ATOM 2881 C C . LYS A 1 353 ? -15.5 46.594 30.656 1 37.25 353 LYS A C 1
ATOM 2883 O O . LYS A 1 353 ? -16.406 46.969 31.391 1 37.25 353 LYS A O 1
ATOM 2888 N N . THR A 1 354 ? -15.688 46.219 29.453 1 33.97 354 THR A N 1
ATOM 2889 C CA . THR A 1 354 ? -17.062 46.438 29.031 1 33.97 354 THR A CA 1
ATOM 2890 C C . THR A 1 354 ? -17.984 45.375 29.609 1 33.97 354 THR A C 1
ATOM 2892 O O . THR A 1 354 ? -19.219 45.469 29.5 1 33.97 354 THR A O 1
ATOM 2895 N N . VAL A 1 355 ? -17.375 44.125 29.953 1 36.94 355 VAL A N 1
ATOM 2896 C CA . VAL A 1 355 ? -18.328 43.156 30.453 1 36.94 355 VAL A CA 1
ATOM 2897 C C . VAL A 1 355 ? -18.562 43.344 31.938 1 36.94 355 VAL A C 1
ATOM 2899 O O . VAL A 1 355 ? -19.344 42.625 32.562 1 36.94 355 VAL A O 1
ATOM 2902 N N . GLU A 1 356 ? -17.938 44.312 32.594 1 33.81 356 GLU A N 1
ATOM 2903 C CA . GLU A 1 356 ? -18.438 44.625 33.938 1 33.81 356 GLU A CA 1
ATOM 2904 C C . GLU A 1 356 ? -19.766 45.406 33.844 1 33.81 356 GLU A C 1
ATOM 2906 O O . GLU A 1 356 ? -19.906 46.312 33 1 33.81 356 GLU A O 1
ATOM 2911 N N . GLN B 1 1 ? 0.552 1.729 -52.594 1 28.41 1 GLN B N 1
ATOM 2912 C CA . GLN B 1 1 ? 1.104 1.527 -51.25 1 28.41 1 GLN B CA 1
ATOM 2913 C C . GLN B 1 1 ? 1.842 0.195 -51.156 1 28.41 1 GLN B C 1
ATOM 2915 O O . GLN B 1 1 ? 2.549 -0.062 -50.188 1 28.41 1 GLN B O 1
ATOM 2920 N N . ASP B 1 2 ? 1.546 -0.66 -52.094 1 37.38 2 ASP B N 1
ATOM 2921 C CA . ASP B 1 2 ? 2.127 -1.939 -52.5 1 37.38 2 ASP B CA 1
ATOM 2922 C C . ASP B 1 2 ? 3.584 -1.773 -52.906 1 37.38 2 ASP B C 1
ATOM 2924 O O . ASP B 1 2 ? 4.371 -2.719 -52.844 1 37.38 2 ASP B O 1
ATOM 2928 N N . GLU B 1 3 ? 3.85 -0.544 -53.438 1 40.38 3 GLU B N 1
ATOM 2929 C CA . GLU B 1 3 ? 5.102 -0.293 -54.156 1 40.38 3 GLU B CA 1
ATOM 2930 C C . GLU B 1 3 ? 6.277 -0.208 -53.188 1 40.38 3 GLU B C 1
ATOM 2932 O O . GLU B 1 3 ? 7.391 -0.625 -53.5 1 40.38 3 GLU B O 1
ATOM 2937 N N . THR B 1 4 ? 5.98 0.387 -52.031 1 40.81 4 THR B N 1
ATOM 2938 C CA . THR B 1 4 ? 7.078 0.73 -51.125 1 40.81 4 THR B CA 1
ATOM 2939 C C . THR B 1 4 ? 7.578 -0.507 -50.375 1 40.81 4 THR B C 1
ATOM 2941 O O . THR B 1 4 ? 8.695 -0.52 -49.875 1 40.81 4 THR B O 1
ATOM 2944 N N . ILE B 1 5 ? 6.727 -1.518 -50.156 1 43.72 5 ILE B N 1
ATOM 2945 C CA . ILE B 1 5 ? 7.082 -2.777 -49.5 1 43.72 5 ILE B CA 1
ATOM 2946 C C . ILE B 1 5 ? 8.016 -3.572 -50.438 1 43.72 5 ILE B C 1
ATOM 2948 O O . ILE B 1 5 ? 8.922 -4.262 -49.938 1 43.72 5 ILE B O 1
ATOM 2952 N N . ASN B 1 6 ? 7.777 -3.389 -51.75 1 43.38 6 ASN B N 1
ATOM 2953 C CA . ASN B 1 6 ? 8.562 -4.109 -52.75 1 43.38 6 ASN B CA 1
ATOM 2954 C C . ASN B 1 6 ? 10.008 -3.629 -52.781 1 43.38 6 ASN B C 1
ATOM 2956 O O . ASN B 1 6 ? 10.906 -4.383 -53.125 1 43.38 6 ASN B O 1
ATOM 2960 N N . GLU B 1 7 ? 10.156 -2.293 -52.438 1 43.84 7 GLU B N 1
ATOM 2961 C CA . GLU B 1 7 ? 11.492 -1.724 -52.625 1 43.84 7 GLU B CA 1
ATOM 2962 C C . GLU B 1 7 ? 12.445 -2.205 -51.531 1 43.84 7 GLU B C 1
ATOM 2964 O O . GLU B 1 7 ? 13.641 -2.365 -51.781 1 43.84 7 GLU B O 1
ATOM 2969 N N . GLN B 1 8 ? 11.891 -2.375 -50.281 1 42.53 8 GLN B N 1
ATOM 2970 C CA . GLN B 1 8 ? 12.805 -2.791 -49.219 1 42.53 8 GLN B CA 1
ATOM 2971 C C . GLN B 1 8 ? 13.273 -4.23 -49.438 1 42.53 8 GLN B C 1
ATOM 2973 O O . GLN B 1 8 ? 14.406 -4.574 -49.094 1 42.53 8 GLN B O 1
ATOM 2978 N N . ALA B 1 9 ? 12.422 -5.105 -49.938 1 45.75 9 ALA B N 1
ATOM 2979 C CA . ALA B 1 9 ? 12.797 -6.461 -50.344 1 45.75 9 ALA B CA 1
ATOM 2980 C C . ALA B 1 9 ? 13.875 -6.438 -51.406 1 45.75 9 ALA B C 1
ATOM 2982 O O . ALA B 1 9 ? 14.781 -7.273 -51.406 1 45.75 9 ALA B O 1
ATOM 2983 N N . SER B 1 10 ? 13.695 -5.402 -52.25 1 45.16 10 SER B N 1
ATOM 2984 C CA . SER B 1 10 ? 14.648 -5.297 -53.375 1 45.16 10 SER B CA 1
ATOM 2985 C C . SER B 1 10 ? 16.031 -4.902 -52.844 1 45.16 10 SER B C 1
ATOM 2987 O O . SER B 1 10 ? 17.047 -5.316 -53.406 1 45.16 10 SER B O 1
ATOM 2989 N N . ILE B 1 11 ? 16.047 -3.912 -51.844 1 44.88 11 ILE B N 1
ATOM 2990 C CA . ILE B 1 11 ? 17.359 -3.475 -51.406 1 44.88 11 ILE B CA 1
ATOM 2991 C C . ILE B 1 11 ? 18.109 -4.637 -50.75 1 44.88 11 ILE B C 1
ATOM 2993 O O . ILE B 1 11 ? 19.312 -4.812 -50.938 1 44.88 11 ILE B O 1
ATOM 2997 N N . LEU B 1 12 ? 17.328 -5.457 -49.906 1 43.06 12 LEU B N 1
ATOM 2998 C CA . LEU B 1 12 ? 18 -6.582 -49.281 1 43.06 12 LEU B CA 1
ATOM 2999 C C . LEU B 1 12 ? 18.438 -7.609 -50.312 1 43.06 12 LEU B C 1
ATOM 3001 O O . LEU B 1 12 ? 19.469 -8.266 -50.125 1 43.06 12 LEU B O 1
ATOM 3005 N N . SER B 1 13 ? 17.625 -7.707 -51.312 1 43.88 13 SER B N 1
ATOM 3006 C CA . SER B 1 13 ? 17.984 -8.602 -52.406 1 43.88 13 SER B CA 1
ATOM 3007 C C . SER B 1 13 ? 19.219 -8.094 -53.156 1 43.88 13 SER B C 1
ATOM 3009 O O . SER B 1 13 ? 19.875 -8.859 -53.844 1 43.88 13 SER B O 1
ATOM 3011 N N . SER B 1 14 ? 19.359 -6.73 -53.281 1 42.5 14 SER B N 1
ATOM 3012 C CA . SER B 1 14 ? 20.469 -6.227 -54.062 1 42.5 14 SER B CA 1
ATOM 3013 C C . SER B 1 14 ? 21.797 -6.336 -53.312 1 42.5 14 SER B C 1
ATOM 3015 O O . SER B 1 14 ? 22.828 -5.891 -53.812 1 42.5 14 SER B O 1
ATOM 3017 N N . LEU B 1 15 ? 21.719 -6.469 -51.969 1 40.19 15 LEU B N 1
ATOM 3018 C CA . LEU B 1 15 ? 23.078 -6.535 -51.438 1 40.19 15 LEU B CA 1
ATOM 3019 C C . LEU B 1 15 ? 23.797 -7.785 -51.906 1 40.19 15 LEU B C 1
ATOM 3021 O O . LEU B 1 15 ? 23.266 -8.891 -51.812 1 40.19 15 LEU B O 1
ATOM 3025 N N . PRO B 1 16 ? 24.828 -7.66 -52.781 1 38.5 16 PRO B N 1
ATOM 3026 C CA . PRO B 1 16 ? 25.766 -8.648 -53.312 1 38.5 16 PRO B CA 1
ATOM 3027 C C . PRO B 1 16 ? 26.5 -9.406 -52.188 1 38.5 16 PRO B C 1
ATOM 3029 O O . PRO B 1 16 ? 26.984 -8.789 -51.219 1 38.5 16 PRO B O 1
ATOM 3032 N N . ASN B 1 17 ? 26.234 -10.758 -52.031 1 44.38 17 ASN B N 1
ATOM 3033 C CA . ASN B 1 17 ? 26.906 -11.844 -51.312 1 44.38 17 ASN B CA 1
ATOM 3034 C C . ASN B 1 17 ? 26.219 -12.148 -49.969 1 44.38 17 ASN B C 1
ATOM 3036 O O . ASN B 1 17 ? 26.828 -12.727 -49.094 1 44.38 17 ASN B O 1
ATOM 3040 N N . VAL B 1 18 ? 25.312 -11.273 -49.594 1 43.44 18 VAL B N 1
ATOM 3041 C CA . VAL B 1 18 ? 24.688 -11.711 -48.375 1 43.44 18 VAL B CA 1
ATOM 3042 C C . VAL B 1 18 ? 23.766 -12.891 -48.625 1 43.44 18 VAL B C 1
ATOM 3044 O O . VAL B 1 18 ? 22.812 -12.781 -49.438 1 43.44 18 VAL B O 1
ATOM 3047 N N . ASP B 1 19 ? 24.297 -14.141 -48.594 1 42.19 19 ASP B N 1
ATOM 3048 C CA . ASP B 1 19 ? 23.578 -15.406 -48.75 1 42.19 19 ASP B CA 1
ATOM 3049 C C . ASP B 1 19 ? 22.234 -15.359 -48 1 42.19 19 ASP B C 1
ATOM 3051 O O . ASP B 1 19 ? 22.188 -15.023 -46.812 1 42.19 19 ASP B O 1
ATOM 3055 N N . ALA B 1 20 ? 21.125 -15.141 -48.781 1 48.06 20 ALA B N 1
ATOM 3056 C CA . ALA B 1 20 ? 19.75 -15.188 -48.344 1 48.06 20 ALA B CA 1
ATOM 3057 C C . ALA B 1 20 ? 19.547 -16.266 -47.281 1 48.06 20 ALA B C 1
ATOM 3059 O O . ALA B 1 20 ? 18.766 -16.094 -46.344 1 48.06 20 ALA B O 1
ATOM 3060 N N . GLU B 1 21 ? 20.266 -17.359 -47.5 1 48.66 21 GLU B N 1
ATOM 3061 C CA . GLU B 1 21 ? 20.109 -18.438 -46.531 1 48.66 21 GLU B CA 1
ATOM 3062 C C . GLU B 1 21 ? 20.703 -18.047 -45.156 1 48.66 21 GLU B C 1
ATOM 3064 O O . GLU B 1 21 ? 20.125 -18.359 -44.125 1 48.66 21 GLU B O 1
ATOM 3069 N N . LYS B 1 22 ? 21.859 -17.344 -45.188 1 49.47 22 LYS B N 1
ATOM 3070 C CA . LYS B 1 22 ? 22.422 -16.875 -43.938 1 49.47 22 LYS B CA 1
ATOM 3071 C C . LYS B 1 22 ? 21.547 -15.82 -43.281 1 49.47 22 LYS B C 1
ATOM 3073 O O . LYS B 1 22 ? 21.375 -15.805 -42.062 1 49.47 22 LYS B O 1
ATOM 3078 N N . LEU B 1 23 ? 20.969 -14.938 -44.125 1 48.47 23 LEU B N 1
ATOM 3079 C CA . LEU B 1 23 ? 20.062 -13.961 -43.531 1 48.47 23 LEU B CA 1
ATOM 3080 C C . LEU B 1 23 ? 18.781 -14.641 -43.031 1 48.47 23 LEU B C 1
ATOM 3082 O O . LEU B 1 23 ? 18.25 -14.281 -41.969 1 48.47 23 LEU B O 1
ATOM 3086 N N . HIS B 1 24 ? 18.234 -15.641 -43.781 1 50.16 24 HIS B N 1
ATOM 3087 C CA . HIS B 1 24 ? 17.109 -16.406 -43.25 1 50.16 24 HIS B CA 1
ATOM 3088 C C . HIS B 1 24 ? 17.5 -17.156 -42 1 50.16 24 HIS B C 1
ATOM 3090 O O . HIS B 1 24 ? 16.719 -17.234 -41.031 1 50.16 24 HIS B O 1
ATOM 3096 N N . ARG B 1 25 ? 18.734 -17.781 -41.875 1 46.88 25 ARG B N 1
ATOM 3097 C CA . ARG B 1 25 ? 19.203 -18.406 -40.656 1 46.88 25 ARG B CA 1
ATOM 3098 C C . ARG B 1 25 ? 19.422 -17.375 -39.562 1 46.88 25 ARG B C 1
ATOM 3100 O O . ARG B 1 25 ? 19.109 -17.609 -38.375 1 46.88 25 ARG B O 1
ATOM 3107 N N . LEU B 1 26 ? 19.938 -16.172 -39.906 1 42.94 26 LEU B N 1
ATOM 3108 C CA . LEU B 1 26 ? 20.031 -15.109 -38.906 1 42.94 26 LEU B CA 1
ATOM 3109 C C . LEU B 1 26 ? 18.641 -14.617 -38.531 1 42.94 26 LEU B C 1
ATOM 3111 O O . LEU B 1 26 ? 18.375 -14.359 -37.344 1 42.94 26 LEU B O 1
ATOM 3115 N N . LYS B 1 27 ? 17.734 -14.328 -39.531 1 42.09 27 LYS B N 1
ATOM 3116 C CA . LYS B 1 27 ? 16.359 -13.992 -39.156 1 42.09 27 LYS B CA 1
ATOM 3117 C C . LYS B 1 27 ? 15.695 -15.141 -38.406 1 42.09 27 LYS B C 1
ATOM 3119 O O . LYS B 1 27 ? 14.977 -14.93 -37.438 1 42.09 27 LYS B O 1
ATOM 3124 N N . ALA B 1 28 ? 15.727 -16.406 -38.906 1 41.47 28 ALA B N 1
ATOM 3125 C CA . ALA B 1 28 ? 15.211 -17.547 -38.156 1 41.47 28 ALA B CA 1
ATOM 3126 C C . ALA B 1 28 ? 15.891 -17.656 -36.781 1 41.47 28 ALA B C 1
ATOM 3128 O O . ALA B 1 28 ? 15.258 -18 -35.781 1 41.47 28 ALA B O 1
ATOM 3129 N N . ARG B 1 29 ? 17.219 -17.562 -36.594 1 39.88 29 ARG B N 1
ATOM 3130 C CA . ARG B 1 29 ? 17.891 -17.453 -35.281 1 39.88 29 ARG B CA 1
ATOM 3131 C C . ARG B 1 29 ? 17.438 -16.203 -34.562 1 39.88 29 ARG B C 1
ATOM 3133 O O . ARG B 1 29 ? 17.328 -16.203 -33.312 1 39.88 29 ARG B O 1
ATOM 3140 N N . LEU B 1 30 ? 17.375 -14.984 -35.156 1 38.38 30 LEU B N 1
ATOM 3141 C CA . LEU B 1 30 ? 16.828 -13.805 -34.5 1 38.38 30 LEU B CA 1
ATOM 3142 C C . LEU B 1 30 ? 15.352 -14.008 -34.156 1 38.38 30 LEU B C 1
ATOM 3144 O O . LEU B 1 30 ? 14.859 -13.508 -33.156 1 38.38 30 LEU B O 1
ATOM 3148 N N . ILE B 1 31 ? 14.484 -14.391 -35.125 1 37.94 31 ILE B N 1
ATOM 3149 C CA . ILE B 1 31 ? 13.109 -14.758 -34.812 1 37.94 31 ILE B CA 1
ATOM 3150 C C . ILE B 1 31 ? 13.094 -16.016 -33.938 1 37.94 31 ILE B C 1
ATOM 3152 O O . ILE B 1 31 ? 12.242 -16.156 -33.062 1 37.94 31 ILE B O 1
ATOM 3156 N N . THR B 1 32 ? 13.727 -17.156 -34.281 1 34.53 32 THR B N 1
ATOM 3157 C CA . THR B 1 32 ? 13.703 -18.297 -33.375 1 34.53 32 THR B CA 1
ATOM 3158 C C . THR B 1 32 ? 14.203 -17.891 -31.984 1 34.53 32 THR B C 1
ATOM 3160 O O . THR B 1 32 ? 13.711 -18.375 -30.969 1 34.53 32 THR B O 1
ATOM 3163 N N . LYS B 1 33 ? 15.531 -17.484 -31.797 1 37.25 33 LYS B N 1
ATOM 3164 C CA . LYS B 1 33 ? 16.281 -17.391 -30.547 1 37.25 33 LYS B CA 1
ATOM 3165 C C . LYS B 1 33 ? 15.734 -16.281 -29.656 1 37.25 33 LYS B C 1
ATOM 3167 O O . LYS B 1 33 ? 16.328 -15.945 -28.625 1 37.25 33 LYS B O 1
ATOM 3172 N N . GLN B 1 34 ? 15.266 -15.203 -30.219 1 38.44 34 GLN B N 1
ATOM 3173 C CA . GLN B 1 34 ? 14.539 -14.516 -29.156 1 38.44 34 GLN B CA 1
ATOM 3174 C C . GLN B 1 34 ? 13.633 -15.477 -28.391 1 38.44 34 GLN B C 1
ATOM 3176 O O . GLN B 1 34 ? 12.414 -15.477 -28.578 1 38.44 34 GLN B O 1
ATOM 3181 N N . GLU B 1 35 ? 13.727 -16.719 -28.531 1 37.69 35 GLU B N 1
ATOM 3182 C CA . GLU B 1 35 ? 13.367 -17.875 -27.719 1 37.69 35 GLU B CA 1
ATOM 3183 C C . GLU B 1 35 ? 13.094 -17.469 -26.266 1 37.69 35 GLU B C 1
ATOM 3185 O O . GLU B 1 35 ? 14.016 -17.172 -25.516 1 37.69 35 GLU B O 1
ATOM 3190 N N . ASN B 1 36 ? 12.312 -16.594 -25.953 1 43.06 36 ASN B N 1
ATOM 3191 C CA . ASN B 1 36 ? 11.508 -16.406 -24.75 1 43.06 36 ASN B CA 1
ATOM 3192 C C . ASN B 1 36 ? 11.531 -17.656 -23.859 1 43.06 36 ASN B C 1
ATOM 3194 O O . ASN B 1 36 ? 10.805 -17.719 -22.875 1 43.06 36 ASN B O 1
ATOM 3198 N N . ASN B 1 37 ? 11.945 -18.812 -24.422 1 45.69 37 ASN B N 1
ATOM 3199 C CA . ASN B 1 37 ? 12.047 -20.125 -23.797 1 45.69 37 ASN B CA 1
ATOM 3200 C C . ASN B 1 37 ? 13.258 -20.219 -22.875 1 45.69 37 ASN B C 1
ATOM 3202 O O . ASN B 1 37 ? 13.758 -21.312 -22.594 1 45.69 37 ASN B O 1
ATOM 3206 N N . ALA B 1 38 ? 14.039 -19.25 -22.875 1 51.19 38 ALA B N 1
ATOM 3207 C CA . ALA B 1 38 ? 15.125 -19.422 -21.906 1 51.19 38 ALA B CA 1
ATOM 3208 C C . ALA B 1 38 ? 14.578 -19.812 -20.531 1 51.19 38 ALA B C 1
ATOM 3210 O O . ALA B 1 38 ? 13.484 -19.391 -20.156 1 51.19 38 ALA B O 1
ATOM 3211 N N . LEU B 1 39 ? 15.023 -20.891 -20.031 1 60.03 39 LEU B N 1
ATOM 3212 C CA . LEU B 1 39 ? 14.656 -21.5 -18.75 1 60.03 39 LEU B CA 1
ATOM 3213 C C . LEU B 1 39 ? 14.336 -20.422 -17.719 1 60.03 39 LEU B C 1
ATOM 3215 O O . LEU B 1 39 ? 13.391 -20.578 -16.938 1 60.03 39 LEU B O 1
ATOM 3219 N N . ASN B 1 40 ? 15.039 -19.281 -17.844 1 67.44 40 ASN B N 1
ATOM 3220 C CA . ASN B 1 40 ? 14.883 -18.281 -16.797 1 67.44 40 ASN B CA 1
ATOM 3221 C C . ASN B 1 40 ? 14.531 -16.922 -17.359 1 67.44 40 ASN B C 1
ATOM 3223 O O . ASN B 1 40 ? 15.234 -15.938 -17.109 1 67.44 40 ASN B O 1
ATOM 3227 N N . SER B 1 41 ? 13.531 -16.891 -18.328 1 76.69 41 SER B N 1
ATOM 3228 C CA . SER B 1 41 ? 13.141 -15.602 -18.875 1 76.69 41 SER B CA 1
ATOM 3229 C C . SER B 1 41 ? 11.859 -15.086 -18.219 1 76.69 41 SER B C 1
ATOM 3231 O O . SER B 1 41 ? 11.109 -15.852 -17.625 1 76.69 41 SER B O 1
ATOM 3233 N N . THR B 1 42 ? 11.688 -13.766 -18.312 1 80.81 42 THR B N 1
ATOM 3234 C CA . THR B 1 42 ? 10.484 -13.141 -17.781 1 80.81 42 THR B CA 1
ATOM 3235 C C . THR B 1 42 ? 9.258 -13.578 -18.562 1 80.81 42 THR B C 1
ATOM 3237 O O . THR B 1 42 ? 9.352 -13.906 -19.75 1 80.81 42 THR B O 1
ATOM 3240 N N . PRO B 1 43 ? 8.148 -13.625 -17.938 1 86.94 43 PRO B N 1
ATOM 3241 C CA . PRO B 1 43 ? 6.914 -14.07 -18.594 1 86.94 43 PRO B CA 1
ATOM 3242 C C . PRO B 1 43 ? 6.543 -13.211 -19.797 1 86.94 43 PRO B C 1
ATOM 3244 O O . PRO B 1 43 ? 6.762 -12 -19.797 1 86.94 43 PRO B O 1
ATOM 3247 N N . THR B 1 44 ? 6.102 -13.859 -20.781 1 86.88 44 THR B N 1
ATOM 3248 C CA . THR B 1 44 ? 5.648 -13.172 -21.984 1 86.88 44 THR B CA 1
ATOM 3249 C C . THR B 1 44 ? 4.148 -13.359 -22.188 1 86.88 44 THR B C 1
ATOM 3251 O O . THR B 1 44 ? 3.564 -14.32 -21.672 1 86.88 44 THR B O 1
ATOM 3254 N N . PHE B 1 45 ? 3.514 -12.422 -22.859 1 92.25 45 PHE B N 1
ATOM 3255 C CA . PHE B 1 45 ? 2.092 -12.508 -23.172 1 92.25 45 PHE B CA 1
ATOM 3256 C C . PHE B 1 45 ? 1.874 -13.203 -24.516 1 92.25 45 PHE B C 1
ATOM 3258 O O . PHE B 1 45 ? 2.406 -12.773 -25.531 1 92.25 45 PHE B O 1
ATOM 3265 N N . THR B 1 46 ? 1.176 -14.289 -24.438 1 88.88 46 THR B N 1
ATOM 3266 C CA . THR B 1 46 ? 0.972 -15.062 -25.656 1 88.88 46 THR B CA 1
ATOM 3267 C C . THR B 1 46 ? -0.512 -15.141 -26 1 88.88 46 THR B C 1
ATOM 3269 O O . THR B 1 46 ? -1.368 -14.93 -25.141 1 88.88 46 THR B O 1
ATOM 3272 N N . GLY B 1 47 ? -0.795 -15.352 -27.297 1 90.94 47 GLY B N 1
ATOM 3273 C CA . GLY B 1 47 ? -2.166 -15.555 -27.75 1 90.94 47 GLY B CA 1
ATOM 3274 C C . GLY B 1 47 ? -3.049 -14.344 -27.516 1 90.94 47 GLY B C 1
ATOM 3275 O O . GLY B 1 47 ? -2.697 -13.227 -27.906 1 90.94 47 GLY B O 1
ATOM 3276 N N . HIS B 1 48 ? -4.219 -14.656 -26.891 1 90.12 48 HIS B N 1
ATOM 3277 C CA . HIS B 1 48 ? -5.195 -13.602 -26.625 1 90.12 48 HIS B CA 1
ATOM 3278 C C . HIS B 1 48 ? -4.656 -12.578 -25.641 1 90.12 48 HIS B C 1
ATOM 3280 O O . HIS B 1 48 ? -5.102 -11.43 -25.625 1 90.12 48 HIS B O 1
ATOM 3286 N N . GLN B 1 49 ? -3.723 -12.992 -24.875 1 92.31 49 GLN B N 1
ATOM 3287 C CA . GLN B 1 49 ? -3.156 -12.078 -23.891 1 92.31 49 GLN B CA 1
ATOM 3288 C C . GLN B 1 49 ? -2.455 -10.906 -24.562 1 92.31 49 GLN B C 1
ATOM 3290 O O . GLN B 1 49 ? -2.393 -9.805 -24.016 1 92.31 49 GLN B O 1
ATOM 3295 N N . GLU B 1 50 ? -1.942 -11.109 -25.75 1 93.06 50 GLU B N 1
ATOM 3296 C CA . GLU B 1 50 ? -1.266 -10.047 -26.484 1 93.06 50 GLU B CA 1
ATOM 3297 C C . GLU B 1 50 ? -2.229 -8.922 -26.828 1 93.06 50 GLU B C 1
ATOM 3299 O O . GLU B 1 50 ? -1.864 -7.742 -26.766 1 93.06 50 GLU B O 1
ATOM 3304 N N . PHE B 1 51 ? -3.379 -9.312 -27.203 1 93.81 51 PHE B N 1
ATOM 3305 C CA . PHE B 1 51 ? -4.391 -8.312 -27.531 1 93.81 51 PHE B CA 1
ATOM 3306 C C . PHE B 1 51 ? -4.664 -7.414 -26.328 1 93.81 51 PHE B C 1
ATOM 3308 O O . PHE B 1 51 ? -4.715 -6.191 -26.453 1 93.81 51 PHE B O 1
ATOM 3315 N N . TYR B 1 52 ? -4.883 -8.062 -25.203 1 94.5 52 TYR B N 1
ATOM 3316 C CA . TYR B 1 52 ? -5.211 -7.309 -24 1 94.5 52 TYR B CA 1
ATOM 3317 C C . TYR B 1 52 ? -4.035 -6.441 -23.562 1 94.5 52 TYR B C 1
ATOM 3319 O O . TYR B 1 52 ? -4.227 -5.324 -23.078 1 94.5 52 TYR B O 1
ATOM 3327 N N . LYS B 1 53 ? -2.861 -7.027 -23.688 1 94.62 53 LYS B N 1
ATOM 3328 C CA . LYS B 1 53 ? -1.675 -6.223 -23.406 1 94.62 53 LYS B CA 1
ATOM 3329 C C . LYS B 1 53 ? -1.647 -4.969 -24.281 1 94.62 53 LYS B C 1
ATOM 3331 O O . LYS B 1 53 ? -1.442 -3.863 -23.766 1 94.62 53 LYS B O 1
ATOM 3336 N N . ASP B 1 54 ? -1.86 -5.113 -25.547 1 94 54 ASP B N 1
ATOM 3337 C CA . ASP B 1 54 ? -1.851 -3.988 -26.484 1 94 54 ASP B CA 1
ATOM 3338 C C . ASP B 1 54 ? -2.992 -3.02 -26.188 1 94 54 ASP B C 1
ATOM 3340 O O . ASP B 1 54 ? -2.83 -1.804 -26.312 1 94 54 ASP B O 1
ATOM 3344 N N . PHE B 1 55 ? -4.094 -3.588 -25.844 1 94.38 55 PHE B N 1
ATOM 3345 C CA . PHE B 1 55 ? -5.246 -2.768 -25.5 1 94.38 55 PHE B CA 1
ATOM 3346 C C . PHE B 1 55 ? -4.926 -1.876 -24.297 1 94.38 55 PHE B C 1
ATOM 3348 O O . PHE B 1 55 ? -5.246 -0.686 -24.297 1 94.38 55 PHE B O 1
ATOM 3355 N N . ILE B 1 56 ? -4.273 -2.467 -23.266 1 94.5 56 ILE B N 1
ATOM 3356 C CA . ILE B 1 56 ? -3.893 -1.728 -22.078 1 94.5 56 ILE B CA 1
ATOM 3357 C C . ILE B 1 56 ? -2.904 -0.623 -22.438 1 94.5 56 ILE B C 1
ATOM 3359 O O . ILE B 1 56 ? -3.059 0.525 -22.016 1 94.5 56 ILE B O 1
ATOM 3363 N N . LEU B 1 57 ? -1.984 -0.926 -23.297 1 92.56 57 LEU B N 1
ATOM 3364 C CA . LEU B 1 57 ? -0.971 0.039 -23.703 1 92.56 57 LEU B CA 1
ATOM 3365 C C . LEU B 1 57 ? -1.592 1.163 -24.531 1 92.56 57 LEU B C 1
ATOM 3367 O O . LEU B 1 57 ? -1.211 2.326 -24.391 1 92.56 57 LEU B O 1
ATOM 3371 N N . ALA B 1 58 ? -2.543 0.853 -25.328 1 92.69 58 ALA B N 1
ATOM 3372 C CA . ALA B 1 58 ? -3.186 1.821 -26.203 1 92.69 58 ALA B CA 1
ATOM 3373 C C . ALA B 1 58 ? -4.082 2.773 -25.422 1 92.69 58 ALA B C 1
ATOM 3375 O O . ALA B 1 58 ? -4.258 3.932 -25.797 1 92.69 58 ALA B O 1
ATOM 3376 N N . SER B 1 59 ? -4.691 2.328 -24.391 1 89.31 59 SER B N 1
ATOM 3377 C CA . SER B 1 59 ? -5.57 3.186 -23.609 1 89.31 59 SER B CA 1
ATOM 3378 C C . SER B 1 59 ? -4.801 4.355 -23 1 89.31 59 SER B C 1
ATOM 3380 O O . SER B 1 59 ? -5.246 5.5 -23.078 1 89.31 59 SER B O 1
ATOM 3382 N N . GLY B 1 60 ? -3.66 4.109 -22.422 1 85.25 60 GLY B N 1
ATOM 3383 C CA . GLY B 1 60 ? -2.805 5.125 -21.828 1 85.25 60 GLY B CA 1
ATOM 3384 C C . GLY B 1 60 ? -3.514 5.969 -20.797 1 85.25 60 GLY B C 1
ATOM 3385 O O . GLY B 1 60 ? -3.059 7.062 -20.453 1 85.25 60 GLY B O 1
ATOM 3386 N N . SER B 1 61 ? -4.664 5.508 -20.312 1 89.44 61 SER B N 1
ATOM 3387 C CA . SER B 1 61 ? -5.484 6.27 -19.375 1 89.44 61 SER B CA 1
ATOM 3388 C C . SER B 1 61 ? -5.16 5.906 -17.922 1 89.44 61 SER B C 1
ATOM 3390 O O . SER B 1 61 ? -5.25 4.738 -17.547 1 89.44 61 SER B O 1
ATOM 3392 N N . HIS B 1 62 ? -4.852 6.918 -17.297 1 91.31 62 HIS B N 1
ATOM 3393 C CA . HIS B 1 62 ? -4.574 6.719 -15.867 1 91.31 62 HIS B CA 1
ATOM 3394 C C . HIS B 1 62 ? -5.801 6.176 -15.141 1 91.31 62 HIS B C 1
ATOM 3396 O O . HIS B 1 62 ? -5.684 5.254 -14.328 1 91.31 62 HIS B O 1
ATOM 3402 N N . VAL B 1 63 ? -6.926 6.672 -15.484 1 91.25 63 VAL B N 1
ATOM 3403 C CA . VAL B 1 63 ? -8.18 6.27 -14.859 1 91.25 63 VAL B CA 1
ATOM 3404 C C . VAL B 1 63 ? -8.453 4.797 -15.156 1 91.25 63 VAL B C 1
ATOM 3406 O O . VAL B 1 63 ? -8.805 4.031 -14.258 1 91.25 63 VAL B O 1
ATOM 3409 N N . PHE B 1 64 ? -8.227 4.445 -16.359 1 93.94 64 PHE B N 1
ATOM 3410 C CA . PHE B 1 64 ? -8.453 3.059 -16.75 1 93.94 64 PHE B CA 1
ATOM 3411 C C . PHE B 1 64 ? -7.512 2.123 -16 1 93.94 64 PHE B C 1
ATOM 3413 O O . PHE B 1 64 ? -7.934 1.082 -15.492 1 93.94 64 PHE B O 1
ATOM 3420 N N . TYR B 1 65 ? -6.246 2.488 -15.891 1 94.62 65 TYR B N 1
ATOM 3421 C CA . TYR B 1 65 ? -5.258 1.648 -15.227 1 94.62 65 TYR B CA 1
ATOM 3422 C C . TYR B 1 65 ? -5.621 1.436 -13.758 1 94.62 65 TYR B C 1
ATOM 3424 O O . TYR B 1 65 ? -5.559 0.312 -13.258 1 94.62 65 TYR B O 1
ATOM 3432 N N . GLU B 1 66 ? -6.074 2.492 -13.109 1 94.06 66 GLU B N 1
ATOM 3433 C CA . GLU B 1 66 ? -6.398 2.4 -11.688 1 94.06 66 GLU B CA 1
ATOM 3434 C C . GLU B 1 66 ? -7.609 1.5 -11.453 1 94.06 66 GLU B C 1
ATOM 3436 O O . GLU B 1 66 ? -7.59 0.646 -10.562 1 94.06 66 GLU B O 1
ATOM 3441 N N . HIS B 1 67 ? -8.594 1.649 -12.242 1 94.12 67 HIS B N 1
ATOM 3442 C CA . HIS B 1 67 ? -9.789 0.821 -12.094 1 94.12 67 HIS B CA 1
ATOM 3443 C C . HIS B 1 67 ? -9.5 -0.631 -12.461 1 94.12 67 HIS B C 1
ATOM 3445 O O . HIS B 1 67 ? -10.008 -1.551 -11.812 1 94.12 67 HIS B O 1
ATOM 3451 N N . LEU B 1 68 ? -8.75 -0.785 -13.508 1 96.62 68 LEU B N 1
ATOM 3452 C CA . LEU B 1 68 ? -8.383 -2.139 -13.906 1 96.62 68 LEU B CA 1
ATOM 3453 C C . LEU B 1 68 ? -7.582 -2.83 -12.812 1 96.62 68 LEU B C 1
ATOM 3455 O O . LEU B 1 68 ? -7.836 -3.994 -12.492 1 96.62 68 LEU B O 1
ATOM 3459 N N . LYS B 1 69 ? -6.609 -2.127 -12.211 1 97 69 LYS B N 1
ATOM 3460 C CA . LYS B 1 69 ? -5.828 -2.684 -11.109 1 97 69 LYS B CA 1
ATOM 3461 C C . LYS B 1 69 ? -6.734 -3.109 -9.953 1 97 69 LYS B C 1
ATOM 3463 O O . LYS B 1 69 ? -6.598 -4.219 -9.43 1 97 69 LYS B O 1
ATOM 3468 N N . ASN B 1 70 ? -7.637 -2.266 -9.594 1 96.44 70 ASN B N 1
ATOM 3469 C CA . ASN B 1 70 ? -8.547 -2.568 -8.492 1 96.44 70 ASN B CA 1
ATOM 3470 C C . ASN B 1 70 ? -9.391 -3.809 -8.789 1 96.44 70 ASN B C 1
ATOM 3472 O O . ASN B 1 70 ? -9.602 -4.641 -7.906 1 96.44 70 ASN B O 1
ATOM 3476 N N . THR B 1 71 ? -9.82 -3.902 -9.984 1 97.12 71 THR B N 1
ATOM 3477 C CA . THR B 1 71 ? -10.633 -5.043 -10.375 1 97.12 71 THR B CA 1
ATOM 3478 C C . THR B 1 71 ? -9.812 -6.332 -10.344 1 97.12 71 THR B C 1
ATOM 3480 O O . THR B 1 71 ? -10.289 -7.363 -9.867 1 97.12 71 THR B O 1
ATOM 3483 N N . ILE B 1 72 ? -8.641 -6.301 -10.883 1 98.12 72 ILE B N 1
ATOM 3484 C CA . ILE B 1 72 ? -7.766 -7.465 -10.891 1 98.12 72 ILE B CA 1
ATOM 3485 C C . ILE B 1 72 ? -7.453 -7.887 -9.453 1 98.12 72 ILE B C 1
ATOM 3487 O O . ILE B 1 72 ? -7.496 -9.07 -9.125 1 98.12 72 ILE B O 1
ATOM 3491 N N . ILE B 1 73 ? -7.172 -6.898 -8.602 1 97.75 73 ILE B N 1
ATOM 3492 C CA . ILE B 1 73 ? -6.848 -7.172 -7.203 1 97.75 73 ILE B CA 1
ATOM 3493 C C . ILE B 1 73 ? -8.039 -7.832 -6.516 1 97.75 73 ILE B C 1
ATOM 3495 O O . ILE B 1 73 ? -7.875 -8.797 -5.762 1 97.75 73 ILE B O 1
ATOM 3499 N N . LEU B 1 74 ? -9.203 -7.371 -6.781 1 96.44 74 LEU B N 1
ATOM 3500 C CA . LEU B 1 74 ? -10.414 -7.965 -6.223 1 96.44 74 LEU B CA 1
ATOM 3501 C C . LEU B 1 74 ? -10.555 -9.422 -6.652 1 96.44 74 LEU B C 1
ATOM 3503 O O . LEU B 1 74 ? -10.797 -10.297 -5.82 1 96.44 74 LEU B O 1
ATOM 3507 N N . GLU B 1 75 ? -10.352 -9.664 -7.914 1 96.69 75 GLU B N 1
ATOM 3508 C CA . GLU B 1 75 ? -10.484 -11.016 -8.445 1 96.69 75 GLU B CA 1
ATOM 3509 C C . GLU B 1 75 ? -9.43 -11.945 -7.852 1 96.69 75 GLU B C 1
ATOM 3511 O O . GLU B 1 75 ? -9.727 -13.094 -7.52 1 96.69 75 GLU B O 1
ATOM 3516 N N . ILE B 1 76 ? -8.219 -11.469 -7.699 1 97 76 ILE B N 1
ATOM 3517 C CA . ILE B 1 76 ? -7.141 -12.266 -7.125 1 97 76 ILE B CA 1
ATOM 3518 C C . ILE B 1 76 ? -7.488 -12.648 -5.691 1 97 76 ILE B C 1
ATOM 3520 O O . ILE B 1 76 ? -7.336 -13.805 -5.297 1 97 76 ILE B O 1
ATOM 3524 N N . ASN B 1 77 ? -7.945 -11.727 -4.938 1 93.88 77 ASN B N 1
ATOM 3525 C CA . ASN B 1 77 ? -8.266 -11.992 -3.541 1 93.88 77 ASN B CA 1
ATOM 3526 C C . ASN B 1 77 ? -9.453 -12.945 -3.414 1 93.88 77 ASN B C 1
ATOM 3528 O O . ASN B 1 77 ? -9.469 -13.805 -2.525 1 93.88 77 ASN B O 1
ATOM 3532 N N . GLN B 1 78 ? -10.406 -12.805 -4.305 1 93.31 78 GLN B N 1
ATOM 3533 C CA . GLN B 1 78 ? -11.555 -13.703 -4.285 1 93.31 78 GLN B CA 1
ATOM 3534 C C . GLN B 1 78 ? -11.156 -15.125 -4.66 1 93.31 78 GLN B C 1
ATOM 3536 O O . GLN B 1 78 ? -11.57 -16.078 -4.008 1 93.31 78 GLN B O 1
ATOM 3541 N N . LEU B 1 79 ? -10.336 -15.234 -5.645 1 93.94 79 LEU B N 1
ATOM 3542 C CA . LEU B 1 79 ? -9.922 -16.547 -6.145 1 93.94 79 LEU B CA 1
ATOM 3543 C C . LEU B 1 79 ? -8.914 -17.188 -5.203 1 93.94 79 LEU B C 1
ATOM 3545 O O . LEU B 1 79 ? -8.805 -18.422 -5.145 1 93.94 79 LEU B O 1
ATOM 3549 N N . SER B 1 80 ? -8.188 -16.406 -4.418 1 92 80 SER B N 1
ATOM 3550 C CA . SER B 1 80 ? -7.145 -16.922 -3.537 1 92 80 SER B CA 1
ATOM 3551 C C . SER B 1 80 ? -7.699 -17.234 -2.152 1 92 80 SER B C 1
ATOM 3553 O O . SER B 1 80 ? -6.984 -17.766 -1.297 1 92 80 SER B O 1
ATOM 3555 N N . ALA B 1 81 ? -8.891 -16.984 -1.977 1 86.88 81 ALA B N 1
ATOM 3556 C CA . ALA B 1 81 ? -9.508 -17.234 -0.674 1 86.88 81 ALA B CA 1
ATOM 3557 C C . ALA B 1 81 ? -9.602 -18.734 -0.396 1 86.88 81 ALA B C 1
ATOM 3559 O O . ALA B 1 81 ? -9.898 -19.516 -1.297 1 86.88 81 ALA B O 1
ATOM 3560 N N . SER B 1 82 ? -9.312 -19.109 0.787 1 78.31 82 SER B N 1
ATOM 3561 C CA . SER B 1 82 ? -9.336 -20.516 1.197 1 78.31 82 SER B CA 1
ATOM 3562 C C . SER B 1 82 ? -10.734 -21.109 1.069 1 78.31 82 SER B C 1
ATOM 3564 O O . SER B 1 82 ? -10.883 -22.312 0.851 1 78.31 82 SER B O 1
ATOM 3566 N N . SER B 1 83 ? -11.672 -20.266 1.197 1 79.44 83 SER B N 1
ATOM 3567 C CA . SER B 1 83 ? -13.062 -20.734 1.183 1 79.44 83 SER B CA 1
ATOM 3568 C C . SER B 1 83 ? -13.445 -21.266 -0.187 1 79.44 83 SER B C 1
ATOM 3570 O O . SER B 1 83 ? -14.438 -22 -0.316 1 79.44 83 SER B O 1
ATOM 3572 N N . THR B 1 84 ? -12.672 -21.016 -1.163 1 83.19 84 THR B N 1
ATOM 3573 C CA . THR B 1 84 ? -12.977 -21.422 -2.529 1 83.19 84 THR B CA 1
ATOM 3574 C C . THR B 1 84 ? -12.992 -22.938 -2.65 1 83.19 84 THR B C 1
ATOM 3576 O O . THR B 1 84 ? -13.758 -23.5 -3.445 1 83.19 84 THR B O 1
ATOM 3579 N N . PHE B 1 85 ? -12.219 -23.594 -1.827 1 84.69 85 PHE B N 1
ATOM 3580 C CA . PHE B 1 85 ? -12.086 -25.047 -1.997 1 84.69 85 PHE B CA 1
ATOM 3581 C C . PHE B 1 85 ? -12.648 -25.781 -0.788 1 84.69 85 PHE B C 1
ATOM 3583 O O . PHE B 1 85 ? -12.539 -27 -0.701 1 84.69 85 PHE B O 1
ATOM 3590 N N . ASN B 1 86 ? -13.242 -25.031 0.096 1 82.38 86 ASN B N 1
ATOM 3591 C CA . ASN B 1 86 ? -13.742 -25.625 1.334 1 82.38 86 ASN B CA 1
ATOM 3592 C C . ASN B 1 86 ? -14.805 -26.688 1.061 1 82.38 86 ASN B C 1
ATOM 3594 O O . ASN B 1 86 ? -14.828 -27.734 1.709 1 82.38 86 ASN B O 1
ATOM 3598 N N . ASP B 1 87 ? -15.656 -26.359 0.16 1 79.19 87 ASP B N 1
ATOM 3599 C CA . ASP B 1 87 ? -16.719 -27.297 -0.166 1 79.19 87 ASP B CA 1
ATOM 3600 C C . ASP B 1 87 ? -16.156 -28.625 -0.66 1 79.19 87 ASP B C 1
ATOM 3602 O O . ASP B 1 87 ? -16.688 -29.688 -0.355 1 79.19 87 ASP B O 1
ATOM 3606 N N . PHE B 1 88 ? -15.102 -28.578 -1.439 1 79.62 88 PHE B N 1
ATOM 3607 C CA . PHE B 1 88 ? -14.445 -29.781 -1.95 1 79.62 88 PHE B CA 1
ATOM 3608 C C . PHE B 1 88 ? -13.773 -30.562 -0.821 1 79.62 88 PHE B C 1
ATOM 3610 O O . PHE B 1 88 ? -13.844 -31.781 -0.779 1 79.62 88 PHE B O 1
ATOM 3617 N N . LEU B 1 89 ? -13.188 -29.891 0.123 1 81.38 89 LEU B N 1
ATOM 3618 C CA . LEU B 1 89 ? -12.375 -30.484 1.178 1 81.38 89 LEU B CA 1
ATOM 3619 C C . LEU B 1 89 ? -13.258 -31.125 2.244 1 81.38 89 LEU B C 1
ATOM 3621 O O . LEU B 1 89 ? -12.875 -32.125 2.852 1 81.38 89 LEU B O 1
ATOM 3625 N N . GLU B 1 90 ? -14.344 -30.484 2.535 1 75.19 90 GLU B N 1
ATOM 3626 C CA . GLU B 1 90 ? -15.266 -31.031 3.523 1 75.19 90 GLU B CA 1
ATOM 3627 C C . GLU B 1 90 ? -15.891 -32.344 3.033 1 75.19 90 GLU B C 1
ATOM 3629 O O . GLU B 1 90 ? -16.203 -33.219 3.834 1 75.19 90 GLU B O 1
ATOM 3634 N N . ASN B 1 91 ? -16.188 -32.406 1.83 1 68.94 91 ASN B N 1
ATOM 3635 C CA . ASN B 1 91 ? -16.797 -33.625 1.267 1 68.94 91 ASN B CA 1
ATOM 3636 C C . ASN B 1 91 ? -15.781 -34.719 1.065 1 68.94 91 ASN B C 1
ATOM 3638 O O . ASN B 1 91 ? -16.141 -35.875 0.75 1 68.94 91 ASN B O 1
ATOM 3642 N N . GLU B 1 92 ? -14.555 -34.375 0.985 1 58.06 92 GLU B N 1
ATOM 3643 C CA . GLU B 1 92 ? -13.531 -35.375 0.792 1 58.06 92 GLU B CA 1
ATOM 3644 C C . GLU B 1 92 ? -13.422 -36.281 2.014 1 58.06 92 GLU B C 1
ATOM 3646 O O . GLU B 1 92 ? -13.125 -35.812 3.115 1 58.06 92 GLU B O 1
ATOM 3651 N N . GLU B 1 93 ? -14.477 -37.188 2.189 1 53.22 93 GLU B N 1
ATOM 3652 C CA . GLU B 1 93 ? -14.328 -38.281 3.158 1 53.22 93 GLU B CA 1
ATOM 3653 C C . GLU B 1 93 ? -12.867 -38.688 3.318 1 53.22 93 GLU B C 1
ATOM 3655 O O . GLU B 1 93 ? -12 -38.188 2.598 1 53.22 93 GLU B O 1
ATOM 3660 N N . ASN B 1 94 ? -12.586 -40.031 3.932 1 48.72 94 ASN B N 1
ATOM 3661 C CA . ASN B 1 94 ? -11.359 -40.688 4.34 1 48.72 94 ASN B CA 1
ATOM 3662 C C . ASN B 1 94 ? -10.273 -40.594 3.271 1 48.72 94 ASN B C 1
ATOM 3664 O O . ASN B 1 94 ? -9.133 -40.969 3.504 1 48.72 94 ASN B O 1
ATOM 3668 N N . ASP B 1 95 ? -10.539 -40.75 1.931 1 47.88 95 ASP B N 1
ATOM 3669 C CA . ASP B 1 95 ? -9.445 -41.156 1.042 1 47.88 95 ASP B CA 1
ATOM 3670 C C . ASP B 1 95 ? -8.773 -39.938 0.432 1 47.88 95 ASP B C 1
ATOM 3672 O O . ASP B 1 95 ? -9.445 -39.031 -0.061 1 47.88 95 ASP B O 1
ATOM 3676 N N . PHE B 1 96 ? -7.688 -39.281 0.981 1 51.72 96 PHE B N 1
ATOM 3677 C CA . PHE B 1 96 ? -6.699 -38.312 0.484 1 51.72 96 PHE B CA 1
ATOM 3678 C C . PHE B 1 96 ? -6.812 -38.156 -1.026 1 51.72 96 PHE B C 1
ATOM 3680 O O . PHE B 1 96 ? -6.055 -37.406 -1.635 1 51.72 96 PHE B O 1
ATOM 3687 N N . ASN B 1 97 ? -7.684 -38.969 -1.675 1 57.06 97 ASN B N 1
ATOM 3688 C CA . ASN B 1 97 ? -7.703 -39 -3.135 1 57.06 97 ASN B CA 1
ATOM 3689 C C . ASN B 1 97 ? -8.547 -37.844 -3.693 1 57.06 97 ASN B C 1
ATOM 3691 O O . ASN B 1 97 ? -9.75 -37.781 -3.418 1 57.06 97 ASN B O 1
ATOM 3695 N N . VAL B 1 98 ? -8.031 -36.75 -4.02 1 68.44 98 VAL B N 1
ATOM 3696 C CA . VAL B 1 98 ? -8.617 -35.562 -4.641 1 68.44 98 VAL B CA 1
ATOM 3697 C C . VAL B 1 98 ? -9.367 -35.969 -5.91 1 68.44 98 VAL B C 1
ATOM 3699 O O . VAL B 1 98 ? -8.836 -36.688 -6.75 1 68.44 98 VAL B O 1
ATOM 3702 N N . ASP B 1 99 ? -10.688 -35.844 -5.98 1 78.62 99 ASP B N 1
ATOM 3703 C CA . ASP B 1 99 ? -11.523 -36.094 -7.152 1 78.62 99 ASP B CA 1
ATOM 3704 C C . ASP B 1 99 ? -11.07 -35.219 -8.336 1 78.62 99 ASP B C 1
ATOM 3706 O O . ASP B 1 99 ? -10.391 -34.219 -8.148 1 78.62 99 ASP B O 1
ATOM 3710 N N . SER B 1 100 ? -11.266 -35.719 -9.539 1 84.69 100 SER B N 1
ATOM 3711 C CA . SER B 1 100 ? -10.914 -35.062 -10.789 1 84.69 100 SER B CA 1
ATOM 3712 C C . SER B 1 100 ? -11.578 -33.688 -10.898 1 84.69 100 SER B C 1
ATOM 3714 O O . SER B 1 100 ? -11 -32.781 -11.469 1 84.69 100 SER B O 1
ATOM 3716 N N . THR B 1 101 ? -12.727 -33.562 -10.234 1 86.94 101 THR B N 1
ATOM 3717 C CA . THR B 1 101 ? -13.453 -32.281 -10.312 1 86.94 101 THR B CA 1
ATOM 3718 C C . THR B 1 101 ? -12.727 -31.203 -9.516 1 86.94 101 THR B C 1
ATOM 3720 O O . THR B 1 101 ? -12.586 -30.078 -9.984 1 86.94 101 THR B O 1
ATOM 3723 N N . MET B 1 102 ? -12.266 -31.609 -8.383 1 88.44 102 MET B N 1
ATOM 3724 C CA . MET B 1 102 ? -11.531 -30.656 -7.551 1 88.44 102 MET B CA 1
ATOM 3725 C C . MET B 1 102 ? -10.211 -30.266 -8.211 1 88.44 102 MET B C 1
ATOM 3727 O O . MET B 1 102 ? -9.828 -29.094 -8.203 1 88.44 102 MET B O 1
ATOM 3731 N N . ARG B 1 103 ? -9.562 -31.219 -8.75 1 91.38 103 ARG B N 1
ATOM 3732 C CA . ARG B 1 103 ? -8.289 -30.969 -9.406 1 91.38 103 ARG B CA 1
ATOM 3733 C C . ARG B 1 103 ? -8.461 -30.031 -10.594 1 91.38 103 ARG B C 1
ATOM 3735 O O . ARG B 1 103 ? -7.66 -29.109 -10.797 1 91.38 103 ARG B O 1
ATOM 3742 N N . ASN B 1 104 ? -9.539 -30.266 -11.336 1 91.75 104 ASN B N 1
ATOM 3743 C CA . ASN B 1 104 ? -9.82 -29.406 -12.477 1 91.75 104 ASN B CA 1
ATOM 3744 C C . ASN B 1 104 ? -10.156 -27.984 -12.031 1 91.75 104 ASN B C 1
ATOM 3746 O O . ASN B 1 104 ? -9.766 -27.016 -12.688 1 91.75 104 ASN B O 1
ATOM 3750 N N . SER B 1 105 ? -10.891 -27.922 -11 1 92.19 105 SER B N 1
ATOM 3751 C CA . SER B 1 105 ? -11.227 -26.609 -10.461 1 92.19 105 SER B CA 1
ATOM 3752 C C . SER B 1 105 ? -9.984 -25.875 -9.977 1 92.19 105 SER B C 1
ATOM 3754 O O . SER B 1 105 ? -9.82 -24.672 -10.234 1 92.19 105 SER B O 1
ATOM 3756 N N . TYR B 1 106 ? -9.117 -26.594 -9.289 1 94.31 106 TYR B N 1
ATOM 3757 C CA . TYR B 1 106 ? -7.852 -26.031 -8.836 1 94.31 106 TYR B CA 1
ATOM 3758 C C . TYR B 1 106 ? -7.008 -25.562 -10.016 1 94.31 106 TYR B C 1
ATOM 3760 O O . TYR B 1 106 ? -6.477 -24.438 -10 1 94.31 106 TYR B O 1
ATOM 3768 N N . PHE B 1 107 ? -6.906 -26.375 -10.984 1 94.88 107 PHE B N 1
ATOM 3769 C CA . PHE B 1 107 ? -6.117 -26.078 -12.172 1 94.88 107 PHE B CA 1
ATOM 3770 C C . PHE B 1 107 ? -6.617 -24.797 -12.852 1 94.88 107 PHE B C 1
ATOM 3772 O O . PHE B 1 107 ? -5.832 -23.891 -13.133 1 94.88 107 PHE B O 1
ATOM 3779 N N . SER B 1 108 ? -7.902 -24.719 -13.109 1 95.25 108 SER B N 1
ATOM 3780 C CA . SER B 1 108 ? -8.492 -23.578 -13.789 1 95.25 108 SER B CA 1
ATOM 3781 C C . SER B 1 108 ? -8.344 -22.312 -12.953 1 95.25 108 SER B C 1
ATOM 3783 O O . SER B 1 108 ? -8.031 -21.234 -13.484 1 95.25 108 SER B O 1
ATOM 3785 N N . ASN B 1 109 ? -8.562 -22.453 -11.703 1 96.5 109 ASN B N 1
ATOM 3786 C CA . ASN B 1 109 ? -8.43 -21.312 -10.789 1 96.5 109 ASN B CA 1
ATOM 3787 C C . ASN B 1 109 ? -7.004 -20.781 -10.758 1 96.5 109 ASN B C 1
ATOM 3789 O O . ASN B 1 109 ? -6.789 -19.578 -10.859 1 96.5 109 ASN B O 1
ATOM 3793 N N . LEU B 1 110 ? -6.055 -21.672 -10.609 1 97 110 L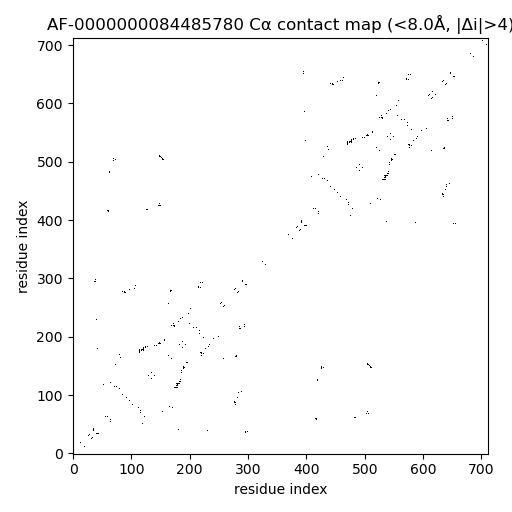EU B N 1
ATOM 3794 C CA . LEU B 1 110 ? -4.656 -21.281 -10.555 1 97 110 LEU B CA 1
ATOM 3795 C C . LEU B 1 110 ? -4.215 -20.656 -11.875 1 97 110 LEU B C 1
ATOM 3797 O O . LEU B 1 110 ? -3.469 -19.672 -11.883 1 97 110 LEU B O 1
ATOM 3801 N N . LYS B 1 111 ? -4.652 -21.203 -12.938 1 96.38 111 LYS B N 1
ATOM 3802 C CA . LYS B 1 111 ? -4.352 -20.641 -14.25 1 96.38 111 LYS B CA 1
ATOM 3803 C C . LYS B 1 111 ? -4.852 -19.203 -14.367 1 96.38 111 LYS B C 1
ATOM 3805 O O . LYS B 1 111 ? -4.125 -18.328 -14.844 1 96.38 111 LYS B O 1
ATOM 3810 N N . PHE B 1 112 ? -6.004 -19.016 -13.945 1 96.81 112 PHE B N 1
ATOM 3811 C CA . PHE B 1 112 ? -6.598 -17.672 -13.992 1 96.81 112 PHE B CA 1
ATOM 3812 C C . PHE B 1 112 ? -5.875 -16.734 -13.047 1 96.81 112 PHE B C 1
ATOM 3814 O O . PHE B 1 112 ? -5.602 -15.578 -13.398 1 96.81 112 PHE B O 1
ATOM 3821 N N . LEU B 1 113 ? -5.543 -17.188 -11.875 1 97.81 113 LEU B N 1
ATOM 3822 C CA . LEU B 1 113 ? -4.809 -16.391 -10.898 1 97.81 113 LEU B CA 1
ATOM 3823 C C . LEU B 1 113 ? -3.467 -15.945 -11.469 1 97.81 113 LEU B C 1
ATOM 3825 O O . LEU B 1 113 ? -3.1 -14.773 -11.344 1 97.81 113 LEU B O 1
ATOM 3829 N N . ARG B 1 114 ? -2.777 -16.812 -12.047 1 97.56 114 ARG B N 1
ATOM 3830 C CA . ARG B 1 114 ? -1.476 -16.484 -12.625 1 97.56 114 ARG B CA 1
ATOM 3831 C C . ARG B 1 114 ? -1.609 -15.461 -13.742 1 97.56 114 ARG B C 1
ATOM 3833 O O . ARG B 1 114 ? -0.772 -14.562 -13.867 1 97.56 114 ARG B O 1
ATOM 3840 N N . MET B 1 115 ? -2.637 -15.594 -14.531 1 97.44 115 MET B N 1
ATOM 3841 C CA . MET B 1 115 ? -2.877 -14.641 -15.609 1 97.44 115 MET B CA 1
ATOM 3842 C C . MET B 1 115 ? -3.16 -13.25 -15.055 1 97.44 115 MET B C 1
ATOM 3844 O O . MET B 1 115 ? -2.592 -12.266 -15.516 1 97.44 115 MET B O 1
ATOM 3848 N N . LEU B 1 116 ? -4.027 -13.195 -14.117 1 98.25 116 LEU B N 1
ATOM 3849 C CA . LEU B 1 116 ? -4.352 -11.922 -13.477 1 98.25 116 LEU B CA 1
ATOM 3850 C C . LEU B 1 116 ? -3.107 -11.297 -12.859 1 98.25 116 LEU B C 1
ATOM 3852 O O . LEU B 1 116 ? -2.873 -10.094 -13.016 1 98.25 116 LEU B O 1
ATOM 3856 N N . ALA B 1 117 ? -2.342 -12.109 -12.195 1 98.31 117 ALA B N 1
ATOM 3857 C CA . ALA B 1 117 ? -1.117 -11.633 -11.555 1 98.31 117 ALA B CA 1
ATOM 3858 C C . ALA B 1 117 ? -0.138 -11.078 -12.586 1 98.31 117 ALA B C 1
ATOM 3860 O O . ALA B 1 117 ? 0.512 -10.062 -12.352 1 98.31 117 ALA B O 1
ATOM 3861 N N . LYS B 1 118 ? -0.04 -11.766 -13.68 1 97.62 118 LYS B N 1
ATOM 3862 C CA . LYS B 1 118 ? 0.818 -11.336 -14.781 1 97.62 118 LYS B CA 1
ATOM 3863 C C . LYS B 1 118 ? 0.421 -9.945 -15.273 1 97.62 118 LYS B C 1
ATOM 3865 O O . LYS B 1 118 ? 1.272 -9.07 -15.43 1 97.62 118 LYS B O 1
ATOM 3870 N N . PHE B 1 119 ? -0.83 -9.727 -15.461 1 97.88 119 PHE B N 1
ATOM 3871 C CA . PHE B 1 119 ? -1.321 -8.445 -15.961 1 97.88 119 PHE B CA 1
ATOM 3872 C C . PHE B 1 119 ? -1.178 -7.359 -14.898 1 97.88 119 PHE B C 1
ATOM 3874 O O . PHE B 1 119 ? -0.876 -6.207 -15.219 1 97.88 119 PHE B O 1
ATOM 3881 N N . LEU B 1 120 ? -1.436 -7.715 -13.703 1 98.19 120 LEU B N 1
ATOM 3882 C CA . LEU B 1 120 ? -1.279 -6.742 -12.633 1 98.19 120 LEU B CA 1
ATOM 3883 C C . LEU B 1 120 ? 0.161 -6.246 -12.547 1 98.19 120 LEU B C 1
ATOM 3885 O O . LEU B 1 120 ? 0.405 -5.039 -12.492 1 98.19 120 LEU B O 1
ATOM 3889 N N . GLY B 1 121 ? 1.091 -7.242 -12.523 1 97.25 121 GLY B N 1
ATOM 3890 C CA . GLY B 1 121 ? 2.496 -6.871 -12.516 1 97.25 121 GLY B CA 1
ATOM 3891 C C . GLY B 1 121 ? 2.895 -6.039 -13.727 1 97.25 121 GLY B C 1
ATOM 3892 O O . GLY B 1 121 ? 3.678 -5.094 -13.602 1 97.25 121 GLY B O 1
ATOM 3893 N N . PHE B 1 122 ? 2.312 -6.305 -14.867 1 96 122 PHE B N 1
ATOM 3894 C CA . PHE B 1 122 ? 2.582 -5.582 -16.109 1 96 122 PHE B CA 1
ATOM 3895 C C . PHE B 1 122 ? 2.164 -4.121 -15.984 1 96 122 PHE B C 1
ATOM 3897 O O . PHE B 1 122 ? 2.936 -3.221 -16.312 1 96 122 PHE B O 1
ATOM 3904 N N . ILE B 1 123 ? 1.035 -3.902 -15.492 1 96 123 ILE B N 1
ATOM 3905 C CA . ILE B 1 123 ? 0.498 -2.553 -15.367 1 96 123 ILE B CA 1
ATOM 3906 C C . ILE B 1 123 ? 1.325 -1.759 -14.359 1 96 123 ILE B C 1
ATOM 3908 O O . ILE B 1 123 ? 1.638 -0.587 -14.586 1 96 123 ILE B O 1
ATOM 3912 N N . GLU B 1 124 ? 1.687 -2.373 -13.289 1 95 124 GLU B N 1
ATOM 3913 C CA . GLU B 1 124 ? 2.443 -1.696 -12.242 1 95 124 GLU B CA 1
ATOM 3914 C C . GLU B 1 124 ? 3.861 -1.373 -12.703 1 95 124 GLU B C 1
ATOM 3916 O O . GLU B 1 124 ? 4.469 -0.409 -12.234 1 95 124 GLU B O 1
ATOM 3921 N N . ALA B 1 125 ? 4.355 -2.111 -13.617 1 93.88 125 ALA B N 1
ATOM 3922 C CA . ALA B 1 125 ? 5.719 -1.917 -14.102 1 93.88 125 ALA B CA 1
ATOM 3923 C C . ALA B 1 125 ? 5.758 -0.92 -15.25 1 93.88 125 ALA B C 1
ATOM 3925 O O . ALA B 1 125 ? 6.828 -0.45 -15.641 1 93.88 125 ALA B O 1
ATOM 3926 N N . LEU B 1 126 ? 4.684 -0.529 -15.773 1 91.88 126 LEU B N 1
ATOM 3927 C CA . LEU B 1 126 ? 4.59 0.292 -16.969 1 91.88 126 LEU B CA 1
ATOM 3928 C C . LEU B 1 126 ? 5.312 1.622 -16.781 1 91.88 126 LEU B C 1
ATOM 3930 O O . LEU B 1 126 ? 5.953 2.123 -17.703 1 91.88 126 LEU B O 1
ATOM 3934 N N . SER B 1 127 ? 5.219 2.145 -15.602 1 90.38 127 SER B N 1
ATOM 3935 C CA . SER B 1 127 ? 5.738 3.488 -15.367 1 90.38 127 SER B CA 1
ATOM 3936 C C . SER B 1 127 ? 7.25 3.469 -15.164 1 90.38 127 SER B C 1
ATOM 3938 O O . SER B 1 127 ? 7.898 4.516 -15.188 1 90.38 127 SER B O 1
ATOM 3940 N N . TYR B 1 128 ? 7.77 2.322 -15.07 1 88.38 128 TYR B N 1
ATOM 3941 C CA . TYR B 1 128 ? 9.164 2.258 -14.656 1 88.38 128 TYR B CA 1
ATOM 3942 C C . TYR B 1 128 ? 10 1.499 -15.68 1 88.38 128 TYR B C 1
ATOM 3944 O O . TYR B 1 128 ? 11.156 1.153 -15.414 1 88.38 128 TYR B O 1
ATOM 3952 N N . LYS B 1 129 ? 9.367 1.181 -16.672 1 75.25 129 LYS B N 1
ATOM 3953 C CA . LYS B 1 129 ? 10.078 0.379 -17.656 1 75.25 129 LYS B CA 1
ATOM 3954 C C . LYS B 1 129 ? 11.258 1.146 -18.25 1 75.25 129 LYS B C 1
ATOM 3956 O O . LYS B 1 129 ? 11.102 2.277 -18.703 1 75.25 129 LYS B O 1
ATOM 3961 N N . MET B 1 130 ? 12.391 0.813 -17.562 1 64.19 130 MET B N 1
ATOM 3962 C CA . MET B 1 130 ? 13.641 1.369 -18.047 1 64.19 130 MET B CA 1
ATOM 3963 C C . MET B 1 130 ? 14.336 0.389 -19 1 64.19 130 MET B C 1
ATOM 3965 O O . MET B 1 130 ? 14.195 -0.826 -18.844 1 64.19 130 MET B O 1
ATOM 3969 N N . ASP B 1 131 ? 14.781 0.771 -20.062 1 57.09 131 ASP B N 1
ATOM 3970 C CA . ASP B 1 131 ? 15.633 -0.083 -20.875 1 57.09 131 ASP B CA 1
ATOM 3971 C C . ASP B 1 131 ? 16.859 -0.562 -20.094 1 57.09 131 ASP B C 1
ATOM 3973 O O . ASP B 1 131 ? 17.688 0.246 -19.672 1 57.09 131 ASP B O 1
ATOM 3977 N N . SER B 1 132 ? 16.719 -1.686 -19.281 1 54.19 132 SER B N 1
ATOM 3978 C CA . SER B 1 132 ? 17.656 -2.334 -18.375 1 54.19 132 SER B CA 1
ATOM 3979 C C . SER B 1 132 ? 19.094 -2.199 -18.875 1 54.19 132 SER B C 1
ATOM 3981 O O . SER B 1 132 ? 20.031 -2.076 -18.078 1 54.19 132 SER B O 1
ATOM 3983 N N . LYS B 1 133 ? 19.406 -2.432 -20.188 1 54.19 133 LYS B N 1
ATOM 3984 C CA . LYS B 1 133 ? 20.781 -2.488 -20.688 1 54.19 133 LYS B CA 1
ATOM 3985 C C . LYS B 1 133 ? 21.516 -1.18 -20.422 1 54.19 133 LYS B C 1
ATOM 3987 O O . LYS B 1 133 ? 22.75 -1.15 -20.406 1 54.19 133 LYS B O 1
ATOM 3992 N N . MET B 1 134 ? 20.75 -0.182 -20.047 1 59.03 134 MET B N 1
ATOM 3993 C CA . MET B 1 134 ? 21.5 1.069 -20.109 1 59.03 134 MET B CA 1
ATOM 3994 C C . MET B 1 134 ? 21.406 1.823 -18.781 1 59.03 134 MET B C 1
ATOM 3996 O O . MET B 1 134 ? 21.797 2.988 -18.703 1 59.03 134 MET B O 1
ATOM 4000 N N . VAL B 1 135 ? 20.859 1.073 -17.781 1 69.62 135 VAL B N 1
ATOM 4001 C CA . VAL B 1 135 ? 20.656 1.998 -16.672 1 69.62 135 VAL B CA 1
ATOM 4002 C C . VAL B 1 135 ? 21.859 1.969 -15.742 1 69.62 135 VAL B C 1
ATOM 4004 O O . VAL B 1 135 ? 22.312 0.896 -15.328 1 69.62 135 VAL B O 1
ATOM 4007 N N . SER B 1 136 ? 22.641 2.998 -15.664 1 80.75 136 SER B N 1
ATOM 4008 C CA . SER B 1 136 ? 23.797 3.197 -14.781 1 80.75 136 SER B CA 1
ATOM 4009 C C . SER B 1 136 ? 23.438 2.906 -13.328 1 80.75 136 SER B C 1
ATOM 4011 O O . SER B 1 136 ? 22.266 2.963 -12.953 1 80.75 136 SER B O 1
ATOM 4013 N N . GLU B 1 137 ? 24.391 2.449 -12.703 1 83.75 137 GLU B N 1
ATOM 4014 C CA . GLU B 1 137 ? 24.25 2.16 -11.281 1 83.75 137 GLU B CA 1
ATOM 4015 C C . GLU B 1 137 ? 23.781 3.391 -10.516 1 83.75 137 GLU B C 1
ATOM 4017 O O . GLU B 1 137 ? 23.016 3.273 -9.555 1 83.75 137 GLU B O 1
ATOM 4022 N N . GLY B 1 138 ? 24.219 4.465 -10.898 1 86.69 138 GLY B N 1
ATOM 4023 C CA . GLY B 1 138 ? 23.812 5.707 -10.25 1 86.69 138 GLY B CA 1
ATOM 4024 C C . GLY B 1 138 ? 22.328 5.988 -10.383 1 86.69 138 GLY B C 1
ATOM 4025 O O . GLY B 1 138 ? 21.688 6.418 -9.422 1 86.69 138 GLY B O 1
ATOM 4026 N N . ILE B 1 139 ? 21.828 5.648 -11.5 1 87.62 139 ILE B N 1
ATOM 4027 C CA . ILE B 1 139 ? 20.406 5.879 -11.75 1 87.62 139 ILE B CA 1
ATOM 4028 C C . ILE B 1 139 ? 19.578 4.902 -10.922 1 87.62 139 ILE B C 1
ATOM 4030 O O . ILE B 1 139 ? 18.531 5.281 -10.375 1 87.62 139 ILE B O 1
ATOM 4034 N N . ILE B 1 140 ? 20.062 3.691 -10.883 1 89.06 140 ILE B N 1
ATOM 4035 C CA . ILE B 1 140 ? 19.359 2.678 -10.102 1 89.06 140 ILE B CA 1
ATOM 4036 C C . ILE B 1 140 ? 19.297 3.1 -8.633 1 89.06 140 ILE B C 1
ATOM 4038 O O . ILE B 1 140 ? 18.25 3.025 -8 1 89.06 140 ILE B O 1
ATOM 4042 N N . LYS B 1 141 ? 20.375 3.57 -8.133 1 92.06 141 LYS B N 1
ATOM 4043 C CA . LYS B 1 141 ? 20.422 4.02 -6.746 1 92.06 141 LYS B CA 1
ATOM 4044 C C . LYS B 1 141 ? 19.484 5.199 -6.512 1 92.06 141 LYS B C 1
ATOM 4046 O O . LYS B 1 141 ? 18.797 5.254 -5.488 1 92.06 141 LYS B O 1
ATOM 4051 N N . ALA B 1 142 ? 19.469 6.074 -7.414 1 92.12 142 ALA B N 1
ATOM 4052 C CA . ALA B 1 142 ? 18.594 7.238 -7.301 1 92.12 142 ALA B CA 1
ATOM 4053 C C . ALA B 1 142 ? 17.125 6.82 -7.301 1 92.12 142 ALA B C 1
ATOM 4055 O O . ALA B 1 142 ? 16.328 7.363 -6.539 1 92.12 142 ALA B O 1
ATOM 4056 N N . GLU B 1 143 ? 16.828 5.891 -8.133 1 92.62 143 GLU B N 1
ATOM 4057 C CA . GLU B 1 143 ? 15.461 5.398 -8.203 1 92.62 143 GLU B CA 1
ATOM 4058 C C . GLU B 1 143 ? 15.062 4.68 -6.918 1 92.62 143 GLU B C 1
ATOM 4060 O O . GLU B 1 143 ? 13.945 4.836 -6.434 1 92.62 143 GLU B O 1
ATOM 4065 N N . ILE B 1 144 ? 15.961 3.932 -6.402 1 94.44 144 ILE B N 1
ATOM 4066 C CA . ILE B 1 144 ? 15.703 3.223 -5.156 1 94.44 144 ILE B CA 1
ATOM 4067 C C . ILE B 1 144 ? 15.461 4.227 -4.031 1 94.44 144 ILE B C 1
ATOM 4069 O O . ILE B 1 144 ? 14.539 4.062 -3.229 1 94.44 144 ILE B O 1
ATOM 4073 N N . ASP B 1 145 ? 16.203 5.266 -4.051 1 94.88 145 ASP B N 1
ATOM 4074 C CA . ASP B 1 145 ? 16.062 6.289 -3.02 1 94.88 145 ASP B CA 1
ATOM 4075 C C . ASP B 1 145 ? 14.734 7.027 -3.162 1 94.88 145 ASP B C 1
ATOM 4077 O O . ASP B 1 145 ? 14.055 7.289 -2.17 1 94.88 145 ASP B O 1
ATOM 4081 N N . THR B 1 146 ? 14.391 7.293 -4.324 1 95.06 146 THR B N 1
ATOM 4082 C CA . THR B 1 146 ? 13.172 8.055 -4.586 1 95.06 146 THR B CA 1
ATOM 4083 C C . THR B 1 146 ? 11.93 7.219 -4.262 1 95.06 146 THR B C 1
ATOM 4085 O O . THR B 1 146 ? 10.93 7.754 -3.785 1 95.06 146 THR B O 1
ATOM 4088 N N . ARG B 1 147 ? 12.047 5.883 -4.457 1 96.31 147 ARG B N 1
ATOM 4089 C CA . ARG B 1 147 ? 10.883 5.02 -4.309 1 96.31 147 ARG B CA 1
ATOM 4090 C C . ARG B 1 147 ? 10.984 4.164 -3.051 1 96.31 147 ARG B C 1
ATOM 4092 O O . ARG B 1 147 ? 10.297 3.15 -2.922 1 96.31 147 ARG B O 1
ATOM 4099 N N . ARG B 1 148 ? 11.758 4.566 -2.125 1 95 148 ARG B N 1
ATOM 4100 C CA . ARG B 1 148 ? 12.086 3.744 -0.965 1 95 148 ARG B CA 1
ATOM 4101 C C . ARG B 1 148 ? 10.844 3.467 -0.121 1 95 148 ARG B C 1
ATOM 4103 O O . ARG B 1 148 ? 10.766 2.438 0.553 1 95 148 ARG B O 1
ATOM 4110 N N . TRP B 1 149 ? 9.867 4.309 -0.213 1 93.44 149 TRP B N 1
ATOM 4111 C CA . TRP B 1 149 ? 8.695 4.168 0.65 1 93.44 149 TRP B CA 1
ATOM 4112 C C . TRP B 1 149 ? 7.527 3.559 -0.114 1 93.44 149 TRP B C 1
ATOM 4114 O O . TRP B 1 149 ? 6.445 3.371 0.445 1 93.44 149 TRP B O 1
ATOM 4124 N N . TYR B 1 150 ? 7.789 3.154 -1.298 1 94.38 150 TYR B N 1
ATOM 4125 C CA . TYR B 1 150 ? 6.746 2.627 -2.172 1 94.38 150 TYR B CA 1
ATOM 4126 C C . TYR B 1 150 ? 6.238 1.282 -1.667 1 94.38 150 TYR B C 1
ATOM 4128 O O . TYR B 1 150 ? 7.027 0.438 -1.23 1 94.38 150 TYR B O 1
ATOM 4136 N N . GLN B 1 151 ? 4.926 1.152 -1.71 1 95.5 151 GLN B N 1
ATOM 4137 C CA . GLN B 1 151 ? 4.254 -0.13 -1.528 1 95.5 151 GLN B CA 1
ATOM 4138 C C . GLN B 1 151 ? 3.125 -0.308 -2.539 1 95.5 151 GLN B C 1
ATOM 4140 O O . GLN B 1 151 ? 2.508 0.669 -2.967 1 95.5 151 GLN B O 1
ATOM 4145 N N . PRO B 1 152 ? 2.912 -1.534 -2.941 1 95.69 152 PRO B N 1
ATOM 4146 C CA . PRO B 1 152 ? 1.829 -1.767 -3.898 1 95.69 152 PRO B CA 1
ATOM 4147 C C . PRO B 1 152 ? 0.451 -1.463 -3.314 1 95.69 152 PRO B C 1
ATOM 4149 O O . PRO B 1 152 ? 0.315 -1.287 -2.102 1 95.69 152 PRO B O 1
ATOM 4152 N N . ASN B 1 153 ? -0.583 -1.395 -4.188 1 95.44 153 ASN B N 1
ATOM 4153 C CA . ASN B 1 153 ? -1.936 -1.011 -3.799 1 95.44 153 ASN B CA 1
ATOM 4154 C C . ASN B 1 153 ? -2.684 -2.174 -3.152 1 95.44 153 ASN B C 1
ATOM 4156 O O . ASN B 1 153 ? -3.904 -2.123 -3 1 95.44 153 ASN B O 1
ATOM 4160 N N . PHE B 1 154 ? -2.008 -3.244 -2.893 1 94.12 154 PHE B N 1
ATOM 4161 C CA . PHE B 1 154 ? -2.547 -4.348 -2.105 1 94.12 154 PHE B CA 1
ATOM 4162 C C . PHE B 1 154 ? -1.469 -4.961 -1.222 1 94.12 154 PHE B C 1
ATOM 4164 O O . PHE B 1 154 ? -0.277 -4.84 -1.514 1 94.12 154 PHE B O 1
ATOM 4171 N N . ASP B 1 155 ? -1.86 -5.531 -0.155 1 93.69 155 ASP B N 1
ATOM 4172 C CA . ASP B 1 155 ? -0.913 -6.023 0.84 1 93.69 155 ASP B CA 1
ATOM 4173 C C . ASP B 1 155 ? -0.469 -7.449 0.519 1 93.69 155 ASP B C 1
ATOM 4175 O O . ASP B 1 155 ? -1.011 -8.414 1.066 1 93.69 155 ASP B O 1
ATOM 4179 N N . LEU B 1 156 ? 0.538 -7.539 -0.282 1 95.5 156 LEU B N 1
ATOM 4180 C CA . LEU B 1 156 ? 1.076 -8.836 -0.688 1 95.5 156 LEU B CA 1
ATOM 4181 C C . LEU B 1 156 ? 1.649 -9.586 0.509 1 95.5 156 LEU B C 1
ATOM 4183 O O . LEU B 1 156 ? 1.53 -10.805 0.594 1 95.5 156 LEU B O 1
ATOM 4187 N N . LYS B 1 157 ? 2.242 -8.875 1.409 1 93.38 157 LYS B N 1
ATOM 4188 C CA . LYS B 1 157 ? 2.834 -9.461 2.607 1 93.38 157 LYS B CA 1
ATOM 4189 C C . LYS B 1 157 ? 1.781 -10.18 3.445 1 93.38 157 LYS B C 1
ATOM 4191 O O . LYS B 1 157 ? 1.983 -11.32 3.859 1 93.38 157 LYS B O 1
ATOM 4196 N N . GLN B 1 158 ? 0.699 -9.539 3.598 1 90.5 158 GLN B N 1
ATOM 4197 C CA . GLN B 1 158 ? -0.378 -10.125 4.383 1 90.5 158 GLN B CA 1
ATOM 4198 C C . GLN B 1 158 ? -0.953 -11.359 3.689 1 90.5 158 GLN B C 1
ATOM 4200 O O . GLN B 1 158 ? -1.361 -12.32 4.352 1 90.5 158 GLN B O 1
ATOM 4205 N N . ILE B 1 159 ? -0.979 -11.336 2.432 1 93.44 159 ILE B N 1
ATOM 4206 C CA . ILE B 1 159 ? -1.532 -12.453 1.676 1 93.44 159 ILE B CA 1
ATOM 4207 C C . ILE B 1 159 ? -0.657 -13.688 1.867 1 93.44 159 ILE B C 1
ATOM 4209 O O . ILE B 1 159 ? -1.167 -14.797 2.07 1 93.44 159 ILE B O 1
ATOM 4213 N N . VAL B 1 160 ? 0.649 -13.531 1.817 1 94 160 VAL B N 1
ATOM 4214 C CA . VAL B 1 160 ? 1.548 -14.664 1.974 1 94 160 VAL B CA 1
ATOM 4215 C C . VAL B 1 160 ? 1.467 -15.195 3.402 1 94 160 VAL B C 1
ATOM 4217 O O . VAL B 1 160 ? 1.432 -16.406 3.619 1 94 160 VAL B O 1
ATOM 4220 N N . LEU B 1 161 ? 1.362 -14.344 4.363 1 90.38 161 LEU B N 1
ATOM 4221 C CA . LEU B 1 161 ? 1.259 -14.75 5.762 1 90.38 161 LEU B CA 1
ATOM 4222 C C . LEU B 1 161 ? -0.046 -15.5 6.012 1 90.38 161 LEU B C 1
ATOM 4224 O O . LEU B 1 161 ? -0.063 -16.5 6.73 1 90.38 161 LEU B O 1
ATOM 4228 N N . ARG B 1 162 ? -1.024 -15.023 5.387 1 89.38 162 ARG B N 1
ATOM 4229 C CA . ARG B 1 162 ? -2.311 -15.703 5.5 1 89.38 162 ARG B CA 1
ATOM 4230 C C . ARG B 1 162 ? -2.264 -17.078 4.848 1 89.38 162 ARG B C 1
ATOM 4232 O O . ARG B 1 162 ? -2.844 -18.047 5.363 1 89.38 162 ARG B O 1
ATOM 4239 N N . ALA B 1 163 ? -1.614 -17.156 3.729 1 92.19 163 ALA B N 1
ATOM 4240 C CA . ALA B 1 163 ? -1.482 -18.438 3.041 1 92.19 163 ALA B CA 1
ATOM 4241 C C . ALA B 1 163 ? -0.731 -19.438 3.904 1 92.19 163 ALA B C 1
ATOM 4243 O O . ALA B 1 163 ? -1.048 -20.641 3.891 1 92.19 163 ALA B O 1
ATOM 4244 N N . ILE B 1 164 ? 0.254 -18.984 4.648 1 89.5 164 ILE B N 1
ATOM 4245 C CA . ILE B 1 164 ? 1.002 -19.844 5.562 1 89.5 164 ILE B CA 1
ATOM 4246 C C . ILE B 1 164 ? 0.084 -20.328 6.68 1 89.5 164 ILE B C 1
ATOM 4248 O O . ILE B 1 164 ? 0.053 -21.531 6.988 1 89.5 164 ILE B O 1
ATOM 4252 N N . LYS B 1 165 ? -0.706 -19.422 7.195 1 85.56 165 LYS B N 1
ATOM 4253 C CA . LYS B 1 165 ? -1.595 -19.734 8.312 1 85.56 165 LYS B CA 1
ATOM 4254 C C . LYS B 1 165 ? -2.689 -20.703 7.891 1 85.56 165 LYS B C 1
ATOM 4256 O O . LYS B 1 165 ? -3.014 -21.641 8.625 1 85.56 165 LYS B O 1
ATOM 4261 N N . GLU B 1 166 ? -3.174 -20.5 6.73 1 86.81 166 GLU B N 1
ATOM 4262 C CA . GLU B 1 166 ? -4.301 -21.297 6.254 1 86.81 166 GLU B CA 1
ATOM 4263 C C . GLU B 1 166 ? -3.824 -22.531 5.488 1 86.81 166 GLU B C 1
ATOM 4265 O O . GLU B 1 166 ? -4.637 -23.359 5.066 1 86.81 166 GLU B O 1
ATOM 4270 N N . ASN B 1 167 ? -2.541 -22.672 5.242 1 88.88 167 ASN B N 1
ATOM 4271 C CA . ASN B 1 167 ? -1.937 -23.797 4.535 1 88.88 167 ASN B CA 1
ATOM 4272 C C . ASN B 1 167 ? -2.457 -23.906 3.102 1 88.88 167 ASN B C 1
ATOM 4274 O O . ASN B 1 167 ? -2.928 -24.953 2.684 1 88.88 167 ASN B O 1
ATOM 4278 N N . THR B 1 168 ? -2.389 -22.828 2.451 1 93.5 168 THR B N 1
ATOM 4279 C CA . THR B 1 168 ? -2.795 -22.766 1.051 1 93.5 168 THR B CA 1
ATOM 4280 C C . THR B 1 168 ? -1.652 -22.25 0.182 1 93.5 168 THR B C 1
ATOM 4282 O O . THR B 1 168 ? -1.877 -21.469 -0.751 1 93.5 168 THR B O 1
ATOM 4285 N N . LEU B 1 169 ? -0.467 -22.641 0.387 1 94.44 169 LEU B N 1
ATOM 4286 C CA . LEU B 1 169 ? 0.73 -22.156 -0.29 1 94.44 169 LEU B CA 1
ATOM 4287 C C . LEU B 1 169 ? 0.733 -22.578 -1.756 1 94.44 169 LEU B C 1
ATOM 4289 O O . LEU B 1 169 ? 1.233 -21.844 -2.613 1 94.44 169 LEU B O 1
ATOM 4293 N N . ILE B 1 170 ? 0.214 -23.75 -2.055 1 95.06 170 ILE B N 1
ATOM 4294 C CA . ILE B 1 170 ? 0.223 -24.25 -3.424 1 95.06 170 ILE B CA 1
ATOM 4295 C C . ILE B 1 170 ? -0.644 -23.359 -4.309 1 95.06 170 ILE B C 1
ATOM 4297 O O . ILE B 1 170 ? -0.5 -23.359 -5.535 1 95.06 170 ILE B O 1
ATOM 4301 N N . LEU B 1 171 ? -1.525 -22.672 -3.689 1 95.75 171 LEU B N 1
ATOM 4302 C CA . LEU B 1 171 ? -2.379 -21.734 -4.418 1 95.75 171 LEU B CA 1
ATOM 4303 C C . LEU B 1 171 ? -1.743 -20.359 -4.473 1 95.75 171 LEU B C 1
ATOM 4305 O O . LEU B 1 171 ? -1.784 -19.688 -5.508 1 95.75 171 LEU B O 1
ATOM 4309 N N . ALA B 1 172 ? -1.087 -19.875 -3.465 1 96.69 172 ALA B N 1
ATOM 4310 C CA . ALA B 1 172 ? -0.617 -18.5 -3.299 1 96.69 172 ALA B CA 1
ATOM 4311 C C . ALA B 1 172 ? 0.723 -18.297 -4 1 96.69 172 ALA B C 1
ATOM 4313 O O . ALA B 1 172 ? 0.921 -17.281 -4.688 1 96.69 172 ALA B O 1
ATOM 4314 N N . ILE B 1 173 ? 1.619 -19.172 -3.912 1 97.38 173 ILE B N 1
ATOM 4315 C CA . ILE B 1 173 ? 3.004 -18.969 -4.32 1 97.38 173 ILE B CA 1
ATOM 4316 C C . ILE B 1 173 ? 3.084 -18.875 -5.844 1 97.38 173 ILE B C 1
ATOM 4318 O O . ILE B 1 173 ? 3.74 -17.969 -6.379 1 97.38 173 ILE B O 1
ATOM 4322 N N . PRO B 1 174 ? 2.4 -19.734 -6.586 1 97.19 174 PRO B N 1
ATOM 4323 C CA . PRO B 1 174 ? 2.566 -19.688 -8.039 1 97.19 174 PRO B CA 1
ATOM 4324 C C . PRO B 1 174 ? 2.148 -18.344 -8.641 1 97.19 174 PRO B C 1
ATOM 4326 O O . PRO B 1 174 ? 2.84 -17.812 -9.508 1 97.19 174 PRO B O 1
ATOM 4329 N N . TRP B 1 175 ? 1.035 -17.828 -8.195 1 97.75 175 TRP B N 1
ATOM 4330 C CA . TRP B 1 175 ? 0.633 -16.562 -8.805 1 97.75 175 TRP B CA 1
ATOM 4331 C C . TRP B 1 175 ? 1.45 -15.398 -8.234 1 97.75 175 TRP B C 1
ATOM 4333 O O . TRP B 1 175 ? 1.707 -14.414 -8.938 1 97.75 175 TRP B O 1
ATOM 4343 N N . MET B 1 176 ? 1.896 -15.43 -7.035 1 98.06 176 MET B N 1
ATOM 4344 C CA . MET B 1 176 ? 2.736 -14.383 -6.457 1 98.06 176 MET B CA 1
ATOM 4345 C C . MET B 1 176 ? 4.062 -14.281 -7.203 1 98.06 176 MET B C 1
ATOM 4347 O O . MET B 1 176 ? 4.547 -13.18 -7.461 1 98.06 176 MET B O 1
ATOM 4351 N N . VAL B 1 177 ? 4.586 -15.445 -7.461 1 97.19 177 VAL B N 1
ATOM 4352 C CA . VAL B 1 177 ? 5.84 -15.492 -8.203 1 97.19 177 VAL B CA 1
ATOM 4353 C C . VAL B 1 177 ? 5.645 -14.867 -9.586 1 97.19 177 VAL B C 1
ATOM 4355 O O . VAL B 1 177 ? 6.496 -14.109 -10.055 1 97.19 177 VAL B O 1
ATOM 4358 N N . LYS B 1 178 ? 4.555 -15.141 -10.227 1 97.06 178 LYS B N 1
ATOM 4359 C CA . LYS B 1 178 ? 4.25 -14.555 -11.523 1 97.06 178 LYS B CA 1
ATOM 4360 C C . LYS B 1 178 ? 4.113 -13.039 -11.43 1 97.06 178 LYS B C 1
ATOM 4362 O O . LYS B 1 178 ? 4.633 -12.312 -12.273 1 97.06 178 LYS B O 1
ATOM 4367 N N . TYR B 1 179 ? 3.525 -12.578 -10.438 1 98.12 179 TYR B N 1
ATOM 4368 C CA . TYR B 1 179 ? 3.357 -11.148 -10.195 1 98.12 179 TYR B CA 1
ATOM 4369 C C . TYR B 1 179 ? 4.707 -10.461 -10.016 1 98.12 179 TYR B C 1
ATOM 4371 O O . TYR B 1 179 ? 5 -9.469 -10.695 1 98.12 179 TYR B O 1
ATOM 4379 N N . ILE B 1 180 ? 5.527 -11.008 -9.156 1 97.75 180 ILE B N 1
ATOM 4380 C CA . ILE B 1 180 ? 6.812 -10.398 -8.828 1 97.75 180 ILE B CA 1
ATOM 4381 C C . ILE B 1 180 ? 7.73 -10.445 -10.039 1 97.75 180 ILE B C 1
ATOM 4383 O O . ILE B 1 180 ? 8.508 -9.523 -10.273 1 97.75 180 ILE B O 1
ATOM 4387 N N . SER B 1 181 ? 7.59 -11.5 -10.828 1 95.94 181 SER B N 1
ATOM 4388 C CA . SER B 1 181 ? 8.43 -11.656 -12.008 1 95.94 181 SER B CA 1
ATOM 4389 C C . SER B 1 181 ? 8.156 -10.562 -13.031 1 95.94 181 SER B C 1
ATOM 4391 O O . SER B 1 181 ? 9.008 -10.266 -13.883 1 95.94 181 SER B O 1
ATOM 4393 N N . MET B 1 182 ? 7.008 -9.953 -12.992 1 95.56 182 MET B N 1
ATOM 4394 C CA . MET B 1 182 ? 6.621 -8.93 -13.961 1 95.56 182 MET B CA 1
ATOM 4395 C C . MET B 1 182 ? 7.105 -7.555 -13.516 1 95.56 182 MET B C 1
ATOM 4397 O O . MET B 1 182 ? 7.098 -6.605 -14.305 1 95.56 182 MET B O 1
ATOM 4401 N N . LEU B 1 183 ? 7.512 -7.418 -12.281 1 95.19 183 LEU B N 1
ATOM 4402 C CA . LEU B 1 183 ? 7.902 -6.117 -11.734 1 95.19 183 LEU B CA 1
ATOM 4403 C C . LEU B 1 183 ? 9.258 -5.691 -12.281 1 95.19 183 LEU B C 1
ATOM 4405 O O . LEU B 1 183 ? 10.008 -6.512 -12.82 1 95.19 183 LEU B O 1
ATOM 4409 N N . ASP B 1 184 ? 9.531 -4.41 -12.156 1 92.38 184 ASP B N 1
ATOM 4410 C CA . ASP B 1 184 ? 10.781 -3.875 -12.688 1 92.38 184 ASP B CA 1
ATOM 4411 C C . ASP B 1 184 ? 11.945 -4.148 -11.734 1 92.38 184 ASP B C 1
ATOM 4413 O O . ASP B 1 184 ? 11.727 -4.555 -10.586 1 92.38 184 ASP B O 1
ATOM 4417 N N . TYR B 1 185 ? 13.094 -3.898 -12.195 1 91.25 185 TYR B N 1
ATOM 4418 C CA . TYR B 1 185 ? 14.352 -4.191 -11.516 1 91.25 185 TYR B CA 1
ATOM 4419 C C . TYR B 1 185 ? 14.414 -3.49 -10.156 1 91.25 185 TYR B C 1
ATOM 4421 O O . TYR B 1 185 ? 14.812 -4.094 -9.164 1 91.25 185 TYR B O 1
ATOM 4429 N N . VAL B 1 186 ? 14.047 -2.289 -10.094 1 93.75 186 VAL B N 1
ATOM 4430 C CA . VAL B 1 186 ? 14.18 -1.463 -8.898 1 93.75 186 VAL B CA 1
ATOM 4431 C C . VAL B 1 186 ? 13.117 -1.854 -7.875 1 93.75 186 VAL B C 1
ATOM 4433 O O . VAL B 1 186 ? 13.398 -1.951 -6.68 1 93.75 186 VAL B O 1
ATOM 4436 N N . THR B 1 187 ? 11.898 -2.107 -8.32 1 95.62 187 THR B N 1
ATOM 4437 C CA . THR B 1 187 ? 10.773 -2.375 -7.43 1 95.62 187 THR B CA 1
ATOM 4438 C C . THR B 1 187 ? 11.07 -3.57 -6.531 1 95.62 187 THR B C 1
ATOM 4440 O O . THR B 1 187 ? 10.797 -3.531 -5.328 1 95.62 187 THR B O 1
ATOM 4443 N N . ILE B 1 188 ? 11.656 -4.609 -7.07 1 95.12 188 ILE B N 1
ATOM 4444 C CA . ILE B 1 188 ? 11.891 -5.848 -6.332 1 95.12 188 ILE B CA 1
ATOM 4445 C C . ILE B 1 188 ? 12.953 -5.613 -5.262 1 95.12 188 ILE B C 1
ATOM 4447 O O . ILE B 1 188 ? 13.109 -6.43 -4.348 1 95.12 188 ILE B O 1
ATOM 4451 N N . ARG B 1 189 ? 13.633 -4.492 -5.332 1 94.81 189 ARG B N 1
ATOM 4452 C CA . ARG B 1 189 ? 14.727 -4.188 -4.41 1 94.81 189 ARG B CA 1
ATOM 4453 C C . ARG B 1 189 ? 14.289 -3.17 -3.363 1 94.81 189 ARG B C 1
ATOM 4455 O O . ARG B 1 189 ? 15.086 -2.77 -2.512 1 94.81 189 ARG B O 1
ATOM 4462 N N . LEU B 1 190 ? 13.078 -2.734 -3.416 1 96.62 190 LEU B N 1
ATOM 4463 C CA . LEU B 1 190 ? 12.562 -1.771 -2.447 1 96.62 190 LEU B CA 1
ATOM 4464 C C . LEU B 1 190 ? 12.266 -2.447 -1.112 1 96.62 190 LEU B C 1
ATOM 4466 O O . LEU B 1 190 ? 12.023 -3.654 -1.065 1 96.62 190 LEU B O 1
ATOM 4470 N N . PRO B 1 191 ? 12.234 -1.691 -0.019 1 95.75 191 PRO B N 1
ATOM 4471 C CA . PRO B 1 191 ? 12.094 -2.262 1.322 1 95.75 191 PRO B CA 1
ATOM 4472 C C . PRO B 1 191 ? 10.828 -3.113 1.472 1 95.75 191 PRO B C 1
ATOM 4474 O O . PRO B 1 191 ? 10.867 -4.168 2.109 1 95.75 191 PRO B O 1
ATOM 4477 N N . TYR B 1 192 ? 9.766 -2.662 0.955 1 96.06 192 TYR B N 1
ATOM 4478 C CA . TYR B 1 192 ? 8.539 -3.449 1.062 1 96.06 192 TYR B CA 1
ATOM 4479 C C . TYR B 1 192 ? 8.727 -4.836 0.457 1 96.06 192 TYR B C 1
ATOM 4481 O O . TYR B 1 192 ? 8.398 -5.844 1.087 1 96.06 192 TYR B O 1
ATOM 4489 N N . PHE B 1 193 ? 9.242 -4.902 -0.735 1 96.56 193 PHE B N 1
ATOM 4490 C CA . PHE B 1 193 ? 9.383 -6.184 -1.418 1 96.56 193 PHE B CA 1
ATOM 4491 C C . PHE B 1 193 ? 10.508 -7.004 -0.799 1 96.56 193 PHE B C 1
ATOM 4493 O O . PHE B 1 193 ? 10.453 -8.234 -0.787 1 96.56 193 PHE B O 1
ATOM 4500 N N . GLU B 1 194 ? 11.477 -6.316 -0.236 1 94.81 194 GLU B N 1
ATOM 4501 C CA . GLU B 1 194 ? 12.5 -7.047 0.511 1 94.81 194 GLU B CA 1
ATOM 4502 C C . GLU B 1 194 ? 11.883 -7.832 1.665 1 94.81 194 GLU B C 1
ATOM 4504 O O . GLU B 1 194 ? 12.273 -8.969 1.929 1 94.81 194 GLU B O 1
ATOM 4509 N N . SER B 1 195 ? 10.93 -7.207 2.324 1 94.56 195 SER B N 1
ATOM 4510 C CA . SER B 1 195 ? 10.258 -7.883 3.428 1 94.56 195 SER B CA 1
ATOM 4511 C C . SER B 1 195 ? 9.438 -9.07 2.932 1 94.56 195 SER B C 1
ATOM 4513 O O . SER B 1 195 ? 9.359 -10.102 3.598 1 94.56 195 SER B O 1
ATOM 4515 N N . VAL B 1 196 ? 8.828 -8.961 1.81 1 96.19 196 VAL B N 1
ATOM 4516 C CA . VAL B 1 196 ? 8.062 -10.055 1.213 1 96.19 196 VAL B CA 1
ATOM 4517 C C . VAL B 1 196 ? 9 -11.188 0.813 1 96.19 196 VAL B C 1
ATOM 4519 O O . VAL B 1 196 ? 8.727 -12.359 1.088 1 96.19 196 VAL B O 1
ATOM 4522 N N . LEU B 1 197 ? 10.117 -10.805 0.174 1 96.5 197 LEU B N 1
ATOM 4523 C CA . LEU B 1 197 ? 11.094 -11.797 -0.283 1 96.5 197 LEU B CA 1
ATOM 4524 C C . LEU B 1 197 ? 11.672 -12.57 0.895 1 96.5 197 LEU B C 1
ATOM 4526 O O . LEU B 1 197 ? 11.945 -13.766 0.783 1 96.5 197 LEU B O 1
ATOM 4530 N N . GLU B 1 198 ? 11.844 -11.922 1.985 1 93.38 198 GLU B N 1
ATOM 4531 C CA . GLU B 1 198 ? 12.336 -12.617 3.172 1 93.38 198 GLU B CA 1
ATOM 4532 C C . GLU B 1 198 ? 11.406 -13.758 3.574 1 93.38 198 GLU B C 1
ATOM 4534 O O . GLU B 1 198 ? 11.867 -14.844 3.922 1 93.38 198 GLU B O 1
ATOM 4539 N N . ILE B 1 199 ? 10.141 -13.484 3.531 1 93.44 199 ILE B N 1
ATOM 4540 C CA . ILE B 1 199 ? 9.156 -14.523 3.854 1 93.44 199 ILE B CA 1
ATOM 4541 C C . ILE B 1 199 ? 9.258 -15.656 2.84 1 93.44 199 ILE B C 1
ATOM 4543 O O . ILE B 1 199 ? 9.219 -16.828 3.211 1 93.44 199 ILE B O 1
ATOM 4547 N N . LEU B 1 200 ? 9.43 -15.305 1.565 1 95.31 200 LEU B N 1
ATOM 4548 C CA . LEU B 1 200 ? 9.547 -16.312 0.517 1 95.31 200 LEU B CA 1
ATOM 4549 C C . LEU B 1 200 ? 10.828 -17.125 0.69 1 95.31 200 LEU B C 1
ATOM 4551 O O . LEU B 1 200 ? 10.836 -18.328 0.414 1 95.31 200 LEU B O 1
ATOM 4555 N N . PHE B 1 201 ? 11.875 -16.484 1.173 1 94 201 PHE B N 1
ATOM 4556 C CA . PHE B 1 201 ? 13.125 -17.188 1.446 1 94 201 PHE B CA 1
ATOM 4557 C C . PHE B 1 201 ? 12.938 -18.203 2.561 1 94 201 PHE B C 1
ATOM 4559 O O . PHE B 1 201 ? 13.438 -19.328 2.473 1 94 201 PHE B O 1
ATOM 4566 N N . TYR B 1 202 ? 12.203 -17.828 3.518 1 90.56 202 TYR B N 1
ATOM 4567 C CA . TYR B 1 202 ? 11.914 -18.734 4.617 1 90.56 202 TYR B CA 1
ATOM 4568 C C . TYR B 1 202 ? 11.141 -19.953 4.121 1 90.56 202 TYR B C 1
ATOM 4570 O O . TYR B 1 202 ? 11.445 -21.094 4.508 1 90.56 202 TYR B O 1
ATOM 4578 N N . ILE B 1 203 ? 10.156 -19.719 3.336 1 91.19 203 ILE B N 1
ATOM 4579 C CA . ILE B 1 203 ? 9.352 -20.812 2.787 1 91.19 203 ILE B CA 1
ATOM 4580 C C . ILE B 1 203 ? 10.234 -21.734 1.959 1 91.19 203 ILE B C 1
ATOM 4582 O O . ILE B 1 203 ? 10.164 -22.953 2.104 1 91.19 203 ILE B O 1
ATOM 4586 N N . TYR B 1 204 ? 11.016 -21.141 1.17 1 92.31 204 TYR B N 1
ATOM 4587 C CA . TYR B 1 204 ? 11.906 -21.906 0.309 1 92.31 204 TYR B CA 1
ATOM 4588 C C . TYR B 1 204 ? 12.883 -22.734 1.136 1 92.31 204 TYR B C 1
ATOM 4590 O O . TYR B 1 204 ? 13.102 -23.922 0.844 1 92.31 204 TYR B O 1
ATOM 4598 N N . TYR B 1 205 ? 13.398 -22.125 2.139 1 89.5 205 TYR B N 1
ATOM 4599 C CA . TYR B 1 205 ? 14.328 -22.812 3.029 1 89.5 205 TYR B CA 1
ATOM 4600 C C . TYR B 1 205 ? 13.641 -23.984 3.736 1 89.5 205 TYR B C 1
ATOM 4602 O O . TYR B 1 205 ? 14.195 -25.078 3.818 1 89.5 205 TYR B O 1
ATOM 4610 N N . ALA B 1 206 ? 12.5 -23.734 4.234 1 86.31 206 ALA B N 1
ATOM 4611 C CA . ALA B 1 206 ? 11.75 -24.766 4.961 1 86.31 206 ALA B CA 1
ATOM 4612 C C . ALA B 1 206 ? 11.445 -25.953 4.066 1 86.31 206 ALA B C 1
ATOM 4614 O O . ALA B 1 206 ? 11.547 -27.109 4.5 1 86.31 206 ALA B O 1
ATOM 4615 N N . ILE B 1 207 ? 11.094 -25.75 2.846 1 87.5 207 ILE B N 1
ATOM 4616 C CA . ILE B 1 207 ? 10.734 -26.797 1.908 1 87.5 207 ILE B CA 1
ATOM 4617 C C . ILE B 1 207 ? 11.977 -27.609 1.538 1 87.5 207 ILE B C 1
ATOM 4619 O O . ILE B 1 207 ? 11.906 -28.828 1.396 1 87.5 207 ILE B O 1
ATOM 4623 N N . ASN B 1 208 ? 13.023 -26.938 1.482 1 85.88 208 ASN B N 1
ATOM 4624 C CA . ASN B 1 208 ? 14.258 -27.609 1.104 1 85.88 208 ASN B CA 1
ATOM 4625 C C . ASN B 1 208 ? 14.836 -28.422 2.264 1 85.88 208 ASN B C 1
ATOM 4627 O O . ASN B 1 208 ? 15.477 -29.438 2.051 1 85.88 208 ASN B O 1
ATOM 4631 N N . THR B 1 209 ? 14.688 -27.953 3.457 1 82.38 209 THR B N 1
ATOM 4632 C CA . THR B 1 209 ? 15.211 -28.641 4.625 1 82.38 209 THR B CA 1
ATOM 4633 C C . THR B 1 209 ? 14.367 -29.875 4.945 1 82.38 209 THR B C 1
ATOM 4635 O O . THR B 1 209 ? 14.898 -30.906 5.359 1 82.38 209 THR B O 1
ATOM 4638 N N . GLN B 1 210 ? 13.094 -29.766 4.812 1 77.06 210 GLN B N 1
ATOM 4639 C CA . GLN B 1 210 ? 12.195 -30.891 5.027 1 77.06 210 GLN B CA 1
ATOM 4640 C C . GLN B 1 210 ? 11.727 -31.484 3.701 1 77.06 210 GLN B C 1
ATOM 4642 O O . GLN B 1 210 ? 10.523 -31.656 3.488 1 77.06 210 GLN B O 1
ATOM 4647 N N . TRP B 1 211 ? 12.68 -31.859 2.902 1 75.38 211 TRP B N 1
ATOM 4648 C CA . TRP B 1 211 ? 12.32 -32.25 1.543 1 75.38 211 TRP B CA 1
ATOM 4649 C C . TRP B 1 211 ? 11.656 -33.625 1.523 1 75.38 211 TRP B C 1
ATOM 4651 O O . TRP B 1 211 ? 12.141 -34.562 2.164 1 75.38 211 TRP B O 1
ATOM 4661 N N . GLU B 1 212 ? 10.43 -33.594 1.063 1 74.12 212 GLU B N 1
ATOM 4662 C CA . GLU B 1 212 ? 9.68 -34.781 0.75 1 74.12 212 GLU B CA 1
ATOM 4663 C C . GLU B 1 212 ? 9.164 -34.75 -0.687 1 74.12 212 GLU B C 1
ATOM 4665 O O . GLU B 1 212 ? 8.812 -33.688 -1.206 1 74.12 212 GLU B O 1
ATOM 4670 N N . PRO B 1 213 ? 9.289 -35.938 -1.342 1 77.06 213 PRO B N 1
ATOM 4671 C CA . PRO B 1 213 ? 8.812 -36 -2.725 1 77.06 213 PRO B CA 1
ATOM 4672 C C . PRO B 1 213 ? 7.297 -35.812 -2.832 1 77.06 213 PRO B C 1
ATOM 4674 O O . PRO B 1 213 ? 6.598 -36.719 -3.277 1 77.06 213 PRO B O 1
ATOM 4677 N N . ASN B 1 214 ? 6.812 -34.875 -2.314 1 83.06 214 ASN B N 1
ATOM 4678 C CA . ASN B 1 214 ? 5.418 -34.438 -2.408 1 83.06 214 ASN B CA 1
ATOM 4679 C C . ASN B 1 214 ? 5.219 -33.406 -3.504 1 83.06 214 ASN B C 1
ATOM 4681 O O . ASN B 1 214 ? 5.867 -32.344 -3.496 1 83.06 214 ASN B O 1
ATOM 4685 N N . PRO B 1 215 ? 4.449 -33.844 -4.492 1 86.56 215 PRO B N 1
ATOM 4686 C CA . PRO B 1 215 ? 4.262 -32.906 -5.621 1 86.56 215 PRO B CA 1
ATOM 4687 C C . PRO B 1 215 ? 3.83 -31.516 -5.184 1 86.56 215 PRO B C 1
ATOM 4689 O O . PRO B 1 215 ? 4.156 -30.531 -5.848 1 86.56 215 PRO B O 1
ATOM 4692 N N . ASN B 1 216 ? 3.129 -31.438 -4.109 1 89.12 216 ASN B N 1
ATOM 4693 C CA . ASN B 1 216 ? 2.732 -30.125 -3.59 1 89.12 216 ASN B CA 1
ATOM 4694 C C . ASN B 1 216 ? 3.945 -29.281 -3.211 1 89.12 216 ASN B C 1
ATOM 4696 O O . ASN B 1 216 ? 3.992 -28.094 -3.508 1 89.12 216 ASN B O 1
ATOM 4700 N N . LYS B 1 217 ? 4.887 -29.891 -2.605 1 89.25 217 LYS B N 1
ATOM 4701 C CA . LYS B 1 217 ? 6.094 -29.172 -2.201 1 89.25 217 LYS B CA 1
ATOM 4702 C C . LYS B 1 217 ? 6.973 -28.859 -3.408 1 89.25 217 LYS B C 1
ATOM 4704 O O . LYS B 1 217 ? 7.668 -27.844 -3.428 1 89.25 217 LYS B O 1
ATOM 4709 N N . VAL B 1 218 ? 6.859 -29.719 -4.367 1 90.88 218 VAL B N 1
ATOM 4710 C CA . VAL B 1 218 ? 7.695 -29.578 -5.555 1 90.88 218 VAL B CA 1
ATOM 4711 C C . VAL B 1 218 ? 7.285 -28.328 -6.336 1 90.88 218 VAL B C 1
ATOM 4713 O O . VAL B 1 218 ? 8.141 -27.578 -6.805 1 90.88 218 VAL B O 1
ATOM 4716 N N . ILE B 1 219 ? 6.016 -28.141 -6.488 1 93.88 219 ILE B N 1
ATOM 4717 C CA . ILE B 1 219 ? 5.559 -26.984 -7.262 1 93.88 219 ILE B CA 1
ATOM 4718 C C . ILE B 1 219 ? 6 -25.703 -6.574 1 93.88 219 ILE B C 1
ATOM 4720 O O . ILE B 1 219 ? 6.406 -24.734 -7.238 1 93.88 219 ILE B O 1
ATOM 4724 N N . ILE B 1 220 ? 5.953 -25.625 -5.25 1 94.69 220 ILE B N 1
ATOM 4725 C CA . ILE B 1 220 ? 6.375 -24.453 -4.504 1 94.69 220 ILE B CA 1
ATOM 4726 C C . ILE B 1 220 ? 7.875 -24.234 -4.688 1 94.69 220 ILE B C 1
ATOM 4728 O O . ILE B 1 220 ? 8.32 -23.109 -4.973 1 94.69 220 ILE B O 1
ATOM 4732 N N . LYS B 1 221 ? 8.586 -25.25 -4.57 1 92.31 221 LYS B N 1
ATOM 4733 C CA . LYS B 1 221 ? 10.039 -25.203 -4.695 1 92.31 221 LYS B CA 1
ATOM 4734 C C . LYS B 1 221 ? 10.453 -24.703 -6.074 1 92.31 221 LYS B C 1
ATOM 4736 O O . LYS B 1 221 ? 11.289 -23.797 -6.184 1 92.31 221 LYS B O 1
ATOM 4741 N N . PHE B 1 222 ? 9.859 -25.234 -7.059 1 91.19 222 PHE B N 1
ATOM 4742 C CA . PHE B 1 222 ? 10.25 -24.875 -8.422 1 91.19 222 PHE B CA 1
ATOM 4743 C C . PHE B 1 222 ? 9.797 -23.469 -8.758 1 91.19 222 PHE B C 1
ATOM 4745 O O . PHE B 1 222 ? 10.508 -22.734 -9.461 1 91.19 222 PHE B O 1
ATOM 4752 N N . CYS B 1 223 ? 8.656 -23.125 -8.312 1 94.94 223 CYS B N 1
ATOM 4753 C CA . CYS B 1 223 ? 8.195 -21.766 -8.547 1 94.94 223 CYS B CA 1
ATOM 4754 C C . CYS B 1 223 ? 9.141 -20.75 -7.91 1 94.94 223 CYS B C 1
ATOM 4756 O O . CYS B 1 223 ? 9.555 -19.781 -8.555 1 94.94 223 CYS B O 1
ATOM 4758 N N . LEU B 1 224 ? 9.477 -20.953 -6.676 1 95.62 224 LEU B N 1
ATOM 4759 C CA . LEU B 1 224 ? 10.359 -20.031 -5.965 1 95.62 224 LEU B CA 1
ATOM 4760 C C . LEU B 1 224 ? 11.766 -20.062 -6.551 1 95.62 224 LEU B C 1
ATOM 4762 O O . LEU B 1 224 ? 12.398 -19.016 -6.73 1 95.62 224 LEU B O 1
ATOM 4766 N N . GLY B 1 225 ? 12.25 -21.234 -6.844 1 92.38 225 GLY B N 1
ATOM 4767 C CA . GLY B 1 225 ? 13.555 -21.359 -7.484 1 92.38 225 GLY B CA 1
ATOM 4768 C C . GLY B 1 225 ? 13.648 -20.609 -8.797 1 92.38 225 GLY B C 1
ATOM 4769 O O . GLY B 1 225 ? 14.648 -19.938 -9.062 1 92.38 225 GLY B O 1
ATOM 4770 N N . TRP B 1 226 ? 12.609 -20.766 -9.562 1 91.62 226 TRP B N 1
ATOM 4771 C CA . TRP B 1 226 ? 12.547 -20.047 -10.836 1 91.62 226 TRP B CA 1
ATOM 4772 C C . TRP B 1 226 ? 12.617 -18.531 -10.617 1 91.62 226 TRP B C 1
ATOM 4774 O O . TRP B 1 226 ? 13.352 -17.828 -11.312 1 91.62 226 TRP B O 1
ATOM 4784 N N . LEU B 1 227 ? 11.891 -18 -9.672 1 94.69 227 LEU B N 1
ATOM 4785 C CA . LEU B 1 227 ? 11.883 -16.578 -9.367 1 94.69 227 LEU B CA 1
ATOM 4786 C C . LEU B 1 227 ? 13.281 -16.094 -8.992 1 94.69 227 LEU B C 1
ATOM 4788 O O . LEU B 1 227 ? 13.727 -15.047 -9.453 1 94.69 227 LEU B O 1
ATOM 4792 N N . PHE B 1 228 ? 13.969 -16.844 -8.211 1 93.56 228 PHE B N 1
ATOM 4793 C CA . PHE B 1 228 ? 15.258 -16.453 -7.668 1 93.56 228 PHE B CA 1
ATOM 4794 C C . PHE B 1 228 ? 16.328 -16.484 -8.75 1 93.56 228 PHE B C 1
ATOM 4796 O O . PHE B 1 228 ? 17.406 -15.914 -8.57 1 93.56 228 PHE B O 1
ATOM 4803 N N . GLU B 1 229 ? 16.016 -17.094 -9.859 1 89.56 229 GLU B N 1
ATOM 4804 C CA . GLU B 1 229 ? 17 -17.234 -10.922 1 89.56 229 GLU B CA 1
ATOM 4805 C C . GLU B 1 229 ? 16.734 -16.266 -12.062 1 89.56 229 GLU B C 1
ATOM 4807 O O . GLU B 1 229 ? 17.5 -16.203 -13.031 1 89.56 229 GLU B O 1
ATOM 4812 N N . LEU B 1 230 ? 15.75 -15.523 -11.93 1 90.31 230 LEU B N 1
ATOM 4813 C CA . LEU B 1 230 ? 15.438 -14.547 -12.961 1 90.31 230 LEU B CA 1
ATOM 4814 C C . LEU B 1 230 ? 16.531 -13.492 -13.07 1 90.31 230 LEU B C 1
ATOM 4816 O O . LEU B 1 230 ? 17.172 -13.148 -12.07 1 90.31 230 LEU B O 1
ATOM 4820 N N . PRO B 1 231 ? 16.75 -12.922 -14.242 1 86.88 231 PRO B N 1
ATOM 4821 C CA . PRO B 1 231 ? 17.859 -11.992 -14.469 1 86.88 231 PRO B CA 1
ATOM 4822 C C . PRO B 1 231 ? 17.719 -10.695 -13.672 1 86.88 231 PRO B C 1
ATOM 4824 O O . PRO B 1 231 ? 18.719 -10.117 -13.242 1 86.88 231 PRO B O 1
ATOM 4827 N N . HIS B 1 232 ? 16.531 -10.242 -13.531 1 88.88 232 HIS B N 1
ATOM 4828 C CA . HIS B 1 232 ? 16.359 -8.961 -12.867 1 88.88 232 HIS B CA 1
ATOM 4829 C C . HIS B 1 232 ? 16.156 -9.141 -11.367 1 88.88 232 HIS B C 1
ATOM 4831 O O . HIS B 1 232 ? 16.047 -8.156 -10.625 1 88.88 232 HIS B O 1
ATOM 4837 N N . PHE B 1 233 ? 16.094 -10.344 -10.969 1 91.38 233 PHE B N 1
ATOM 4838 C CA . PHE B 1 233 ? 16 -10.641 -9.539 1 91.38 233 PHE B CA 1
ATOM 4839 C C . PHE B 1 233 ? 17.359 -10.461 -8.867 1 91.38 233 PHE B C 1
ATOM 4841 O O . PHE B 1 233 ? 18.391 -10.75 -9.461 1 91.38 233 PHE B O 1
ATOM 4848 N N . PRO B 1 234 ? 17.344 -9.914 -7.664 1 88.06 234 PRO B N 1
ATOM 4849 C CA . PRO B 1 234 ? 18.625 -9.82 -6.965 1 88.06 234 PRO B CA 1
ATOM 4850 C C . PRO B 1 234 ? 19.234 -11.188 -6.66 1 88.06 234 PRO B C 1
ATOM 4852 O O . PRO B 1 234 ? 18.828 -11.852 -5.707 1 88.06 234 PRO B O 1
ATOM 4855 N N . SER B 1 235 ? 20.078 -11.734 -7.426 1 77.44 235 SER B N 1
ATOM 4856 C CA . SER B 1 235 ? 20.578 -13.109 -7.445 1 77.44 235 SER B CA 1
ATOM 4857 C C . SER B 1 235 ? 21.188 -13.492 -6.098 1 77.44 235 SER B C 1
ATOM 4859 O O . SER B 1 235 ? 20.969 -14.602 -5.609 1 77.44 235 SER B O 1
ATOM 4861 N N . GLU B 1 236 ? 21.875 -12.586 -5.426 1 84.31 236 GLU B N 1
ATOM 4862 C CA . GLU B 1 236 ? 22.594 -12.992 -4.215 1 84.31 236 GLU B CA 1
ATOM 4863 C C . GLU B 1 236 ? 21.75 -12.719 -2.967 1 84.31 236 GLU B C 1
ATOM 4865 O O . GLU B 1 236 ? 22.219 -12.914 -1.843 1 84.31 236 GLU B O 1
ATOM 4870 N N . SER B 1 237 ? 20.5 -12.469 -3.301 1 89.62 237 SER B N 1
ATOM 4871 C CA . SER B 1 237 ? 19.703 -12.055 -2.15 1 89.62 237 SER B CA 1
ATOM 4872 C C . SER B 1 237 ? 19.375 -13.25 -1.257 1 89.62 237 SER B C 1
ATOM 4874 O O . SER B 1 237 ? 19.422 -13.141 -0.029 1 89.62 237 SER B O 1
ATOM 4876 N N . TYR B 1 238 ? 19.062 -14.344 -1.837 1 90.25 238 TYR B N 1
ATOM 4877 C CA . TYR B 1 238 ? 18.719 -15.523 -1.047 1 90.25 238 TYR B CA 1
ATOM 4878 C C . TYR B 1 238 ? 19.922 -16.016 -0.249 1 90.25 238 TYR B C 1
ATOM 4880 O O . TYR B 1 238 ? 19.812 -16.281 0.948 1 90.25 238 TYR B O 1
ATOM 4888 N N . TYR B 1 239 ? 21.031 -16.094 -0.852 1 87.94 239 TYR B N 1
ATOM 4889 C CA . TYR B 1 239 ? 22.234 -16.609 -0.198 1 87.94 239 TYR B CA 1
ATOM 4890 C C . TYR B 1 239 ? 22.734 -15.641 0.863 1 87.94 239 TYR B C 1
ATOM 4892 O O . TYR B 1 239 ? 23.234 -16.062 1.907 1 87.94 239 TYR B O 1
ATOM 4900 N N . ASN B 1 240 ? 22.609 -14.375 0.548 1 89.56 240 ASN B N 1
ATOM 4901 C CA . ASN B 1 240 ? 22.938 -13.367 1.554 1 89.56 240 ASN B CA 1
ATOM 4902 C C . ASN B 1 240 ? 22.031 -13.484 2.779 1 89.56 240 ASN B C 1
ATOM 4904 O O . ASN B 1 240 ? 22.5 -13.359 3.912 1 89.56 240 ASN B O 1
ATOM 4908 N N . TRP B 1 241 ? 20.781 -13.695 2.447 1 89.88 241 TRP B N 1
ATOM 4909 C CA . TRP B 1 241 ? 19.828 -13.898 3.531 1 89.88 241 TRP B CA 1
ATOM 4910 C C . TRP B 1 241 ? 20.188 -15.133 4.355 1 89.88 241 TRP B C 1
ATOM 4912 O O . TRP B 1 241 ? 20.188 -15.086 5.586 1 89.88 241 TRP B O 1
ATOM 4922 N N . LEU B 1 242 ? 20.578 -16.234 3.76 1 86.69 242 LEU B N 1
ATOM 4923 C CA . LEU B 1 242 ? 20.938 -17.484 4.418 1 86.69 242 LEU B CA 1
ATOM 4924 C C . LEU B 1 242 ? 22.172 -17.312 5.281 1 86.69 242 LEU B C 1
ATOM 4926 O O . LEU B 1 242 ? 22.25 -17.859 6.387 1 86.69 242 LEU B O 1
ATOM 4930 N N . SER B 1 243 ? 23.047 -16.484 4.836 1 87.19 243 SER B N 1
ATOM 4931 C CA . SER B 1 243 ? 24.312 -16.281 5.543 1 87.19 243 SER B CA 1
ATOM 4932 C C . SER B 1 243 ? 24.125 -15.375 6.754 1 87.19 243 SER B C 1
ATOM 4934 O O . SER B 1 243 ? 24.844 -15.5 7.75 1 87.19 243 SER B O 1
ATOM 4936 N N . ASN B 1 244 ? 23.188 -14.461 6.668 1 86.31 244 ASN B N 1
ATOM 4937 C CA . ASN B 1 244 ? 23.016 -13.469 7.719 1 86.31 244 ASN B CA 1
ATOM 4938 C C . ASN B 1 244 ? 22 -13.938 8.758 1 86.31 244 ASN B C 1
ATOM 4940 O O . ASN B 1 244 ? 21.844 -13.312 9.812 1 86.31 244 ASN B O 1
ATOM 4944 N N . THR B 1 245 ? 21.266 -14.875 8.43 1 81.38 245 THR B N 1
ATOM 4945 C CA . THR B 1 245 ? 20.219 -15.32 9.352 1 81.38 245 THR B CA 1
ATOM 4946 C C . THR B 1 245 ? 20.703 -16.516 10.172 1 81.38 245 THR B C 1
ATOM 4948 O O . THR B 1 245 ? 21.219 -17.5 9.617 1 81.38 245 THR B O 1
ATOM 4951 N N . SER B 1 246 ? 20.688 -16.219 11.469 1 75.75 246 SER B N 1
ATOM 4952 C CA . SER B 1 246 ? 21.094 -17.312 12.359 1 75.75 246 SER B CA 1
ATOM 4953 C C . SER B 1 246 ? 20.109 -18.484 12.273 1 75.75 246 SER B C 1
ATOM 4955 O O . SER B 1 246 ? 18.906 -18.266 12.047 1 75.75 246 SER B O 1
ATOM 4957 N N . SER B 1 247 ? 20.641 -19.656 12.344 1 67.56 247 SER B N 1
ATOM 4958 C CA . SER B 1 247 ? 19.828 -20.859 12.312 1 67.56 247 SER B CA 1
ATOM 4959 C C . SER B 1 247 ? 18.734 -20.828 13.383 1 67.56 247 SER B C 1
ATOM 4961 O O . SER B 1 247 ? 17.625 -21.312 13.164 1 67.56 247 SER B O 1
ATOM 4963 N N . ALA B 1 248 ? 19.062 -20.172 14.438 1 67.5 248 ALA B N 1
ATOM 4964 C CA . ALA B 1 248 ? 18.109 -20.078 15.539 1 67.5 248 ALA B CA 1
ATOM 4965 C C . ALA B 1 248 ? 16.938 -19.172 15.164 1 67.5 248 ALA B C 1
ATOM 4967 O O . ALA B 1 248 ? 15.789 -19.469 15.508 1 67.5 248 ALA B O 1
ATOM 4968 N N . ASP B 1 249 ? 17.234 -18.219 14.414 1 71.88 249 ASP B N 1
ATOM 4969 C CA . ASP B 1 249 ? 16.203 -17.266 14.008 1 71.88 249 ASP B CA 1
ATOM 4970 C C . ASP B 1 249 ? 15.25 -17.906 13 1 71.88 249 ASP B C 1
ATOM 4972 O O . ASP B 1 249 ? 14.031 -17.703 13.07 1 71.88 249 ASP B O 1
ATOM 4976 N N . ILE B 1 250 ? 15.898 -18.609 12.172 1 71.75 250 ILE B N 1
ATOM 4977 C CA . ILE B 1 250 ? 15.109 -19.281 11.141 1 71.75 250 ILE B CA 1
ATOM 4978 C C 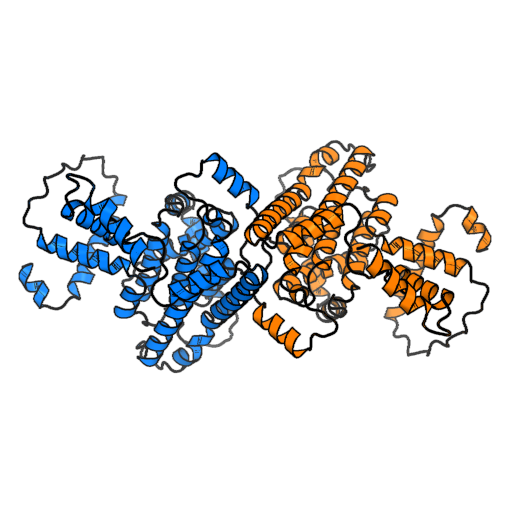. ILE B 1 250 ? 14.164 -20.281 11.789 1 71.75 250 ILE B C 1
ATOM 4980 O O . ILE B 1 250 ? 12.977 -20.344 11.453 1 71.75 250 ILE B O 1
ATOM 4984 N N . SER B 1 251 ? 14.656 -21 12.758 1 66.81 251 SER B N 1
ATOM 4985 C CA . SER B 1 251 ? 13.852 -22 13.453 1 66.81 251 SER B CA 1
ATOM 4986 C C . SER B 1 251 ? 12.719 -21.344 14.234 1 66.81 251 SER B C 1
ATOM 4988 O O . SER B 1 251 ? 11.594 -21.844 14.242 1 66.81 251 SER B O 1
ATOM 4990 N N . LYS B 1 252 ? 13.023 -20.297 14.859 1 67.19 252 LYS B N 1
ATOM 4991 C CA . LYS B 1 252 ? 12.016 -19.594 15.641 1 67.19 252 LYS B CA 1
ATOM 4992 C C . LYS B 1 252 ? 10.891 -19.078 14.75 1 67.19 252 LYS B C 1
ATOM 4994 O O . LYS B 1 252 ? 9.711 -19.172 15.109 1 67.19 252 LYS B O 1
ATOM 4999 N N . ARG B 1 253 ? 11.336 -18.531 13.68 1 65 253 ARG B N 1
ATOM 5000 C CA . ARG B 1 253 ? 10.352 -17.953 12.773 1 65 253 ARG B CA 1
ATOM 5001 C C . ARG B 1 253 ? 9.516 -19.047 12.117 1 65 253 ARG B C 1
ATOM 5003 O O . ARG B 1 253 ? 8.312 -18.875 11.914 1 65 253 ARG B O 1
ATOM 5010 N N . LEU B 1 254 ? 10.25 -20.016 11.773 1 62.62 254 LEU B N 1
ATOM 5011 C CA . LEU B 1 254 ? 9.547 -21.156 11.203 1 62.62 254 LEU B CA 1
ATOM 5012 C C . LEU B 1 254 ? 8.531 -21.719 12.195 1 62.62 254 LEU B C 1
ATOM 5014 O O . LEU B 1 254 ? 7.406 -22.062 11.812 1 62.62 254 LEU B O 1
ATOM 5018 N N . ASN B 1 255 ? 8.984 -21.734 13.438 1 59.88 255 ASN B N 1
ATOM 5019 C CA . ASN B 1 255 ? 8.102 -22.219 14.484 1 59.88 255 ASN B CA 1
ATOM 5020 C C . ASN B 1 255 ? 6.973 -21.234 14.781 1 59.88 255 ASN B C 1
ATOM 5022 O O . ASN B 1 255 ? 5.828 -21.641 15 1 59.88 255 ASN B O 1
ATOM 5026 N N . SER B 1 256 ? 7.375 -20.047 14.859 1 57.72 256 SER B N 1
ATOM 5027 C CA . SER B 1 256 ? 6.375 -19.031 15.164 1 57.72 256 SER B CA 1
ATOM 5028 C C . SER B 1 256 ? 5.359 -18.891 14.031 1 57.72 256 SER B C 1
ATOM 5030 O O . SER B 1 256 ? 4.16 -18.781 14.281 1 57.72 256 SER B O 1
ATOM 5032 N N . ASN B 1 257 ? 5.977 -18.688 12.984 1 53.88 257 ASN B N 1
ATOM 5033 C CA . ASN B 1 257 ? 5.082 -18.562 11.836 1 53.88 257 ASN B CA 1
ATOM 5034 C C . ASN B 1 257 ? 4.27 -19.844 11.617 1 53.88 257 ASN B C 1
ATOM 5036 O O . ASN B 1 257 ? 3.094 -19.766 11.25 1 53.88 257 ASN B O 1
ATOM 5040 N N . TRP B 1 258 ? 5.062 -20.969 11.883 1 49.47 258 TRP B N 1
ATOM 5041 C CA . TRP B 1 258 ? 4.387 -22.25 11.766 1 49.47 258 TRP B CA 1
ATOM 5042 C C . TRP B 1 258 ? 3.504 -22.516 12.984 1 49.47 258 TRP B C 1
ATOM 5044 O O . TRP B 1 258 ? 2.393 -23.031 12.852 1 49.47 258 TRP B O 1
ATOM 5054 N N . ASN B 1 259 ? 4.051 -22.234 14.195 1 46.62 259 ASN B N 1
ATOM 5055 C CA . ASN B 1 259 ? 3.232 -22.391 15.398 1 46.62 259 ASN B CA 1
ATOM 5056 C C . ASN B 1 259 ? 2.041 -21.438 15.391 1 46.62 259 ASN B C 1
ATOM 5058 O O . ASN B 1 259 ? 0.965 -21.781 15.883 1 46.62 259 ASN B O 1
ATOM 5062 N N . HIS B 1 260 ? 2.301 -20.266 15.219 1 42.47 260 HIS B N 1
ATOM 5063 C CA . HIS B 1 260 ? 1.128 -19.406 15.07 1 42.47 260 HIS B CA 1
ATOM 5064 C C . HIS B 1 260 ? 0.125 -20.016 14.094 1 42.47 260 HIS B C 1
ATOM 5066 O O . HIS B 1 260 ? -1.084 -19.828 14.242 1 42.47 260 HIS B O 1
ATOM 5072 N N . VAL B 1 261 ? 0.685 -20.641 13.148 1 39.59 261 VAL B N 1
ATOM 5073 C CA . VAL B 1 261 ? -0.143 -21.516 12.328 1 39.59 261 VAL B CA 1
ATOM 5074 C C . VAL B 1 261 ? -0.665 -22.672 13.164 1 39.59 261 VAL B C 1
ATOM 5076 O O . VAL B 1 261 ? -1.84 -23.047 13.07 1 39.59 261 VAL B O 1
ATOM 5079 N N . GLN B 1 262 ? 0.196 -23.266 13.992 1 37.06 262 GLN B N 1
ATOM 5080 C CA . GLN B 1 262 ? -0.206 -24.391 14.82 1 37.06 262 GLN B CA 1
ATOM 5081 C C . GLN B 1 262 ? -0.922 -23.922 16.078 1 37.06 262 GLN B C 1
ATOM 5083 O O . GLN B 1 262 ? -1.868 -24.562 16.547 1 37.06 262 GLN B O 1
ATOM 5088 N N . ASN B 1 263 ? -0.401 -23.016 17.031 1 36.91 263 ASN B N 1
ATOM 5089 C CA . ASN B 1 263 ? -0.987 -22.625 18.312 1 36.91 263 ASN B CA 1
ATOM 5090 C C . ASN B 1 263 ? -2.254 -21.797 18.109 1 36.91 263 ASN B C 1
ATOM 5092 O O . ASN B 1 263 ? -2.99 -21.547 19.062 1 36.91 263 ASN B O 1
ATOM 5096 N N . GLY B 1 264 ? -2.426 -20.828 17.219 1 35.69 264 GLY B N 1
ATOM 5097 C CA . GLY B 1 264 ? -3.822 -20.422 17.125 1 35.69 264 GLY B CA 1
ATOM 5098 C C . GLY B 1 264 ? -4.777 -21.609 17.156 1 35.69 264 GLY B C 1
ATOM 5099 O O . GLY B 1 264 ? -5.992 -21.438 17.031 1 35.69 264 GLY B O 1
ATOM 5100 N N . LYS B 1 265 ? -4.125 -22.75 17.016 1 34.59 265 LYS B N 1
ATOM 5101 C CA . LYS B 1 265 ? -4.871 -23.938 17.391 1 34.59 265 LYS B CA 1
ATOM 5102 C C . LYS B 1 265 ? -4.977 -24.062 18.906 1 34.59 265 LYS B C 1
ATOM 5104 O O . LYS B 1 265 ? -5.445 -25.078 19.422 1 34.59 265 LYS B O 1
ATOM 5109 N N . THR B 1 266 ? -4.234 -23.359 19.875 1 31.83 266 THR B N 1
ATOM 5110 C CA . THR B 1 266 ? -4.465 -23.719 21.266 1 31.83 266 THR B CA 1
ATOM 5111 C C . THR B 1 266 ? -5.898 -23.406 21.672 1 31.83 266 THR B C 1
ATOM 5113 O O . THR B 1 266 ? -6.312 -23.703 22.797 1 31.83 266 THR B O 1
ATOM 5116 N N . ASP B 1 267 ? -6.473 -22.141 21.875 1 32.94 267 ASP B N 1
ATOM 5117 C CA . ASP B 1 267 ? -7.809 -22.375 22.422 1 32.94 267 ASP B CA 1
ATOM 5118 C C . ASP B 1 267 ? -8.383 -23.688 21.922 1 32.94 267 ASP B C 1
ATOM 5120 O O . ASP B 1 267 ? -8.547 -23.891 20.719 1 32.94 267 ASP B O 1
ATOM 5124 N N . SER B 1 268 ? -8.281 -24.766 22.719 1 31 268 SER B N 1
ATOM 5125 C CA . SER B 1 268 ? -8.711 -26.109 23.094 1 31 268 SER B CA 1
ATOM 5126 C C . SER B 1 268 ? -10.141 -26.375 22.656 1 31 268 SER B C 1
ATOM 5128 O O . SER B 1 268 ? -10.531 -27.531 22.453 1 31 268 SER B O 1
ATOM 5130 N N . ASN B 1 269 ? -11.117 -25.719 23.438 1 29.59 269 ASN B N 1
ATOM 5131 C CA . ASN B 1 269 ? -12.461 -26.281 23.328 1 29.59 269 ASN B CA 1
ATOM 5132 C C . ASN B 1 269 ? -12.906 -26.391 21.875 1 29.59 269 ASN B C 1
ATOM 5134 O O . ASN B 1 269 ? -14.109 -26.438 21.594 1 29.59 269 ASN B O 1
ATOM 5138 N N . LEU B 1 270 ? -12.406 -25.578 21.031 1 31.27 270 LEU B N 1
ATOM 5139 C CA . LEU B 1 270 ? -12.836 -26.375 19.891 1 31.27 270 LEU B CA 1
ATOM 5140 C C . LEU B 1 270 ? -12.375 -27.812 20.031 1 31.27 270 LEU B C 1
ATOM 5142 O O . LEU B 1 270 ? -11.172 -28.078 20.109 1 31.27 270 LEU B O 1
ATOM 5146 N N . GLY B 1 271 ? -13.047 -28.688 20.797 1 31.83 271 GLY B N 1
ATOM 5147 C CA . GLY B 1 271 ? -13.047 -30.141 20.781 1 31.83 271 GLY B CA 1
ATOM 5148 C C . GLY B 1 271 ? -12.109 -30.719 19.734 1 31.83 271 GLY B C 1
ATOM 5149 O O . GLY B 1 271 ? -11.617 -30 18.859 1 31.83 271 GLY B O 1
ATOM 5150 N N . LYS B 1 272 ? -11.828 -32.219 19.859 1 33.91 272 LYS B N 1
ATOM 5151 C CA . LYS B 1 272 ? -11.539 -33.406 19.047 1 33.91 272 LYS B CA 1
ATOM 5152 C C . LYS B 1 272 ? -11.828 -33.125 17.562 1 33.91 272 LYS B C 1
ATOM 5154 O O . LYS B 1 272 ? -11.602 -34 16.719 1 33.91 272 LYS B O 1
ATOM 5159 N N . ASN B 1 273 ? -12.977 -32.5 17.188 1 32.59 273 ASN B N 1
ATOM 5160 C CA . ASN B 1 273 ? -13.641 -32.906 15.953 1 32.59 273 ASN B CA 1
ATOM 5161 C C . ASN B 1 273 ? -12.836 -32.531 14.719 1 32.59 273 ASN B C 1
ATOM 5163 O O . ASN B 1 273 ? -12.562 -33.375 13.867 1 32.59 273 ASN B O 1
ATOM 5167 N N . GLN B 1 274 ? -13.289 -31.203 13.648 1 39.09 274 GLN B N 1
ATOM 5168 C CA . GLN B 1 274 ? -13.344 -31.281 12.188 1 39.09 274 GLN B CA 1
ATOM 5169 C C . GLN B 1 274 ? -11.953 -31.125 11.578 1 39.09 274 GLN B C 1
ATOM 5171 O O . GLN B 1 274 ? -11.328 -30.078 11.703 1 39.09 274 GLN B O 1
ATOM 5176 N N . LEU B 1 275 ? -10.93 -32 11.336 1 48.97 275 LEU B N 1
ATOM 5177 C CA . LEU B 1 275 ? -10.125 -32.875 10.492 1 48.97 275 LEU B CA 1
ATOM 5178 C C . LEU B 1 275 ? -10.125 -32.406 9.047 1 48.97 275 LEU B C 1
ATOM 5180 O O . LEU B 1 275 ? -9.891 -33.188 8.117 1 48.97 275 LEU B O 1
ATOM 5184 N N . THR B 1 276 ? -10.781 -31.312 8.742 1 60.22 276 THR B N 1
ATOM 5185 C CA . THR B 1 276 ? -10.836 -31.094 7.297 1 60.22 276 THR B CA 1
ATOM 5186 C C . THR B 1 276 ? -9.453 -30.734 6.754 1 60.22 276 THR B C 1
ATOM 5188 O O . THR B 1 276 ? -8.758 -29.891 7.32 1 60.22 276 THR B O 1
ATOM 5191 N N . PRO B 1 277 ? -8.953 -31.438 6.023 1 74.44 277 PRO B N 1
ATOM 5192 C CA . PRO B 1 277 ? -7.648 -31.188 5.41 1 74.44 277 PRO B CA 1
ATOM 5193 C C . PRO B 1 277 ? -7.578 -29.844 4.691 1 74.44 277 PRO B C 1
ATOM 5195 O O . PRO B 1 277 ? -8.602 -29.312 4.254 1 74.44 277 PRO B O 1
ATOM 5198 N N . SER B 1 278 ? -6.449 -29.141 4.875 1 84.81 278 SER B N 1
ATOM 5199 C CA . SER B 1 278 ? -6.188 -27.922 4.102 1 84.81 278 SER B CA 1
ATOM 5200 C C . SER B 1 278 ? -5.723 -28.266 2.688 1 84.81 278 SER B C 1
ATOM 5202 O O . SER B 1 278 ? -5.434 -29.422 2.385 1 84.81 278 SER B O 1
ATOM 5204 N N . LEU B 1 279 ? -5.727 -27.281 1.86 1 87.44 279 LEU B N 1
ATOM 5205 C CA . LEU B 1 279 ? -5.387 -27.484 0.456 1 87.44 279 LEU B CA 1
ATOM 5206 C C . LEU B 1 279 ? -3.986 -28.078 0.313 1 87.44 279 LEU B C 1
ATOM 5208 O O . LEU B 1 279 ? -3.758 -28.938 -0.529 1 87.44 279 LEU B O 1
ATOM 5212 N N . ASP B 1 280 ? -3.111 -27.672 1.171 1 88.62 280 ASP B N 1
ATOM 5213 C CA . ASP B 1 280 ? -1.729 -28.141 1.085 1 88.62 280 ASP B CA 1
ATOM 5214 C C . ASP B 1 280 ? -1.594 -29.562 1.6 1 88.62 280 ASP B C 1
ATOM 5216 O O . ASP B 1 280 ? -0.575 -30.219 1.366 1 88.62 280 ASP B O 1
ATOM 5220 N N . ASP B 1 281 ? -2.598 -30.016 2.215 1 84.31 281 ASP B N 1
ATOM 5221 C CA . ASP B 1 281 ? -2.559 -31.359 2.801 1 84.31 281 ASP B CA 1
ATOM 5222 C C . ASP B 1 281 ? -3.049 -32.406 1.806 1 84.31 281 ASP B C 1
ATOM 5224 O O . ASP B 1 281 ? -2.801 -33.594 1.983 1 84.31 281 ASP B O 1
ATOM 5228 N N . VAL B 1 282 ? -3.691 -32.031 0.862 1 85.31 282 VAL B N 1
ATOM 5229 C CA . VAL B 1 282 ? -4.266 -32.969 -0.108 1 85.31 282 VAL B CA 1
ATOM 5230 C C . VAL B 1 282 ? -3.359 -33.062 -1.333 1 85.31 282 VAL B C 1
ATOM 5232 O O . VAL B 1 282 ? -2.766 -32.062 -1.752 1 85.31 282 VAL B O 1
ATOM 5235 N N . GLU B 1 283 ? -3.299 -34.156 -1.927 1 86.25 283 GLU B N 1
ATOM 5236 C CA . GLU B 1 283 ? -2.457 -34.375 -3.1 1 86.25 283 GLU B CA 1
ATOM 5237 C C . GLU B 1 283 ? -3.158 -33.906 -4.375 1 86.25 283 GLU B C 1
ATOM 5239 O O . GLU B 1 283 ? -3.58 -34.75 -5.188 1 86.25 283 GLU B O 1
ATOM 5244 N N . ILE B 1 284 ? -3.154 -32.719 -4.516 1 90.44 284 ILE B N 1
ATOM 5245 C CA . ILE B 1 284 ? -3.914 -32.156 -5.625 1 90.44 284 ILE B CA 1
ATOM 5246 C C . ILE B 1 284 ? -2.994 -31.938 -6.82 1 90.44 284 ILE B C 1
ATOM 5248 O O . ILE B 1 284 ? -3.43 -32.031 -7.973 1 90.44 284 ILE B O 1
ATOM 5252 N N . VAL B 1 285 ? -1.788 -31.703 -6.621 1 92.75 285 VAL B N 1
ATOM 5253 C CA . VAL B 1 285 ? -0.848 -31.391 -7.691 1 92.75 285 VAL B CA 1
ATOM 5254 C C . VAL B 1 285 ? -0.355 -32.688 -8.344 1 92.75 285 VAL B C 1
ATOM 5256 O O . VAL B 1 285 ? 0.255 -33.531 -7.684 1 92.75 285 VAL B O 1
ATOM 5259 N N . ASP B 1 286 ? -0.676 -32.844 -9.539 1 89.69 286 ASP B N 1
ATOM 5260 C CA . ASP B 1 286 ? -0.171 -33.969 -10.297 1 89.69 286 ASP B CA 1
ATOM 5261 C C . ASP B 1 286 ? 0.889 -33.531 -11.305 1 89.69 286 ASP B C 1
ATOM 5263 O O . ASP B 1 286 ? 1.32 -32.375 -11.305 1 89.69 286 ASP B O 1
ATOM 5267 N N . GLN B 1 287 ? 1.262 -34.406 -12.141 1 86.38 287 GLN B N 1
ATOM 5268 C CA . GLN B 1 287 ? 2.33 -34.125 -13.094 1 86.38 287 GLN B CA 1
ATOM 5269 C C . GLN B 1 287 ? 1.894 -33.094 -14.141 1 86.38 287 GLN B C 1
ATOM 5271 O O . GLN B 1 287 ? 2.68 -32.25 -14.539 1 86.38 287 GLN B O 1
ATOM 5276 N N . THR B 1 288 ? 0.658 -33.219 -14.539 1 88.06 288 THR B N 1
ATOM 5277 C CA . THR B 1 288 ? 0.136 -32.312 -15.547 1 88.06 288 THR B CA 1
ATOM 5278 C C . THR B 1 288 ? 0.139 -30.859 -15.023 1 88.06 288 THR B C 1
ATOM 5280 O O . THR B 1 288 ? 0.55 -29.938 -15.727 1 88.06 288 THR B O 1
ATOM 5283 N N . ILE B 1 289 ? -0.278 -30.766 -13.781 1 92.81 289 ILE B N 1
ATOM 5284 C CA . ILE B 1 289 ? -0.317 -29.453 -13.148 1 92.81 289 ILE B CA 1
ATOM 5285 C C . ILE B 1 289 ? 1.104 -28.922 -12.969 1 92.81 289 ILE B C 1
ATOM 5287 O O . ILE B 1 289 ? 1.378 -27.75 -13.266 1 92.81 289 ILE B O 1
ATOM 5291 N N . LEU B 1 290 ? 1.963 -29.719 -12.562 1 91 290 LEU B N 1
ATOM 5292 C CA . LEU B 1 290 ? 3.348 -29.328 -12.328 1 91 290 LEU B CA 1
ATOM 5293 C C . LEU B 1 290 ? 4 -28.828 -13.609 1 91 290 LEU B C 1
ATOM 5295 O O . LEU B 1 290 ? 4.598 -27.75 -13.625 1 91 290 LEU B O 1
ATOM 5299 N N . TYR B 1 291 ? 3.812 -29.469 -14.703 1 87.44 291 TYR B N 1
ATOM 5300 C CA . TYR B 1 291 ? 4.477 -29.125 -15.953 1 87.44 291 TYR B CA 1
ATOM 5301 C C . TYR B 1 291 ? 3.801 -27.938 -16.609 1 87.44 291 TYR B C 1
ATOM 5303 O O . TYR B 1 291 ? 4.441 -27.188 -17.359 1 87.44 291 TYR B O 1
ATOM 5311 N N . THR B 1 292 ? 2.545 -27.766 -16.359 1 90.19 292 THR B N 1
ATOM 5312 C CA . THR B 1 292 ? 1.835 -26.609 -16.906 1 90.19 292 THR B CA 1
ATOM 5313 C C . THR B 1 292 ? 2.285 -25.312 -16.234 1 90.19 292 THR B C 1
ATOM 5315 O O . THR B 1 292 ? 2.467 -24.297 -16.906 1 90.19 292 THR B O 1
ATOM 5318 N N . PHE B 1 293 ? 2.512 -25.469 -14.945 1 92.31 293 PHE B N 1
ATOM 5319 C CA . PHE B 1 293 ? 2.775 -24.234 -14.203 1 92.31 293 PHE B CA 1
ATOM 5320 C C . PHE B 1 293 ? 4.27 -24.047 -13.984 1 92.31 293 PHE B C 1
ATOM 5322 O O . PHE B 1 293 ? 4.711 -22.984 -13.547 1 92.31 293 PHE B O 1
ATOM 5329 N N . CYS B 1 294 ? 4.992 -25 -14.273 1 88.75 294 CYS B N 1
ATOM 5330 C CA . CYS B 1 294 ? 6.449 -24.906 -14.266 1 88.75 294 CYS B CA 1
ATOM 5331 C C . CYS B 1 294 ? 7.035 -25.391 -15.586 1 88.75 294 CYS B C 1
ATOM 5333 O O . CYS B 1 294 ? 7.738 -26.406 -15.625 1 88.75 294 CYS B O 1
ATOM 5335 N N . PRO B 1 295 ? 6.828 -24.578 -16.578 1 81.56 295 PRO B N 1
ATOM 5336 C CA . PRO B 1 295 ? 7.246 -25 -17.922 1 81.56 295 PRO B CA 1
ATOM 5337 C C . PRO B 1 295 ? 8.758 -25.188 -18.031 1 81.56 295 PRO B C 1
ATOM 5339 O O . PRO B 1 295 ? 9.227 -25.938 -18.891 1 81.56 295 PRO B O 1
ATOM 5342 N N . TYR B 1 296 ? 9.5 -24.625 -17.25 1 77.75 296 TYR B N 1
ATOM 5343 C CA . TYR B 1 296 ? 10.953 -24.703 -17.266 1 77.75 296 TYR B CA 1
ATOM 5344 C C . TYR B 1 296 ? 11.4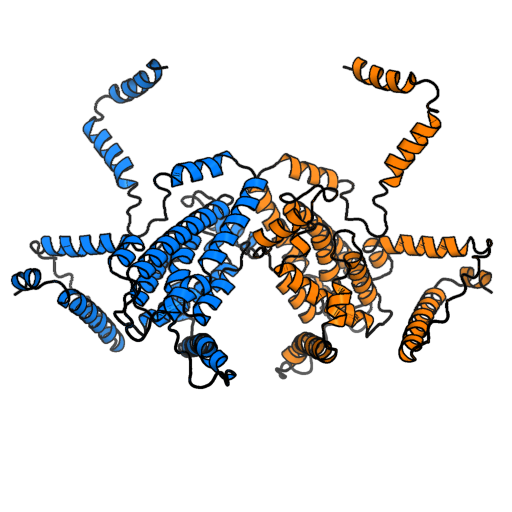14 -26.109 -16.859 1 77.75 296 TYR B C 1
ATOM 5346 O O . TYR B 1 296 ? 12.57 -26.469 -17.078 1 77.75 296 TYR B O 1
ATOM 5354 N N . LEU B 1 297 ? 10.508 -26.922 -16.297 1 79.25 297 LEU B N 1
ATOM 5355 C CA . LEU B 1 297 ? 10.82 -28.312 -15.938 1 79.25 297 LEU B CA 1
ATOM 5356 C C . LEU B 1 297 ? 10.938 -29.172 -17.188 1 79.25 297 LEU B C 1
ATOM 5358 O O . LEU B 1 297 ? 11.641 -30.188 -17.172 1 79.25 297 LEU B O 1
ATOM 5362 N N . GLU B 1 298 ? 10.172 -28.719 -18.219 1 72.69 298 GLU B N 1
ATOM 5363 C CA . GLU B 1 298 ? 10.266 -29.453 -19.469 1 72.69 298 GLU B CA 1
ATOM 5364 C C . GLU B 1 298 ? 11.664 -29.344 -20.078 1 72.69 298 GLU B C 1
ATOM 5366 O O . GLU B 1 298 ? 12.18 -30.297 -20.656 1 72.69 298 GLU B O 1
ATOM 5371 N N . GLY B 1 299 ? 12.188 -28.109 -19.969 1 66.81 299 GLY B N 1
ATOM 5372 C CA . GLY B 1 299 ? 13.555 -27.938 -20.422 1 66.81 299 GLY B CA 1
ATOM 5373 C C . GLY B 1 299 ? 14.539 -28.844 -19.719 1 66.81 299 GLY B C 1
ATOM 5374 O O . GLY B 1 299 ? 15.445 -29.406 -20.344 1 66.81 299 GLY B O 1
ATOM 5375 N N . PHE B 1 300 ? 14.242 -29.125 -18.5 1 64.25 300 PHE B N 1
ATOM 5376 C CA . PHE B 1 300 ? 15.086 -30 -17.719 1 64.25 300 PHE B CA 1
ATOM 5377 C C . PHE B 1 300 ? 14.938 -31.453 -18.172 1 64.25 300 PHE B C 1
ATOM 5379 O O . PHE B 1 300 ? 15.922 -32.188 -18.25 1 64.25 300 PHE B O 1
ATOM 5386 N N . ARG B 1 301 ? 13.711 -31.703 -18.516 1 63 301 ARG B N 1
ATOM 5387 C CA . ARG B 1 301 ? 13.43 -33.062 -18.984 1 63 301 ARG B CA 1
ATOM 5388 C C . ARG B 1 301 ? 14.133 -33.344 -20.312 1 63 301 ARG B C 1
ATOM 5390 O O . ARG B 1 301 ? 14.719 -34.406 -20.5 1 63 301 ARG B O 1
ATOM 5397 N N . LYS B 1 302 ? 14.078 -32.312 -21.078 1 61.44 302 LYS B N 1
ATOM 5398 C CA . LYS B 1 302 ? 14.719 -32.438 -22.391 1 61.44 302 LYS B CA 1
ATOM 5399 C C . LYS B 1 302 ? 16.234 -32.531 -22.25 1 61.44 302 LYS B C 1
ATOM 5401 O O . LYS B 1 302 ? 16.875 -33.344 -22.938 1 61.44 302 LYS B O 1
ATOM 5406 N N . LEU B 1 303 ? 16.688 -31.703 -21.344 1 57.5 303 LEU B N 1
ATOM 5407 C CA . LEU B 1 303 ? 18.125 -31.703 -21.109 1 57.5 303 LEU B CA 1
ATOM 5408 C C . LEU B 1 303 ? 18.594 -33.031 -20.531 1 57.5 303 LEU B C 1
ATOM 5410 O O . LEU B 1 303 ? 19.641 -33.562 -20.906 1 57.5 303 LEU B O 1
ATOM 5414 N N . LEU B 1 304 ? 17.688 -33.531 -19.688 1 56.84 304 LEU B N 1
ATOM 5415 C CA . LEU B 1 304 ? 18.016 -34.781 -19.031 1 56.84 304 LEU B CA 1
ATOM 5416 C C . LEU B 1 304 ? 17.828 -35.969 -19.984 1 56.84 304 LEU B C 1
ATOM 5418 O O . LEU B 1 304 ? 18.578 -36.938 -19.922 1 56.84 304 LEU B O 1
ATOM 5422 N N . SER B 1 305 ? 16.969 -35.75 -20.938 1 56.22 305 SER B N 1
ATOM 5423 C CA . SER B 1 305 ? 16.719 -36.812 -21.922 1 56.22 305 SER B CA 1
ATOM 5424 C C . SER B 1 305 ? 17.781 -36.812 -23.016 1 56.22 305 SER B C 1
ATOM 5426 O O . SER B 1 305 ? 18.172 -37.875 -23.5 1 56.22 305 SER B O 1
ATOM 5428 N N . THR B 1 306 ? 18.188 -35.562 -23.547 1 51.84 306 THR B N 1
ATOM 5429 C CA . THR B 1 306 ? 19.219 -35.438 -24.578 1 51.84 306 THR B CA 1
ATOM 5430 C C . THR B 1 306 ? 20.562 -35.906 -24.062 1 51.84 306 THR B C 1
ATOM 5432 O O . THR B 1 306 ? 21.344 -36.5 -24.797 1 51.84 306 THR B O 1
ATOM 5435 N N . ASN B 1 307 ? 20.922 -35.375 -22.891 1 47.19 307 ASN B N 1
ATOM 5436 C CA . ASN B 1 307 ? 22.172 -35.875 -22.328 1 47.19 307 ASN B CA 1
ATOM 5437 C C . ASN B 1 307 ? 22.156 -37.375 -22.156 1 47.19 307 ASN B C 1
ATOM 5439 O O . ASN B 1 307 ? 23.203 -38.031 -22.234 1 47.19 307 ASN B O 1
ATOM 5443 N N . SER B 1 308 ? 21 -37.781 -22 1 44.16 308 SER B N 1
ATOM 5444 C CA . SER B 1 308 ? 20.922 -39.25 -21.953 1 44.16 308 SER B CA 1
ATOM 5445 C C . SER B 1 308 ? 21.172 -39.875 -23.328 1 44.16 308 SER B C 1
ATOM 5447 O O . SER B 1 308 ? 21.703 -40.969 -23.438 1 44.16 308 SER B O 1
ATOM 5449 N N . LEU B 1 309 ? 20.922 -39.062 -24.453 1 42.5 309 LEU B N 1
ATOM 5450 C CA . LEU B 1 309 ? 21.172 -39.594 -25.797 1 42.5 309 LEU B CA 1
ATOM 5451 C C . LEU B 1 309 ? 22.641 -39.406 -26.172 1 42.5 309 LEU B C 1
ATOM 5453 O O . LEU B 1 309 ? 23.219 -40.25 -26.875 1 42.5 309 LEU B O 1
ATOM 5457 N N . ASN B 1 310 ? 23.328 -38.188 -25.938 1 39.12 310 ASN B N 1
ATOM 5458 C CA . ASN B 1 310 ? 24.703 -38.031 -26.359 1 39.12 310 ASN B CA 1
ATOM 5459 C C . ASN B 1 310 ? 25.672 -38.781 -25.422 1 39.12 310 ASN B C 1
ATOM 5461 O O . ASN B 1 310 ? 26.859 -38.469 -25.391 1 39.12 310 ASN B O 1
ATOM 5465 N N . SER B 1 311 ? 25.375 -39.656 -24.609 1 37.72 311 SER B N 1
ATOM 5466 C CA . SER B 1 311 ? 26.375 -40.438 -23.906 1 37.72 311 SER B CA 1
ATOM 5467 C C . SER B 1 311 ? 27.391 -41.062 -24.875 1 37.72 311 SER B C 1
ATOM 5469 O O . SER B 1 311 ? 28.188 -41.906 -24.5 1 37.72 311 SER B O 1
ATOM 5471 N N . GLY B 1 312 ? 27.359 -40.812 -26.172 1 35.56 312 GLY B N 1
ATOM 5472 C CA . GLY B 1 312 ? 28.562 -41.281 -26.844 1 35.56 312 GLY B CA 1
ATOM 5473 C C . GLY B 1 312 ? 29.766 -40.375 -26.609 1 35.56 312 GLY B C 1
ATOM 5474 O O . GLY B 1 312 ? 30.891 -40.75 -26.922 1 35.56 312 GLY B O 1
ATOM 5475 N N . ASN B 1 313 ? 29.812 -39.094 -26.859 1 33.84 313 ASN B N 1
ATOM 5476 C CA . ASN B 1 313 ? 31.062 -38.344 -26.734 1 33.84 313 ASN B CA 1
ATOM 5477 C C . ASN B 1 313 ? 31.453 -38.125 -25.281 1 33.84 313 ASN B C 1
ATOM 5479 O O . ASN B 1 313 ? 30.625 -37.688 -24.469 1 33.84 313 ASN B O 1
ATOM 5483 N N . VAL B 1 314 ? 32.625 -38.688 -24.781 1 34.19 314 VAL B N 1
ATOM 5484 C CA . VAL B 1 314 ? 33.438 -38.75 -23.562 1 34.19 314 VAL B CA 1
ATOM 5485 C C . VAL B 1 314 ? 33.656 -37.375 -22.984 1 34.19 314 VAL B C 1
ATOM 5487 O O . VAL B 1 314 ? 34.25 -36.5 -23.625 1 34.19 314 VAL B O 1
ATOM 5490 N N . ALA B 1 315 ? 32.812 -36.781 -22.281 1 31.53 315 ALA B N 1
ATOM 5491 C CA . ALA B 1 315 ? 33.156 -35.562 -21.562 1 31.53 315 ALA B CA 1
ATOM 5492 C C . ALA B 1 315 ? 34.562 -35.688 -20.922 1 31.53 315 ALA B C 1
ATOM 5494 O O . ALA B 1 315 ? 34.875 -36.719 -20.297 1 31.53 315 ALA B O 1
ATOM 5495 N N . LYS B 1 316 ? 35.531 -35.062 -21.453 1 32.09 316 LYS B N 1
ATOM 5496 C CA . LYS B 1 316 ? 36.875 -34.875 -20.875 1 32.09 316 LYS B CA 1
ATOM 5497 C C . LYS B 1 316 ? 36.781 -34.688 -19.359 1 32.09 316 LYS B C 1
ATOM 5499 O O . LYS B 1 316 ? 35.844 -34.031 -18.859 1 32.09 316 LYS B O 1
ATOM 5504 N N . HIS B 1 317 ? 37.438 -35.531 -18.516 1 30.02 317 HIS B N 1
ATOM 5505 C CA . HIS B 1 317 ? 37.656 -35.625 -17.078 1 30.02 317 HIS B CA 1
ATOM 5506 C C . HIS B 1 317 ? 38.125 -34.281 -16.5 1 30.02 317 HIS B C 1
ATOM 5508 O O . HIS B 1 317 ? 39.25 -33.844 -16.781 1 30.02 317 HIS B O 1
ATOM 5514 N N . ILE B 1 318 ? 37.406 -33.219 -16.547 1 29.44 318 ILE B N 1
ATOM 5515 C CA . ILE B 1 318 ? 37.906 -32.062 -15.836 1 29.44 318 ILE B CA 1
ATOM 5516 C C . ILE B 1 318 ? 38.281 -32.469 -14.398 1 29.44 318 ILE B C 1
ATOM 5518 O O . ILE B 1 318 ? 37.438 -33.031 -13.688 1 29.44 318 ILE B O 1
ATOM 5522 N N . THR B 1 319 ? 39.5 -32.75 -14.094 1 26.97 319 THR B N 1
ATOM 5523 C CA . THR B 1 319 ? 40.156 -33.094 -12.836 1 26.97 319 THR B CA 1
ATOM 5524 C C . THR B 1 319 ? 39.688 -32.156 -11.719 1 26.97 319 THR B C 1
ATOM 5526 O O . THR B 1 319 ? 39.844 -30.922 -11.836 1 26.97 319 THR B O 1
ATOM 5529 N N . PRO B 1 320 ? 38.688 -32.594 -10.945 1 27.78 320 PRO B N 1
ATOM 5530 C CA . PRO B 1 320 ? 38.219 -31.844 -9.781 1 27.78 320 PRO B CA 1
ATOM 5531 C C . PRO B 1 320 ? 39.375 -31.375 -8.883 1 27.78 320 PRO B C 1
ATOM 5533 O O . PRO B 1 320 ? 40.344 -32.125 -8.664 1 27.78 320 PRO B O 1
ATOM 5536 N N . LEU B 1 321 ? 39.875 -30.234 -9.109 1 29.17 321 LEU B N 1
ATOM 5537 C CA . LEU B 1 321 ? 40.844 -29.75 -8.133 1 29.17 321 LEU B CA 1
ATOM 5538 C C . LEU B 1 321 ? 40.375 -30.031 -6.711 1 29.17 321 LEU B C 1
ATOM 5540 O O . LEU B 1 321 ? 39.188 -29.891 -6.406 1 29.17 321 LEU B O 1
ATOM 5544 N N . SER B 1 322 ? 40.938 -31.031 -6 1 28.75 322 SER B N 1
ATOM 5545 C CA . SER B 1 322 ? 40.812 -31.594 -4.652 1 28.75 322 SER B CA 1
ATOM 5546 C C . SER B 1 322 ? 40.719 -30.484 -3.607 1 28.75 322 SER B C 1
ATOM 5548 O O . SER B 1 322 ? 41.719 -29.891 -3.213 1 28.75 322 SER B O 1
ATOM 5550 N N . THR B 1 323 ? 40.031 -29.391 -3.848 1 31.36 323 THR B N 1
ATOM 5551 C CA . THR B 1 323 ? 40.219 -28.594 -2.637 1 31.36 323 THR B CA 1
ATOM 5552 C C . THR B 1 323 ? 39.781 -29.391 -1.402 1 31.36 323 THR B C 1
ATOM 5554 O O . THR B 1 323 ? 38.969 -30.312 -1.493 1 31.36 323 THR B O 1
ATOM 5557 N N . VAL B 1 324 ? 40.469 -29.281 -0.281 1 32.97 324 VAL B N 1
ATOM 5558 C CA . VAL B 1 324 ? 40.406 -29.828 1.069 1 32.97 324 VAL B CA 1
ATOM 5559 C C . VAL B 1 324 ? 38.938 -29.859 1.547 1 32.97 324 VAL B C 1
ATOM 5561 O O . VAL B 1 324 ? 38.25 -28.828 1.53 1 32.97 324 VAL B O 1
ATOM 5564 N N . GLU B 1 325 ? 38.188 -31.062 1.451 1 30.89 325 GLU B N 1
ATOM 5565 C CA . GLU B 1 325 ? 36.875 -31.625 1.682 1 30.89 325 GLU B CA 1
ATOM 5566 C C . GLU B 1 325 ? 36.344 -31.312 3.088 1 30.89 325 GLU B C 1
ATOM 5568 O O . GLU B 1 325 ? 36.875 -31.828 4.074 1 30.89 325 GLU B O 1
ATOM 5573 N N . ASN B 1 326 ? 36.25 -30.047 3.42 1 32.38 326 ASN B N 1
ATOM 5574 C CA . ASN B 1 326 ? 35.719 -30.062 4.785 1 32.38 326 ASN B CA 1
ATOM 5575 C C . ASN B 1 326 ? 34.5 -30.969 4.91 1 32.38 326 ASN B C 1
ATOM 5577 O O . ASN B 1 326 ? 33.781 -31.172 3.936 1 32.38 326 ASN B O 1
ATOM 5581 N N . SER B 1 327 ? 34.25 -31.906 5.91 1 34.22 327 SER B N 1
ATOM 5582 C CA . SER B 1 327 ? 33.406 -33.031 6.27 1 34.22 327 SER B CA 1
ATOM 5583 C C . SER B 1 327 ? 31.953 -32.75 5.988 1 34.22 327 SER B C 1
ATOM 5585 O O . SER B 1 327 ? 31.203 -33.656 5.59 1 34.22 327 SER B O 1
ATOM 5587 N N . VAL B 1 328 ? 31.422 -31.672 6.344 1 36.03 328 VAL B N 1
ATOM 5588 C CA . VAL B 1 328 ? 29.984 -31.547 6.449 1 36.03 328 VAL B CA 1
ATOM 5589 C C . VAL B 1 328 ? 29.359 -31.547 5.055 1 36.03 328 VAL B C 1
ATOM 5591 O O . VAL B 1 328 ? 28.156 -31.75 4.902 1 36.03 328 VAL B O 1
ATOM 5594 N N . ASP B 1 329 ? 30.062 -31.234 3.988 1 35.38 329 ASP B N 1
ATOM 5595 C CA . ASP B 1 329 ? 29.547 -30.969 2.654 1 35.38 329 ASP B CA 1
ATOM 5596 C C . ASP B 1 329 ? 29.172 -32.281 1.938 1 35.38 329 ASP B C 1
ATOM 5598 O O . ASP B 1 329 ? 28.594 -32.25 0.853 1 35.38 329 ASP B O 1
ATOM 5602 N N . VAL B 1 330 ? 29.703 -33.406 2.289 1 40.78 330 VAL B N 1
ATOM 5603 C CA . VAL B 1 330 ? 29.594 -34.688 1.595 1 40.78 330 VAL B CA 1
ATOM 5604 C C . VAL B 1 330 ? 28.172 -35.219 1.728 1 40.78 330 VAL B C 1
ATOM 5606 O O . VAL B 1 330 ? 27.594 -35.75 0.766 1 40.78 330 VAL B O 1
ATOM 5609 N N . THR B 1 331 ? 27.594 -35.125 2.949 1 38.56 331 THR B N 1
ATOM 5610 C CA . THR B 1 331 ? 26.312 -35.781 3.195 1 38.56 331 THR B CA 1
ATOM 5611 C C . THR B 1 331 ? 25.203 -35.125 2.359 1 38.56 331 THR B C 1
ATOM 5613 O O . THR B 1 331 ? 24.297 -35.812 1.877 1 38.56 331 THR B O 1
ATOM 5616 N N . GLU B 1 332 ? 25.234 -33.875 2.24 1 39.66 332 GLU B N 1
ATOM 5617 C CA . GLU B 1 332 ? 24.156 -33.219 1.509 1 39.66 332 GLU B CA 1
ATOM 5618 C C . GLU B 1 332 ? 24.203 -33.562 0.025 1 39.66 332 GLU B C 1
ATOM 5620 O O . GLU B 1 332 ? 23.156 -33.719 -0.614 1 39.66 332 GLU B O 1
ATOM 5625 N N . LYS B 1 333 ? 25.297 -33.906 -0.6 1 44.19 333 LYS B N 1
ATOM 5626 C CA . LYS B 1 333 ? 25.422 -34.344 -1.993 1 44.19 333 LYS B CA 1
ATOM 5627 C C . LYS B 1 333 ? 24.844 -35.719 -2.213 1 44.19 333 LYS B C 1
ATOM 5629 O O . LYS B 1 333 ? 24.203 -35.969 -3.232 1 44.19 333 LYS B O 1
ATOM 5634 N N . LYS B 1 334 ? 25.047 -36.594 -1.273 1 44.97 334 LYS B N 1
ATOM 5635 C CA . LYS B 1 334 ? 24.531 -37.938 -1.411 1 44.97 334 LYS B CA 1
ATOM 5636 C C . LYS B 1 334 ? 23 -37.938 -1.457 1 44.97 334 LYS B C 1
ATOM 5638 O O . LYS B 1 334 ? 22.391 -38.656 -2.268 1 44.97 334 LYS B O 1
ATOM 5643 N N . LEU B 1 335 ? 22.375 -37.156 -0.604 1 43.62 335 LEU B N 1
ATOM 5644 C CA . LEU B 1 335 ? 20.906 -37.125 -0.552 1 43.62 335 LEU B CA 1
ATOM 5645 C C . LEU B 1 335 ? 20.328 -36.531 -1.833 1 43.62 335 LEU B C 1
ATOM 5647 O O . LEU B 1 335 ? 19.328 -37.031 -2.352 1 43.62 335 LEU B O 1
ATOM 5651 N N . LYS B 1 336 ? 20.953 -35.594 -2.518 1 46.19 336 LYS B N 1
ATOM 5652 C CA . LYS B 1 336 ? 20.516 -35.062 -3.809 1 46.19 336 LYS B CA 1
ATOM 5653 C C . LYS B 1 336 ? 20.609 -36.125 -4.895 1 46.19 336 LYS B C 1
ATOM 5655 O O . LYS B 1 336 ? 19.703 -36.281 -5.719 1 46.19 336 LYS B O 1
ATOM 5660 N N . CYS B 1 337 ? 21.609 -36.969 -4.809 1 48.66 337 CYS B N 1
ATOM 5661 C CA . CYS B 1 337 ? 21.766 -38.062 -5.762 1 48.66 337 CYS B CA 1
ATOM 5662 C C . CYS B 1 337 ? 20.688 -39.125 -5.578 1 48.66 337 CYS B C 1
ATOM 5664 O O . CYS B 1 337 ? 20.125 -39.625 -6.555 1 48.66 337 CYS B O 1
ATOM 5666 N N . GLN B 1 338 ? 20.297 -39.438 -4.371 1 49.19 338 GLN B N 1
ATOM 5667 C CA . GLN B 1 338 ? 19.281 -40.438 -4.113 1 49.19 338 GLN B CA 1
ATOM 5668 C C . GLN B 1 338 ? 17.906 -39.969 -4.574 1 49.19 338 GLN B C 1
ATOM 5670 O O . GLN B 1 338 ? 17.141 -40.75 -5.148 1 49.19 338 GLN B O 1
ATOM 5675 N N . LEU B 1 339 ? 17.516 -38.75 -4.387 1 45.38 339 LEU B N 1
ATOM 5676 C CA . LEU B 1 339 ? 16.234 -38.188 -4.828 1 45.38 339 LEU B CA 1
ATOM 5677 C C . LEU B 1 339 ? 16.156 -38.156 -6.348 1 45.38 339 LEU B C 1
ATOM 5679 O O . LEU B 1 339 ? 15.109 -38.5 -6.926 1 45.38 339 LEU B O 1
ATOM 5683 N N . GLU B 1 340 ? 17.266 -37.906 -7.02 1 48.81 340 GLU B N 1
ATOM 5684 C CA . GLU B 1 340 ? 17.359 -38.031 -8.469 1 48.81 340 GLU B CA 1
ATOM 5685 C C . GLU B 1 340 ? 17.156 -39.5 -8.906 1 48.81 340 GLU B C 1
ATOM 5687 O O . GLU B 1 340 ? 16.438 -39.781 -9.867 1 48.81 340 GLU B O 1
ATOM 5692 N N . GLU B 1 341 ? 17.688 -40.406 -8.141 1 48.69 341 GLU B N 1
ATOM 5693 C CA . GLU B 1 341 ? 17.547 -41.844 -8.453 1 48.69 341 GLU B CA 1
ATOM 5694 C C . GLU B 1 341 ? 16.109 -42.281 -8.289 1 48.69 341 GLU B C 1
ATOM 5696 O O . GLU B 1 341 ? 15.586 -43.031 -9.117 1 48.69 341 GLU B O 1
ATOM 5701 N N . ALA B 1 342 ? 15.359 -41.938 -7.289 1 46.69 342 ALA B N 1
ATOM 5702 C CA . ALA B 1 342 ? 13.977 -42.344 -7.055 1 46.69 342 ALA B CA 1
ATOM 5703 C C . ALA B 1 342 ? 13.055 -41.781 -8.141 1 46.69 342 ALA B C 1
ATOM 5705 O O . ALA B 1 342 ? 12.109 -42.469 -8.562 1 46.69 342 ALA B O 1
ATOM 5706 N N . PHE B 1 343 ? 13.219 -40.531 -8.586 1 45.16 343 PHE B N 1
ATOM 5707 C CA . PHE B 1 343 ? 12.469 -40 -9.719 1 45.16 343 PHE B CA 1
ATOM 5708 C C . PHE B 1 343 ? 12.656 -40.875 -10.945 1 45.16 343 PHE B C 1
ATOM 5710 O O . PHE B 1 343 ? 11.688 -41.188 -11.648 1 45.16 343 PHE B O 1
ATOM 5717 N N . PHE B 1 344 ? 13.828 -41.375 -11.133 1 45.66 344 PHE B N 1
ATOM 5718 C CA . PHE B 1 344 ? 14.109 -42.25 -12.258 1 45.66 344 PHE B CA 1
ATOM 5719 C C . PHE B 1 344 ? 13.445 -43.594 -12.055 1 45.66 344 PHE B C 1
ATOM 5721 O O . PHE B 1 344 ? 13.031 -44.25 -13.023 1 45.66 344 PHE B O 1
ATOM 5728 N N . ASN B 1 345 ? 13.391 -44.062 -10.906 1 46.28 345 ASN B N 1
ATOM 5729 C CA . ASN B 1 345 ? 12.805 -45.375 -10.688 1 46.28 345 ASN B CA 1
ATOM 5730 C C . ASN B 1 345 ? 11.297 -45.375 -10.961 1 46.28 345 ASN B C 1
ATOM 5732 O O . ASN B 1 345 ? 10.703 -46.406 -11.203 1 46.28 345 ASN B O 1
ATOM 5736 N N . CYS B 1 346 ? 10.625 -44.281 -10.812 1 39.53 346 CYS B N 1
ATOM 5737 C CA . CYS B 1 346 ? 9.188 -44.25 -11.062 1 39.53 346 CYS B CA 1
ATOM 5738 C C . CYS B 1 346 ? 8.891 -44.156 -12.555 1 39.53 346 CYS B C 1
ATOM 5740 O O . CYS B 1 346 ? 7.734 -44.094 -12.961 1 39.53 346 CYS B O 1
ATOM 5742 N N . GLN B 1 347 ? 9.844 -43.938 -13.438 1 38.91 347 GLN B N 1
ATOM 5743 C CA . GLN B 1 347 ? 9.648 -43.938 -14.883 1 38.91 347 GLN B CA 1
ATOM 5744 C C . GLN B 1 347 ? 9.5 -45.375 -15.391 1 38.91 347 GLN B C 1
ATOM 5746 O O . GLN B 1 347 ? 9.953 -46.312 -14.742 1 38.91 347 GLN B O 1
ATOM 5751 N N . PRO B 1 348 ? 8.555 -45.688 -16.422 1 37.12 348 PRO B N 1
ATOM 5752 C CA . PRO B 1 348 ? 8.281 -47.031 -16.922 1 37.12 348 PRO B CA 1
ATOM 5753 C C . PRO B 1 348 ? 9.555 -47.812 -17.203 1 37.12 348 PRO B C 1
ATOM 5755 O O . PRO B 1 348 ? 10.625 -47.219 -17.375 1 37.12 348 PRO B O 1
ATOM 5758 N N . VAL B 1 349 ? 9.531 -49.219 -17.172 1 42.59 349 VAL B N 1
ATOM 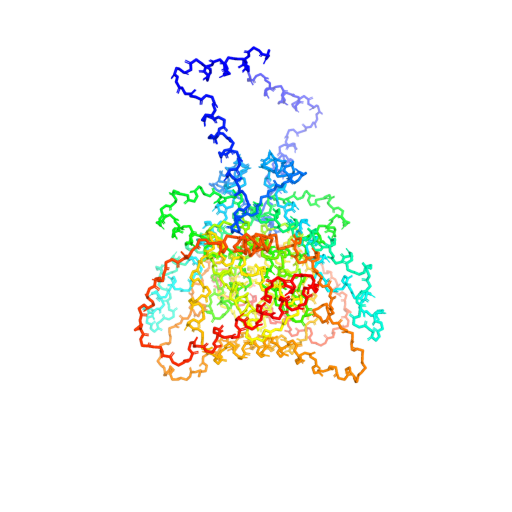5759 C CA . VAL B 1 349 ? 10.492 -50.312 -17.297 1 42.59 349 VAL B CA 1
ATOM 5760 C C . VAL B 1 349 ? 11.336 -50.125 -18.547 1 42.59 349 VAL B C 1
ATOM 5762 O O . VAL B 1 349 ? 12.516 -50.469 -18.578 1 42.59 349 VAL B O 1
ATOM 5765 N N . SER B 1 350 ? 10.75 -49.594 -19.625 1 38.5 350 SER B N 1
ATOM 5766 C CA . SER B 1 350 ? 11.453 -49.594 -20.891 1 38.5 350 SER B CA 1
ATOM 5767 C C . SER B 1 350 ? 12.711 -48.75 -20.828 1 38.5 350 SER B C 1
ATOM 5769 O O . SER B 1 350 ? 13.727 -49.094 -21.453 1 38.5 350 SER B O 1
ATOM 5771 N N . VAL B 1 351 ? 12.664 -47.656 -20.172 1 40.09 351 VAL B N 1
ATOM 5772 C CA . VAL B 1 351 ? 13.82 -46.75 -20.078 1 40.09 351 VAL B CA 1
ATOM 5773 C C . VAL B 1 351 ? 14.828 -47.312 -19.078 1 40.09 351 VAL B C 1
ATOM 5775 O O . VAL B 1 351 ? 15.992 -46.906 -19.062 1 40.09 351 VAL B O 1
ATOM 5778 N N . ARG B 1 352 ? 14.469 -48.281 -18.234 1 39.09 352 ARG B N 1
ATOM 5779 C CA . ARG B 1 352 ? 15.359 -49 -17.312 1 39.09 352 ARG B CA 1
ATOM 5780 C C . ARG B 1 352 ? 16.375 -49.844 -18.062 1 39.09 352 ARG B C 1
ATOM 5782 O O . ARG B 1 352 ? 17.484 -50.062 -17.578 1 39.09 352 ARG B O 1
ATOM 5789 N N . LYS B 1 353 ? 15.922 -50.406 -19.188 1 37.56 353 LYS B N 1
ATOM 5790 C CA . LYS B 1 353 ? 16.75 -51.438 -19.859 1 37.56 353 LYS B CA 1
ATOM 5791 C C . LYS B 1 353 ? 18.031 -50.812 -20.406 1 37.56 353 LYS B C 1
ATOM 5793 O O . LYS B 1 353 ? 19.062 -51.469 -20.5 1 37.56 353 LYS B O 1
ATOM 5798 N N . THR B 1 354 ? 17.906 -49.594 -20.891 1 34.78 354 THR B N 1
ATOM 5799 C CA . THR B 1 354 ? 19.109 -49.188 -21.625 1 34.78 354 THR B CA 1
ATOM 5800 C C . THR B 1 354 ? 20.219 -48.781 -20.656 1 34.78 354 THR B C 1
ATOM 5802 O O . THR B 1 354 ? 21.375 -48.594 -21.078 1 34.78 354 THR B O 1
ATOM 5805 N N . VAL B 1 355 ? 19.844 -48.344 -19.359 1 37.31 355 VAL B N 1
ATOM 5806 C CA . VAL B 1 355 ? 20.953 -47.906 -18.516 1 37.31 355 VAL B CA 1
ATOM 5807 C C . VAL B 1 355 ? 21.562 -49.125 -17.812 1 37.31 355 VAL B C 1
ATOM 5809 O O . VAL B 1 355 ? 22.5 -49 -17.047 1 37.31 355 VAL B O 1
ATOM 5812 N N . GLU B 1 356 ? 21.078 -50.344 -18.031 1 34.56 356 GLU B N 1
ATOM 5813 C CA . GLU B 1 356 ? 21.891 -51.469 -17.609 1 34.56 356 GLU B CA 1
ATOM 5814 C C . GLU B 1 356 ? 23.094 -51.656 -18.531 1 34.56 356 GLU B C 1
ATOM 5816 O O . GLU B 1 356 ? 22.969 -51.562 -19.75 1 34.56 356 GLU B O 1
#

Solvent-accessible surface area (backbone atoms only — not comparable to full-atom values): 40282 Å² total; per-residue (Å²): 125,73,62,66,63,49,49,58,55,44,54,64,65,62,46,83,82,64,51,61,65,56,50,46,48,46,45,45,44,56,62,53,58,65,43,70,70,47,74,54,52,66,87,76,72,58,77,73,46,39,56,53,52,50,49,57,63,68,62,55,41,44,46,56,51,54,53,50,48,34,47,47,52,40,50,45,54,58,69,65,36,70,71,72,49,43,70,60,36,66,65,49,62,93,62,71,68,63,52,71,66,56,39,49,50,49,51,54,48,50,53,50,38,29,51,47,24,36,51,48,18,42,60,70,20,61,65,58,71,59,72,70,95,68,60,49,69,67,54,53,52,50,49,41,62,41,39,43,64,45,42,61,52,47,64,62,56,58,51,54,52,46,23,58,48,62,34,32,46,70,65,48,46,57,22,49,43,37,19,60,56,40,41,42,58,58,58,62,68,22,58,52,41,44,56,40,47,50,54,51,47,50,53,50,48,53,50,64,72,65,67,57,101,38,54,56,54,47,50,47,47,50,42,53,53,49,49,51,56,24,80,65,37,70,62,62,48,60,61,50,49,60,72,69,46,50,69,66,54,52,50,47,46,51,42,43,56,46,32,53,37,51,51,74,54,48,80,47,80,61,67,94,70,95,80,59,62,42,68,61,70,40,68,56,50,45,70,69,55,43,48,69,76,35,55,51,54,53,56,49,48,48,51,57,52,47,56,61,64,54,68,72,72,78,74,78,82,75,76,74,77,79,64,88,73,66,74,77,65,57,60,62,54,52,54,57,53,49,58,55,49,53,60,55,65,74,48,70,68,75,71,54,58,73,77,102,125,72,63,64,63,52,50,57,56,45,53,64,64,61,45,86,81,64,51,62,65,55,49,47,49,46,45,46,46,55,63,52,59,66,44,72,70,46,74,53,51,66,87,76,69,59,75,72,47,37,55,53,51,50,50,58,63,67,62,55,40,45,46,55,51,54,54,50,46,34,48,45,52,39,50,43,54,59,70,66,36,72,70,72,50,41,71,59,36,65,65,51,60,91,59,70,68,64,50,71,66,57,40,50,50,49,50,55,49,49,54,50,38,29,49,47,24,35,52,48,18,43,60,71,21,61,66,58,71,59,73,70,94,67,61,50,70,67,55,53,52,51,50,42,61,41,39,42,64,45,41,62,51,47,64,61,57,59,51,54,54,46,22,58,48,61,34,33,47,70,66,49,49,58,23,50,45,38,20,58,56,40,41,41,60,59,59,62,68,22,58,54,40,43,57,41,48,50,54,52,48,49,51,49,49,52,50,63,73,64,66,56,100,38,54,55,55,47,49,49,46,50,43,53,52,49,50,53,56,24,80,65,37,70,62,61,49,59,60,51,49,59,71,70,46,51,69,66,54,52,50,48,46,51,41,44,56,44,31,55,37,51,47,76,54,49,83,55,81,67,65,94,67,97,80,59,60,40,68,61,70,39,67,58,50,46,69,69,53,42,47,69,76,36,54,51,54,52,56,48,49,48,51,56,50,48,57,62,65,52,70,71,71,79,74,76,80,74,75,73,75,79,65,88,74,66,75,78,64,58,61,62,54,53,55,56,52,49,57,54,47,52,60,56,64,73,48,69,69,75,70,54,59,72,78,101

InterPro domains:
  IPR028171 Codanin-1, C-terminal domain [PF15296] (280-356)
  IPR040031 Codanin-1 [PTHR28678] (6-356)

Secondary structure (DSSP, 8-state):
--HHHHHHHHHHHHSTT--HHHHHHHHHHHHHSS-TTSTTPPP---THHHHHHHHHHHH--HHHHHHHHHHHHHHHHHHT-GGGGHHHHHH--S-----HHHHHHHHHHHHHHHHHHHHHHHHHHGGG---GGG--HHHHHHHHHHTTT---SS-HHHHHHHHHHHT-HHHHHHHHHHHHHHS-TTGGGSHHHHHHHHHHHHHHHHHHHT----HHHHHHHHHHHHHHTSTTS-TTHHHHHHHHS-HHHHHHHHHHHHHHHHHTTSS----S---PPPGGGS----HHHHHHH-THHHHHHHHHHHHHH-TTS-------------THHHHHHHHHHHHHHHHHHTS-THHHHTT-/--HHHHHHHHHHHHSTT--HHHHHHHHHHHHHSS-TT-TTPPP---THHHHHHHHHHHH--HHHHHHHHHHHHHHHHHHH-GGGGHHHHHH--S-----HHHHHHHHHHHHHHHHHHHHHHHHHHGGG---GGG--HHHHHHHHHHTTT---SS-HHHHHHHHHHHT-HHHHHHHHHHHHHHS-TTGGGSHHHHHHHHHHHHHHHHHHHT----HHHHHHHHHHHHHHTSTTS-TTHHHHHHHHS-HHHHHHHHHHHHHHHHHTTTS--S-S------GGGS----HHHHHHH-THHHHHHHHHHHHHH-TTS-------------THHHHHHHHHHHHHHHHHHTS-THHHHHT-

Sequence (712 aa):
QDETINEQASILSSLPNVDAEKLHRLKARLITKQENNALNSTPTFTGHQEFYKDFILASGSHVFYEHLKNTIILEINQLSASSTFNDFLENEENDFNVDSTMRNSYFSNLKFLRMLAKFLGFIEALSYKMDSKMVSEGIIKAEIDTRRWYQPNFDLKQIVLRAIKENTLILAIPWMVKYISMLDYVTIRLPYFESVLEILFYIYYAINTQWEPNPNKVIIKFCLGWLFELPHFPSESYYNWLSNTSSADISKRLNSNWNHVQNGKTDSNLGKNQLTPSLDDVEIVDQTILYTFCPYLEGFRKLLSTNSLNSGNVAKHITPLSTVENSVDVTEKKLKCQLEEAFFNCQPVSVRKTVEQDETINEQASILSSLPNVDAEKLHRLKARLITKQENNALNSTPTFTGHQEFYKDFILASGSHVFYEHLKNTIILEINQLSASSTFNDFLENEENDFNVDSTMRNSYFSNLKFLRMLAKFLGFIEALSYKMDSKMVSEGIIKAEIDTRRWYQPNFDLKQIVLRAIKENTLILAIPWMVKYISMLDYVTIRLPYFESVLEILFYIYYAINTQWEPNPNKVIIKFCLGWLFELPHFPSESYYNWLSNTSSADISKRLNSNWNHVQNGKTDSNLGKNQLTPSLDDVEIVDQTILYTFCPYLEGFRKLLSTNSLNSGNVAKHITPLSTVENSVDVTEKKLKCQLEEAFFNCQPVSVRKTVE

pLDDT: mean 72.46, std 23.91, range [26.94, 98.31]

Foldseek 3Di:
DVPVVVVVVVVVVPPPPPPPVVVVVVVCCVVCVVPCVPLQEFDDQDDPSVVVVVVVVVVPDPVVLVVLLVVLVVLLCVLLDQVVCLVQLQPPPPDLARDPVSLVVLLVSLVVLLSSLLVNLQSQQVVPDDPVVDDDPVNLVVVLVVCQPDDDPDQLQVSCLVCLLLVPLLRNQLNVLSNLSSHALSVCVHPSNLSSVLSLLLLLVVCVVPPDPALSSVLSNLSSVSSLPHPSHPVCSSVVSVVPDDPVNSVVCCCCSNVSSVVVVPPPCCPPDDPRDGPSRRRSDDPVSSCVSSVSVVVVVVVVVVVVVPVPDDPPCPPPPPDDPDPPVVVVVVVVVVVVVVVVVVPDPVVVPVVD/DVVVVVVVVVVVVPPPPPPPVVVVVVVCCVVVVVPCVPLQEFDDQDDPRVVVVVVVVVVPDPVVLVVLLVVLVVLLCVLLDQVVCLVQLQPPPPDLARDPVSLVVLLVSLVVLLSSLLVNLQSQQVVPDDPVVDDDPVNLVVVLVVCQPDDDPDQLQVSCLVCLLLVPCLRNQLNVLNNLSSHALSVCVHPSNLSSVLSLLLLLVVCVVPPDPALSSVLSNLSSVSSLPHPSHPVCSSVVSVVPDDPVNSVVCCCCSNVVSVCVVPPDVVDPDDPRDGPSRRRSDDPVSSCVSSVSVVVVVVVVVVVVVVVPDDDPCPPPPPDPPDPPPVVVVVVVVVVVVVVVVVPDPVVVVVVD

Radius of gyration: 33.48 Å; Cα contacts (8 Å, |Δi|>4): 549; chains: 2; bounding box: 79×98×91 Å

Nearest PDB structures (foldseek):
  8bf1-assembly1_A  TM=1.916E-01  e=2.520E+00  Homo sapiens
  8qfc-assembly1_B  TM=1.625E-01  e=5.384E+00  Homo sapiens
  5y79-assembly1_B  TM=1.325E-01  e=6.156E+00  Galdieria sulphuraria
  5k6e-assembly1_A  TM=1.663E-01  e=2.735E+00  Homo sapiens
  6rx4-assembly1_A  TM=2.094E-01  e=6.072E+00  Escherichia coli K-12